Protein AF-0000000084848791 (afdb_homodimer)

Secondary structure (DSSP, 8-state):
--HHHHHHHHHHHT-TTSSS-----THHHHHHHHTT-S-TT-HHHHHHHHHHHHHHHHHHHHHHHHHHHHHHHHHHHS---GGGHHHHHHHHHHHHHHHHHHHHHH---HHHHHHHHHHHHHHHHIIIIISSPPHHHHTTS-HHHHHHHHHHHHHHHHHHHHHHTTSS---HHHHHHHHHHHHT--HHHHHHHHHHHHHHHHHHHHHHTTSS-HHHHHHHIIIIIHHHHHHHHHHTTT---SSS-S-TTS--HHHHSPP---HHHHHHHHHHHHHHHHHH--/--HHHHHHHHHHHT-TTSSS-----THHHHHHHHTT-S-TT-HHHHHHHHHHHHHHHHHHHHHHHHHHHHHHHHHHHS---GGGHHHHHHHHHHHHHHHHHHHHHH---HHHHHHHHHHHHHHHHIIIIISSPPHHHHTTS-HHHHHHHHHHHHHHHHHHHHHHTTSS---HHHHHHHHHHHHT--HHHHHHHHHHHHHHHHHHHHHHTTSS-HHHHHHIIIIIIHHHHHHHHHHTTT---SSS-S-TTS--HHHHSPP---HHHHHHHHHHHHHHHHHHH-

Foldseek 3Di:
DDPVLQVVVLVVVLDPPQQLPQLPLCVLVVVCVVVPQQPFQDLVSLLVLLLLQLLQCLLAQLQLLLVLLVLLLCLLPPDDDPVCQVVSLVVSLVLLLVSQVVSVVLAPDPSLLVSQLSSQLSLLVCCLPVVDDDPVVVVPDDPVVVVSLVSLNVSSVVNSVCCVVVVGRRGNSNSLSSNCSSSPHDSLSSSLSVSLSVSLSNLVSCCVVVRYPPVSSVVCSPPSVVVSSVVSSVLLVQAHQCSPPPPSPPDPCVRRNRDSDPSSCNVVVVVVVVVVVVVVVD/DDPVLQVVVLVVVLDPPQQLPQLPLCVLVVVCVVVPQQPFQDLVSLLVLLLLQLLQCLLAQLQLLLVLLVLLLCLLPPDDDPVCQVVSLVVSLVLLLVSQVVSVVLAPDPSLLVSFLSSQLSLLVCCLPVVDDDPVVVVPDDPVVVVSLVSLNVSSVVNSVCCVVVVGRRGNSNSLSSNCSSSPHDSLSSSLSVSLSVSLSNLVSCCVVVRYPPVSSVVCSPPSVVVSSVVSSVLLVQAHQCSPPPPSPPDPCVRRNRDSDPSSCNVVVVVVVVVVVVVVVD

InterPro domains:
  IPR002639 Urease accessory protein UreF [PF01730] (43-224)
  IPR038277 UreF domain superfamily [G3DSA:1.10.4190.10] (2-244)

Radius of gyration: 25.44 Å; Cα contacts (8 Å, |Δi|>4): 743; chains: 2; bounding box: 91×72×52 Å

Sequence (564 aa):
MDNDDEMYILLLLADSNLPTGSFVASAGLESYVAHGFLSQNSSSSIIDFVQDSLPSYAHLALPFVSDAHRIISTYANAKNSPENNQDEVDRAVKKLIGLDELYEVMTLNHVARRASKAQGIALLTLYSKGFSRPLSISSNIDEPIRLHEARLTQLLDQYKVLIRSEETPGHLPVCWGMLTGALGLTLERSQYLHLFLHARSLLSASVRLNNIGPYGSQQILLHAVRPLVATEAAKCRMLRTGELDEDKDGFNRTTHGPANTWPLGDILAARHDQQHSRIFNSMDNDDEMYILLLLADSNLPTGSFVASAGLESYVAHGFLSQNSSSSIIDFVQDSLPSYAHLALPFVSDAHRIISTYANAKNSPENNQDEVDRAVKKLIGLDELYEVMTLNHVARRASKAQGIALLTLYSKGFSRPLSISSNIDEPIRLHEARLTQLLDQYKVLIRSEETPGHLPVCWGMLTGALGLTLERSQYLHLFLHARSLLSASVRLNNIGPYGSQQILLHAVRPLVATEAAKCRMLRTGELDEDKDGFNRTTHGPANTWPLGDILAARHDQQHSRIFNS

Nearest PDB structures (foldseek):
  4hi0-assembly1_C  TM=7.832E-01  e=1.270E-05  Helicobacter pylori 26695
  3o1q-assembly1_A  TM=7.768E-01  e=4.178E-05  Helicobacter pylori
  3cxn-assembly2_C  TM=7.755E-01  e=3.677E-05  unclassified
  3o1q-assembly2_B  TM=7.697E-01  e=1.210E-04  Helicobacter pylori
  4z3p-assembly1_A  TM=2.040E-01  e=3.737E+00  Escherichia coli

Structure (mmCIF, N/CA/C/O backbone):
data_AF-0000000084848791-model_v1
#
loop_
_entity.id
_entity.type
_entity.pdbx_description
1 polymer 'Urease accessory protein UreF'
#
loop_
_atom_site.group_PDB
_atom_site.id
_atom_site.type_symbol
_atom_site.label_atom_id
_atom_site.label_alt_id
_atom_site.label_comp_id
_atom_site.label_asym_id
_atom_site.label_entity_id
_atom_site.label_seq_id
_atom_site.pdbx_PDB_ins_code
_atom_site.Cartn_x
_atom_site.Cartn_y
_atom_site.Cartn_z
_atom_site.occupancy
_atom_site.B_iso_or_equiv
_atom_site.auth_seq_id
_atom_site.auth_comp_id
_atom_site.auth_asym_id
_atom_site.auth_atom_id
_atom_site.pdbx_PDB_model_num
ATOM 1 N N . MET A 1 1 ? -6.578 0.758 18.281 1 65.69 1 MET A N 1
ATOM 2 C CA . MET A 1 1 ? -6.785 0.055 17.031 1 65.69 1 MET A CA 1
ATOM 3 C C . MET A 1 1 ? -6.039 -1.274 17.016 1 65.69 1 MET A C 1
ATOM 5 O O . MET A 1 1 ? -4.922 -1.368 17.516 1 65.69 1 MET A O 1
ATOM 9 N N . ASP A 1 2 ? -6.75 -2.326 16.656 1 75.94 2 ASP A N 1
ATOM 10 C CA . ASP A 1 2 ? -6.09 -3.627 16.625 1 75.94 2 ASP A CA 1
ATOM 11 C C . ASP A 1 2 ? -5.129 -3.725 15.438 1 75.94 2 ASP A C 1
ATOM 13 O O . ASP A 1 2 ? -5.129 -2.863 14.555 1 75.94 2 ASP A O 1
ATOM 17 N N . ASN A 1 3 ? -4.203 -4.594 15.484 1 81.12 3 ASN A N 1
ATOM 18 C CA . ASN A 1 3 ? -3.115 -4.762 14.523 1 81.12 3 ASN A CA 1
ATOM 19 C C . ASN A 1 3 ? -3.643 -4.934 13.102 1 81.12 3 ASN A C 1
ATOM 21 O O . ASN A 1 3 ? -3.057 -4.418 12.148 1 81.12 3 ASN A O 1
ATOM 25 N N . ASP A 1 4 ? -4.785 -5.531 13.008 1 85.19 4 ASP A N 1
ATOM 26 C CA . ASP A 1 4 ? -5.344 -5.785 11.68 1 85.19 4 ASP A CA 1
ATOM 27 C C . ASP A 1 4 ? -5.941 -4.512 11.086 1 85.19 4 ASP A C 1
ATOM 29 O O . ASP A 1 4 ? -5.832 -4.273 9.883 1 85.19 4 ASP A O 1
ATOM 33 N N . ASP A 1 5 ? -6.551 -3.705 11.969 1 89 5 ASP A N 1
ATOM 34 C CA . ASP A 1 5 ? -7.098 -2.43 11.516 1 89 5 ASP A CA 1
ATOM 35 C C . ASP A 1 5 ? -5.988 -1.487 11.055 1 89 5 ASP A C 1
ATOM 37 O O . ASP A 1 5 ? -6.125 -0.802 10.039 1 89 5 ASP A O 1
ATOM 41 N N . GLU A 1 6 ? -4.941 -1.503 11.828 1 93.06 6 GLU A N 1
ATOM 42 C CA . GLU A 1 6 ? -3.803 -0.654 11.477 1 93.06 6 GLU A CA 1
ATOM 43 C C . GLU A 1 6 ? -3.189 -1.071 10.148 1 93.06 6 GLU A C 1
ATOM 45 O O . GLU A 1 6 ? -2.855 -0.222 9.32 1 93.06 6 GLU A O 1
ATOM 50 N N . MET A 1 7 ? -3.08 -2.367 9.984 1 93.69 7 MET A N 1
ATOM 51 C CA . MET A 1 7 ? -2.541 -2.887 8.727 1 93.69 7 MET A CA 1
ATOM 52 C C . MET A 1 7 ? -3.408 -2.467 7.547 1 93.69 7 MET A C 1
ATOM 54 O O . MET A 1 7 ? -2.891 -2.047 6.512 1 93.69 7 MET A O 1
ATOM 58 N N . TYR A 1 8 ? -4.668 -2.549 7.723 1 96.62 8 TYR A N 1
ATOM 59 C CA . TYR A 1 8 ? -5.582 -2.184 6.648 1 96.62 8 TYR A CA 1
ATOM 60 C C . TYR A 1 8 ? -5.414 -0.718 6.266 1 96.62 8 TYR A C 1
ATOM 62 O O . TYR A 1 8 ? -5.367 -0.381 5.082 1 96.62 8 TYR A O 1
ATOM 70 N N . ILE A 1 9 ? -5.277 0.143 7.254 1 96.69 9 ILE A N 1
ATOM 71 C CA . ILE A 1 9 ? -5.109 1.572 7.012 1 96.69 9 ILE A CA 1
ATOM 72 C C . ILE A 1 9 ? -3.787 1.823 6.293 1 96.69 9 ILE A C 1
ATOM 74 O O . ILE A 1 9 ? -3.713 2.66 5.391 1 96.69 9 ILE A O 1
ATOM 78 N N . LEU A 1 10 ? -2.777 1.09 6.688 1 97.06 10 LEU A N 1
ATOM 79 C CA . LEU A 1 10 ? -1.487 1.208 6.016 1 97.06 10 LEU A CA 1
ATOM 80 C C . LEU A 1 10 ? -1.604 0.838 4.543 1 97.06 10 LEU A C 1
ATOM 82 O O . LEU A 1 10 ? -1.053 1.524 3.68 1 97.06 10 LEU A O 1
ATOM 86 N N . LEU A 1 11 ? -2.334 -0.229 4.262 1 97 11 LEU A N 1
ATOM 87 C CA . LEU A 1 11 ? -2.527 -0.667 2.885 1 97 11 LEU A CA 1
ATOM 88 C C . LEU A 1 11 ? -3.281 0.386 2.082 1 97 11 LEU A C 1
ATOM 90 O O . LEU A 1 11 ? -2.945 0.65 0.925 1 97 11 LEU A O 1
ATOM 94 N N . LEU A 1 12 ? -4.25 1.023 2.707 1 96.38 12 LEU A N 1
ATOM 95 C CA . LEU A 1 12 ? -5.035 2.066 2.057 1 96.38 12 LEU A CA 1
ATOM 96 C C . LEU A 1 12 ? -4.16 3.262 1.698 1 96.38 12 LEU A C 1
ATOM 98 O O . LEU A 1 12 ? -4.18 3.734 0.56 1 96.38 12 LEU A O 1
ATOM 102 N N . LEU A 1 13 ? -3.361 3.664 2.65 1 96.69 13 LEU A N 1
ATOM 103 C CA . LEU A 1 13 ? -2.586 4.895 2.508 1 96.69 13 LEU A CA 1
ATOM 104 C C . LEU A 1 13 ? -1.38 4.676 1.602 1 96.69 13 LEU A C 1
ATOM 106 O O . LEU A 1 13 ? -0.796 5.633 1.095 1 96.69 13 LEU A O 1
ATOM 110 N N . ALA A 1 14 ? -1.012 3.43 1.385 1 95.12 14 ALA A N 1
ATOM 111 C CA . ALA A 1 14 ? 0.173 3.125 0.585 1 95.12 14 ALA A CA 1
ATOM 112 C C . ALA A 1 14 ? -0.172 3.053 -0.899 1 95.12 14 ALA A C 1
ATOM 114 O O . ALA A 1 14 ? 0.711 2.861 -1.739 1 95.12 14 ALA A O 1
ATOM 115 N N . ASP A 1 15 ? -1.387 3.23 -1.234 1 94.31 15 ASP A N 1
ATOM 116 C CA . ASP A 1 15 ? -1.809 3.137 -2.629 1 94.31 15 ASP A CA 1
ATOM 117 C C . ASP A 1 15 ? -1.376 4.371 -3.418 1 94.31 15 ASP A C 1
ATOM 119 O O . ASP A 1 15 ? -1.78 5.492 -3.1 1 94.31 15 ASP A O 1
ATOM 123 N N . SER A 1 16 ? -0.631 4.156 -4.496 1 90.62 16 SER A N 1
ATOM 124 C CA . SER A 1 16 ? -0.139 5.258 -5.312 1 90.62 16 SER A CA 1
ATOM 125 C C . 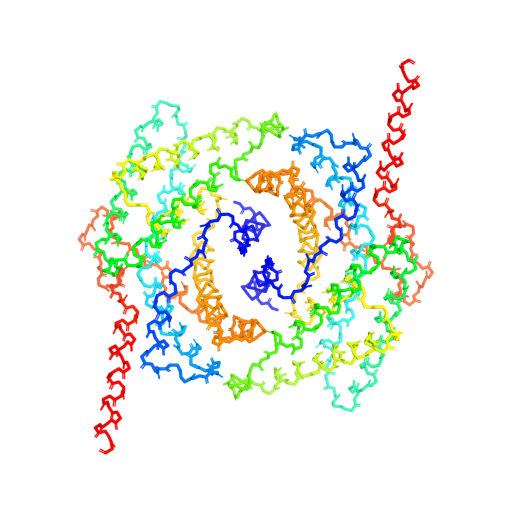SER A 1 16 ? -1.271 5.91 -6.102 1 90.62 16 SER A C 1
ATOM 127 O O . SER A 1 16 ? -1.107 7.008 -6.637 1 90.62 16 SER A O 1
ATOM 129 N N . ASN A 1 17 ? -2.41 5.281 -6.09 1 87.31 17 ASN A N 1
ATOM 130 C CA . ASN A 1 17 ? -3.521 5.836 -6.859 1 87.31 17 ASN A CA 1
ATOM 131 C C . ASN A 1 17 ? -4.484 6.613 -5.969 1 87.31 17 ASN A C 1
ATOM 133 O O . ASN A 1 17 ? -5.559 7.016 -6.414 1 87.31 17 ASN A O 1
ATOM 137 N N . LEU A 1 18 ? -4.082 6.805 -4.703 1 90.81 18 LEU A N 1
ATOM 138 C CA . LEU A 1 18 ? -4.914 7.676 -3.883 1 90.81 18 LEU A CA 1
ATOM 139 C C . LEU A 1 18 ? -5.062 9.055 -4.527 1 90.81 18 LEU A C 1
ATOM 141 O O . LEU A 1 18 ? -4.109 9.57 -5.117 1 90.81 18 LEU A O 1
ATOM 145 N N . PRO A 1 19 ? -6.172 9.586 -4.406 1 85.19 19 PRO A N 1
ATOM 146 C CA . PRO A 1 19 ? -6.375 10.906 -5.023 1 85.19 19 PRO A CA 1
ATOM 147 C C . PRO A 1 19 ? -5.715 12.031 -4.238 1 85.19 19 PRO A C 1
ATOM 149 O O . PRO A 1 19 ? -6.402 12.914 -3.719 1 85.19 19 PRO A O 1
ATOM 152 N N . THR A 1 20 ? -4.422 12.016 -4.02 1 81.56 20 THR A N 1
ATOM 153 C CA . THR A 1 20 ? -3.684 13 -3.242 1 81.56 20 THR A CA 1
ATOM 154 C C . THR A 1 20 ? -2.812 13.867 -4.152 1 81.56 20 THR A C 1
ATOM 156 O O . THR A 1 20 ? -2.139 14.789 -3.684 1 81.56 20 THR A O 1
ATOM 159 N N . GLY A 1 21 ? -3.062 13.82 -5.398 1 60.31 21 GLY A N 1
ATOM 160 C CA . GLY A 1 21 ? -2.328 14.656 -6.332 1 60.31 21 GLY A CA 1
ATOM 161 C C . GLY A 1 21 ? -0.825 14.484 -6.23 1 60.31 21 GLY A C 1
ATOM 162 O O . GLY A 1 21 ? -0.07 15.43 -6.484 1 60.31 21 GLY A O 1
ATOM 163 N N . SER A 1 22 ? -0.306 13.312 -5.785 1 56.88 22 SER A N 1
ATOM 164 C CA . SER A 1 22 ? 1.099 13.156 -5.422 1 56.88 22 SER A CA 1
ATOM 165 C C . SER A 1 22 ? 2.01 13.398 -6.621 1 56.88 22 SER A C 1
ATOM 167 O O . SER A 1 22 ? 2.854 12.562 -6.945 1 56.88 22 SER A O 1
ATOM 169 N N . PHE A 1 23 ? 1.902 14.586 -7.277 1 53 23 PHE A N 1
ATOM 170 C CA . PHE A 1 23 ? 3.029 14.875 -8.156 1 53 23 PHE A CA 1
ATOM 171 C C . PHE A 1 23 ? 4.215 15.406 -7.359 1 53 23 PHE A C 1
ATOM 173 O O . PHE A 1 23 ? 4.129 16.469 -6.742 1 53 23 PHE A O 1
ATOM 180 N N . VAL A 1 2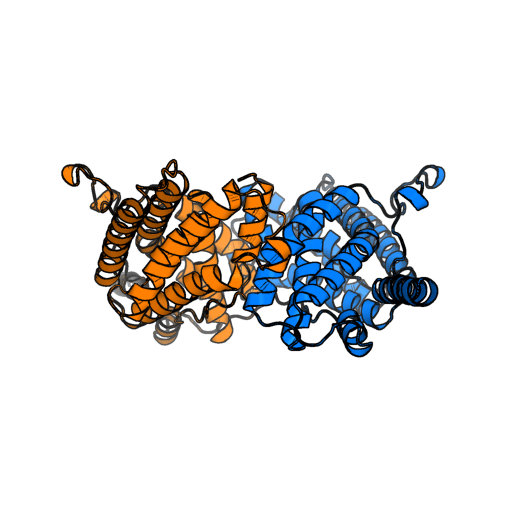4 ? 5.035 14.523 -6.695 1 53.34 24 VAL A N 1
ATOM 181 C CA . VAL A 1 24 ? 6.242 15.023 -6.039 1 53.34 24 VAL A CA 1
ATOM 182 C C . VAL A 1 24 ? 7.004 15.938 -6.988 1 53.34 24 VAL A C 1
ATOM 184 O O . VAL A 1 24 ? 7.207 15.609 -8.156 1 53.34 24 VAL A O 1
ATOM 187 N N . ALA A 1 25 ? 7.02 17.219 -6.617 1 49.84 25 ALA A N 1
ATOM 188 C CA . ALA A 1 25 ? 7.895 18.156 -7.312 1 49.84 25 ALA A CA 1
ATOM 189 C C . ALA A 1 25 ? 9.289 17.562 -7.496 1 49.84 25 ALA A C 1
ATOM 191 O O . ALA A 1 25 ? 9.93 17.156 -6.527 1 49.84 25 ALA A O 1
ATOM 192 N N . SER A 1 26 ? 9.508 16.891 -8.633 1 59.5 26 SER A N 1
ATOM 193 C CA . SER A 1 26 ? 10.773 16.297 -9.039 1 59.5 26 SER A CA 1
ATOM 194 C C . SER A 1 26 ? 11.891 17.328 -9.086 1 59.5 26 SER A C 1
ATOM 196 O O . SER A 1 26 ? 12.969 17.062 -9.641 1 59.5 26 SER A O 1
ATOM 198 N N . ALA A 1 27 ? 11.578 18.391 -8.492 1 52.69 27 ALA A N 1
ATOM 199 C CA . ALA A 1 27 ? 12.531 19.469 -8.727 1 52.69 27 ALA A CA 1
ATOM 200 C C . ALA A 1 27 ? 13.906 19.125 -8.164 1 52.69 27 ALA A C 1
ATOM 202 O O . ALA A 1 27 ? 14.93 19.391 -8.805 1 52.69 27 ALA A O 1
ATOM 203 N N . GLY A 1 28 ? 13.859 18.547 -7.031 1 62.41 28 GLY A N 1
ATOM 204 C CA . GLY A 1 28 ? 15.156 18.188 -6.477 1 62.41 28 GLY A CA 1
ATOM 205 C C . GLY A 1 28 ? 15.883 17.141 -7.301 1 62.41 28 GLY A C 1
ATOM 206 O O . GLY A 1 28 ? 17.078 17.281 -7.578 1 62.41 28 GLY A O 1
ATOM 207 N N . LEU A 1 29 ? 15.133 16.25 -7.832 1 66.06 29 LEU A N 1
ATOM 208 C CA . LEU A 1 29 ? 15.742 15.18 -8.625 1 66.06 29 LEU A CA 1
ATOM 209 C C . LEU A 1 29 ? 16.156 15.695 -10 1 66.06 29 LEU A C 1
ATOM 211 O O . LEU A 1 29 ? 17.234 15.352 -10.492 1 66.06 29 LEU A O 1
ATOM 215 N N . GLU A 1 30 ? 15.281 16.531 -10.477 1 66.62 30 GLU A N 1
ATOM 216 C CA . GLU A 1 30 ? 15.594 17.125 -11.773 1 66.62 30 GLU A CA 1
ATOM 217 C C . GLU A 1 30 ? 16.875 17.953 -11.703 1 66.62 30 GLU A C 1
ATOM 219 O O . GLU A 1 30 ? 17.734 17.859 -12.586 1 66.62 30 GLU A O 1
ATOM 224 N N . SER A 1 31 ? 16.891 18.734 -10.688 1 63.56 31 SER A N 1
ATOM 225 C CA . SER A 1 31 ? 18.078 19.562 -10.5 1 63.56 31 SER A CA 1
ATOM 226 C C . SER A 1 31 ? 19.328 18.703 -10.289 1 63.56 31 SER A C 1
ATOM 228 O O . SER A 1 31 ? 20.391 19 -10.82 1 63.56 31 SER A O 1
ATOM 230 N N . TYR A 1 32 ? 19.188 17.703 -9.609 1 65.06 32 TYR A N 1
ATOM 231 C CA . TYR A 1 32 ? 20.281 16.766 -9.352 1 65.06 32 TYR A CA 1
ATOM 232 C C . TYR A 1 32 ? 20.766 16.109 -10.648 1 65.06 32 TYR A C 1
ATOM 234 O O . TYR A 1 32 ? 21.969 16 -10.883 1 65.06 32 TYR A O 1
ATOM 242 N N . VAL A 1 33 ? 19.891 15.766 -11.477 1 65.12 33 VAL A N 1
ATOM 243 C CA . VAL A 1 33 ? 20.188 15.141 -12.758 1 65.12 33 VAL A CA 1
ATOM 244 C C . VAL A 1 33 ? 20.812 16.172 -13.703 1 65.12 33 VAL A C 1
ATOM 246 O O . VAL A 1 33 ? 21.797 15.883 -14.375 1 65.12 33 VAL A O 1
ATOM 249 N N . ALA A 1 34 ? 20.234 17.312 -13.664 1 61 34 ALA A N 1
ATOM 250 C CA . ALA A 1 34 ? 20.672 18.375 -14.578 1 61 34 ALA A CA 1
ATOM 251 C C . ALA A 1 34 ? 22.094 18.828 -14.266 1 61 34 ALA A C 1
ATOM 253 O O . ALA A 1 34 ? 22.828 19.234 -15.164 1 61 34 ALA A O 1
ATOM 254 N N . HIS A 1 35 ? 22.469 18.719 -13.086 1 60.47 35 HIS A N 1
ATOM 255 C CA . HIS A 1 35 ? 23.812 19.172 -12.703 1 60.47 35 HIS A CA 1
ATOM 256 C C . HIS A 1 35 ? 24.844 18.062 -12.891 1 60.47 35 HIS A C 1
ATOM 258 O O . HIS A 1 35 ? 25.984 18.188 -12.445 1 60.47 35 HIS A O 1
ATOM 264 N N . GLY A 1 36 ? 24.391 17.062 -13.562 1 57.44 36 GLY A N 1
ATOM 265 C CA . GLY A 1 36 ? 25.312 16.047 -14.062 1 57.44 36 GLY A CA 1
ATOM 266 C C . GLY A 1 36 ? 25.703 15.031 -13.016 1 57.44 36 GLY A C 1
ATOM 267 O O . GLY A 1 36 ? 26.672 14.297 -13.188 1 57.44 36 GLY A O 1
ATOM 268 N N . PHE A 1 37 ? 25.141 15.156 -11.961 1 56.03 37 PHE A N 1
ATOM 269 C CA . PHE A 1 37 ? 25.547 14.234 -10.898 1 56.03 37 PHE A CA 1
ATOM 270 C C . PHE A 1 37 ? 24.969 12.844 -11.164 1 56.03 37 PHE A C 1
ATOM 272 O O . PHE A 1 37 ? 25.422 11.859 -10.562 1 56.03 37 PHE A O 1
ATOM 279 N N . LEU A 1 38 ? 23.953 12.789 -11.758 1 58.19 38 LEU A N 1
ATOM 280 C CA . LEU A 1 38 ? 23.422 11.492 -12.164 1 58.19 38 LEU A CA 1
ATOM 281 C C . LEU A 1 38 ? 23.906 11.102 -13.555 1 58.19 38 LEU A C 1
ATOM 283 O O . LEU A 1 38 ? 23.75 11.867 -14.508 1 58.19 38 LEU A O 1
ATOM 287 N N . SER A 1 39 ? 25.125 10.438 -13.492 1 54.84 39 SER A N 1
ATOM 288 C CA . SER A 1 39 ? 25.453 9.883 -14.805 1 54.84 39 SER A CA 1
ATOM 289 C C . SER A 1 39 ? 24.266 9.141 -15.398 1 54.84 39 SER A C 1
ATOM 291 O O . SER A 1 39 ? 23.469 8.54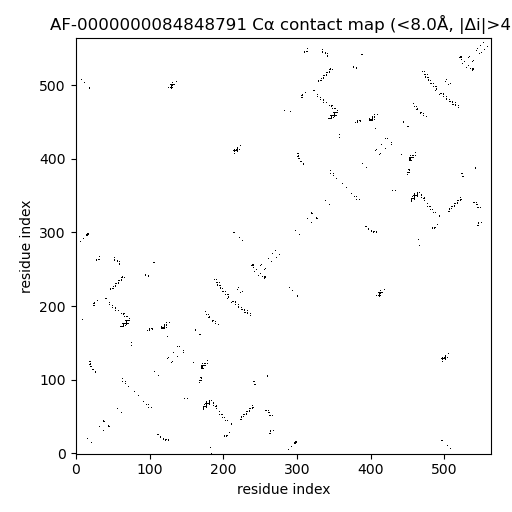7 -14.664 1 54.84 39 SER A O 1
ATOM 293 N N . GLN A 1 40 ? 23.906 9.344 -16.594 1 52.06 40 GLN A N 1
ATOM 294 C CA . GLN A 1 40 ? 22.859 8.711 -17.391 1 52.06 40 GLN A CA 1
ATOM 295 C C . GLN A 1 40 ? 22.781 7.207 -17.125 1 52.06 40 GLN A C 1
ATOM 297 O O . GLN A 1 40 ? 23.812 6.523 -17.125 1 52.06 40 GLN A O 1
ATOM 302 N N . ASN A 1 41 ? 21.781 6.598 -16.562 1 55.31 41 ASN A N 1
ATOM 303 C CA . ASN A 1 41 ? 21.375 5.191 -16.531 1 55.31 41 ASN A CA 1
ATOM 304 C C . ASN A 1 41 ? 21.922 4.484 -15.289 1 55.31 41 ASN A C 1
ATOM 306 O O . ASN A 1 41 ? 22.234 3.295 -15.336 1 55.31 41 ASN A O 1
ATOM 310 N N . SER A 1 42 ? 22.172 5.395 -14.195 1 72.81 42 SER A N 1
ATOM 311 C CA . SER A 1 42 ? 22.812 4.504 -13.234 1 72.81 42 SER A CA 1
ATOM 312 C C . SER A 1 42 ? 21.984 4.383 -11.953 1 72.81 42 SER A C 1
ATOM 314 O O . SER A 1 42 ? 21.641 5.395 -11.336 1 72.81 42 SER A O 1
ATOM 316 N N . SER A 1 43 ? 21.422 3.223 -11.688 1 80.06 43 SER A N 1
ATOM 317 C CA . SER A 1 43 ? 20.797 2.801 -10.445 1 80.06 43 SER A CA 1
ATOM 318 C C . SER A 1 43 ? 21.594 3.262 -9.227 1 80.06 43 SER A C 1
ATOM 320 O O . SER A 1 43 ? 21.016 3.648 -8.211 1 80.06 43 SER A O 1
ATOM 322 N N . SER A 1 44 ? 22.859 3.404 -9.43 1 82.06 44 SER A N 1
ATOM 323 C CA . SER A 1 44 ? 23.734 3.777 -8.312 1 82.06 44 SER A CA 1
ATOM 324 C C . SER A 1 44 ? 23.562 5.25 -7.949 1 82.06 44 SER A C 1
ATOM 326 O O . SER A 1 44 ? 23.547 5.605 -6.77 1 82.06 44 SER A O 1
ATOM 328 N N . SER A 1 45 ? 23.422 6.027 -9 1 81.69 45 SER A N 1
ATOM 329 C CA . SER A 1 45 ? 23.25 7.461 -8.766 1 81.69 45 SER A CA 1
ATOM 330 C C . SER A 1 45 ? 21.922 7.766 -8.078 1 81.69 45 SER A C 1
ATOM 332 O O . SER A 1 45 ? 21.859 8.664 -7.238 1 81.69 45 SER A O 1
ATOM 334 N N . ILE A 1 46 ? 20.969 7.035 -8.422 1 86.25 46 ILE A N 1
ATOM 335 C CA . ILE A 1 46 ? 19.656 7.23 -7.82 1 86.25 46 ILE A CA 1
ATOM 336 C C . ILE A 1 46 ? 19.688 6.789 -6.359 1 86.25 46 ILE A C 1
ATOM 338 O O . ILE A 1 46 ? 19.109 7.457 -5.492 1 86.25 46 ILE A O 1
ATOM 342 N N . ILE A 1 47 ? 20.328 5.715 -6.105 1 88.19 47 ILE A N 1
ATOM 343 C CA . ILE A 1 47 ? 20.469 5.211 -4.742 1 88.19 47 ILE A CA 1
ATOM 344 C C . ILE A 1 47 ? 21.203 6.246 -3.883 1 88.19 47 ILE A C 1
ATOM 346 O O . ILE A 1 47 ? 20.766 6.539 -2.766 1 88.19 47 ILE A O 1
ATOM 350 N N . ASP A 1 48 ? 22.219 6.801 -4.473 1 84.56 48 ASP A N 1
ATOM 351 C CA . ASP A 1 48 ? 22.984 7.824 -3.764 1 84.56 48 ASP A CA 1
ATOM 352 C C . ASP A 1 48 ? 22.109 9.039 -3.453 1 84.56 48 ASP A C 1
ATOM 354 O O . ASP A 1 48 ? 22.172 9.594 -2.355 1 84.56 48 ASP A O 1
ATOM 358 N N . PHE A 1 49 ? 21.359 9.406 -4.379 1 84.69 49 PHE A N 1
ATOM 359 C CA . PHE A 1 49 ? 20.469 10.547 -4.203 1 84.69 49 PHE A CA 1
ATOM 360 C C . PHE A 1 49 ? 19.469 10.281 -3.086 1 84.69 49 PHE A C 1
ATOM 362 O O . PHE A 1 49 ? 19.234 11.141 -2.238 1 84.69 49 PHE A O 1
ATOM 369 N N . VAL A 1 50 ? 18.875 9.125 -3.057 1 89.12 50 VAL A N 1
ATOM 370 C CA . VAL A 1 50 ? 17.906 8.766 -2.039 1 89.12 50 VAL A CA 1
ATOM 371 C C . VAL A 1 50 ? 18.578 8.719 -0.668 1 89.12 50 VAL A C 1
ATOM 373 O O . VAL A 1 50 ? 18.016 9.203 0.321 1 89.12 50 VAL A O 1
ATOM 376 N N . GLN A 1 51 ? 19.75 8.195 -0.629 1 88.19 51 GLN A N 1
ATOM 377 C CA . GLN A 1 51 ? 20.5 8.055 0.616 1 88.19 51 GLN A CA 1
ATOM 378 C C . GLN A 1 51 ? 20.859 9.422 1.202 1 88.19 51 GLN A C 1
ATOM 380 O O . GLN A 1 51 ? 20.922 9.578 2.422 1 88.19 51 GLN A O 1
ATOM 385 N N . ASP A 1 52 ? 20.953 10.359 0.302 1 83.38 52 ASP A N 1
ATOM 386 C CA . ASP A 1 52 ? 21.312 11.695 0.751 1 83.38 52 ASP A CA 1
ATOM 387 C C . ASP A 1 52 ? 20.062 12.516 1.085 1 83.38 52 ASP A C 1
ATOM 389 O O . ASP A 1 52 ? 20.078 13.312 2.023 1 83.38 52 ASP A O 1
ATOM 393 N N . SER A 1 53 ? 19.062 12.312 0.379 1 85.19 53 SER A N 1
ATOM 394 C CA . SER A 1 53 ? 17.875 13.164 0.477 1 85.19 53 SER A CA 1
ATOM 395 C C . SER A 1 53 ? 16.969 12.711 1.619 1 85.19 53 SER A C 1
ATOM 397 O O . SER A 1 53 ? 16.375 13.547 2.312 1 85.19 53 SER A O 1
ATOM 399 N N . LEU A 1 54 ? 16.891 11.406 1.896 1 91 54 LEU A N 1
ATOM 400 C CA . LEU A 1 54 ? 15.891 10.875 2.826 1 91 54 LEU A CA 1
ATOM 401 C C . LEU A 1 54 ? 16.219 11.281 4.262 1 91 54 LEU A C 1
ATOM 403 O O . LEU A 1 54 ? 15.344 11.711 5.008 1 91 54 LEU A O 1
ATOM 407 N N . PRO A 1 55 ? 17.531 11.18 4.68 1 89.88 55 PRO A N 1
ATOM 408 C CA . PRO A 1 55 ? 17.828 11.609 6.047 1 89.88 55 PRO A CA 1
ATOM 409 C C . PRO A 1 55 ? 17.516 13.086 6.289 1 89.88 55 PRO A C 1
ATOM 411 O O . PRO A 1 55 ? 16.984 13.445 7.34 1 89.88 55 PRO A O 1
ATOM 414 N N . SER A 1 56 ? 17.828 13.906 5.34 1 85.81 56 SER A N 1
ATOM 415 C CA . SER A 1 56 ? 17.547 15.336 5.457 1 85.81 56 SER A CA 1
ATOM 416 C C . SER A 1 56 ? 16.047 15.594 5.566 1 85.81 56 SER A C 1
ATOM 418 O O . SER A 1 56 ? 15.609 16.375 6.414 1 85.81 56 SER A O 1
ATOM 420 N N . TYR A 1 57 ? 15.352 14.914 4.746 1 89.75 57 TYR A N 1
ATOM 421 C CA . TYR A 1 57 ? 13.898 15.07 4.773 1 89.75 57 TYR A CA 1
ATOM 422 C C . TYR A 1 57 ? 13.32 14.562 6.09 1 89.75 57 TYR A C 1
ATOM 424 O O . TYR A 1 57 ? 12.43 15.188 6.664 1 89.75 57 TYR A O 1
ATOM 432 N N . ALA A 1 58 ? 13.773 13.43 6.523 1 93.69 58 ALA A N 1
ATOM 433 C CA . ALA A 1 58 ? 13.289 12.844 7.77 1 93.69 58 ALA A CA 1
ATOM 434 C C . ALA A 1 58 ? 13.492 13.797 8.938 1 93.69 58 ALA A C 1
ATOM 436 O O . ALA A 1 58 ? 12.578 14.023 9.734 1 93.69 58 ALA A O 1
ATOM 437 N N . HIS A 1 59 ? 14.633 14.438 9.008 1 91.44 59 HIS A N 1
ATOM 438 C CA . HIS A 1 59 ? 14.969 15.328 10.109 1 91.44 59 HIS A CA 1
ATOM 439 C C . HIS A 1 59 ? 14.125 16.609 10.078 1 91.44 59 HIS A C 1
ATOM 441 O O . HIS A 1 59 ? 13.797 17.156 11.117 1 91.44 59 HIS A O 1
ATOM 447 N N . LEU A 1 60 ? 13.773 16.953 8.914 1 90.38 60 LEU A N 1
ATOM 448 C CA . LEU A 1 60 ? 12.969 18.172 8.766 1 90.38 60 LEU A CA 1
ATOM 449 C C . LEU A 1 60 ? 11.492 17.875 9.008 1 90.38 60 LEU A C 1
ATOM 451 O O . LEU A 1 60 ? 10.844 18.562 9.789 1 90.38 60 LEU A O 1
ATOM 455 N N . ALA A 1 61 ? 10.961 16.844 8.391 1 94.81 61 ALA A N 1
ATOM 456 C CA . ALA A 1 61 ? 9.523 16.641 8.266 1 94.81 61 ALA A CA 1
ATOM 457 C C . ALA A 1 61 ? 8.969 15.875 9.469 1 94.81 61 ALA A C 1
ATOM 459 O O . ALA A 1 61 ? 7.859 16.156 9.93 1 94.81 61 ALA A O 1
ATOM 460 N N . LEU A 1 62 ? 9.688 14.891 10.055 1 96.88 62 LEU A N 1
ATOM 461 C CA . LEU A 1 62 ? 9.117 13.938 11.008 1 96.88 62 LEU A CA 1
ATOM 462 C C . LEU A 1 62 ? 8.742 14.625 12.312 1 96.88 62 LEU A C 1
ATOM 464 O O . LEU A 1 62 ? 7.734 14.281 12.938 1 96.88 62 LEU A O 1
ATOM 468 N N . PRO A 1 63 ? 9.555 15.641 12.797 1 96.25 63 PRO A N 1
ATOM 469 C CA . PRO A 1 63 ? 9.094 16.344 14 1 96.25 63 PRO A CA 1
ATOM 470 C C . PRO A 1 63 ? 7.703 16.953 13.828 1 96.25 63 PRO A C 1
ATOM 472 O O . PRO A 1 63 ? 6.898 16.922 14.766 1 96.25 63 PRO A O 1
ATOM 475 N N . PHE A 1 64 ? 7.383 17.453 12.656 1 97.5 64 PHE A N 1
ATOM 476 C CA . PHE A 1 64 ? 6.09 18.062 12.383 1 97.5 64 PHE A CA 1
ATOM 477 C C . PHE A 1 64 ? 5.008 17 12.242 1 97.5 64 PHE A C 1
ATOM 479 O O . PHE A 1 64 ? 3.891 17.172 12.734 1 97.5 64 PHE A O 1
ATOM 486 N N . VAL A 1 65 ? 5.352 15.859 11.578 1 98.44 65 VAL A N 1
ATOM 487 C CA . VAL A 1 65 ? 4.449 14.719 11.531 1 98.44 65 VAL A CA 1
ATOM 488 C C . VAL A 1 65 ? 4.094 14.281 12.945 1 98.44 65 VAL A C 1
ATOM 490 O O . VAL A 1 65 ? 2.92 14.086 13.266 1 98.44 65 VAL A O 1
ATOM 493 N N . SER A 1 66 ? 5.125 14.18 13.766 1 98.19 66 SER A N 1
ATOM 494 C CA . SER A 1 66 ? 4.977 13.688 15.125 1 98.19 66 SER A CA 1
ATOM 495 C C . SER A 1 66 ? 4.082 14.602 15.953 1 98.19 66 SER A C 1
ATOM 497 O O . SER A 1 66 ? 3.129 14.141 16.594 1 98.19 66 SER A O 1
ATOM 499 N N . ASP A 1 67 ? 4.359 15.844 15.945 1 98.06 67 ASP A N 1
ATOM 500 C CA . ASP A 1 67 ? 3.623 16.766 16.797 1 98.06 67 ASP A CA 1
ATOM 501 C C . ASP A 1 67 ? 2.188 16.953 16.312 1 98.06 67 ASP A C 1
ATOM 503 O O . ASP A 1 67 ? 1.259 17.031 17.109 1 98.06 67 ASP A O 1
ATOM 507 N N . ALA A 1 68 ? 1.968 17.031 14.977 1 98.69 68 ALA A N 1
ATOM 508 C CA . ALA A 1 68 ? 0.608 17.125 14.453 1 98.69 68 ALA A CA 1
ATOM 509 C C . ALA A 1 68 ? -0.199 15.875 14.82 1 98.69 68 ALA A C 1
ATOM 511 O O . ALA A 1 68 ? -1.356 15.984 15.234 1 98.69 68 ALA A O 1
ATOM 512 N N . HIS A 1 69 ? 0.423 14.734 14.664 1 98.56 69 HIS A N 1
ATOM 513 C CA . HIS A 1 69 ? -0.205 13.477 15.047 1 98.56 69 HIS A CA 1
ATOM 514 C C . HIS A 1 69 ? -0.592 13.477 16.516 1 98.56 69 HIS A C 1
ATOM 516 O O . HIS A 1 69 ? -1.696 13.055 16.875 1 98.56 69 HIS A O 1
ATOM 522 N N . ARG A 1 70 ? 0.268 13.922 17.344 1 97.44 70 ARG A N 1
ATOM 523 C CA . ARG A 1 70 ? 0.029 13.953 18.781 1 97.44 70 ARG A CA 1
ATOM 524 C C . ARG A 1 70 ? -1.126 14.891 19.125 1 97.44 70 ARG A C 1
ATOM 526 O O . ARG A 1 70 ? -1.949 14.578 20 1 97.44 70 ARG A O 1
ATOM 533 N N . ILE A 1 71 ? -1.169 16.047 18.484 1 97.69 71 ILE A N 1
ATOM 534 C CA . ILE A 1 71 ? -2.256 16.984 18.703 1 97.69 71 ILE A CA 1
ATOM 535 C C . ILE A 1 71 ? -3.594 16.328 18.406 1 97.69 71 ILE A C 1
ATOM 537 O O . ILE A 1 71 ? -4.523 16.375 19.203 1 97.69 71 ILE A O 1
ATOM 541 N N . ILE A 1 72 ? -3.699 15.617 17.297 1 97.56 72 ILE A N 1
ATOM 542 C CA . ILE A 1 72 ? -4.941 14.992 16.875 1 97.56 72 ILE A CA 1
ATOM 543 C C . ILE A 1 72 ? -5.277 13.82 17.781 1 97.56 72 ILE A C 1
ATOM 545 O O . ILE A 1 72 ? -6.438 13.633 18.156 1 97.56 72 ILE A O 1
ATOM 549 N N . SER A 1 73 ? -4.266 13.023 18.094 1 95.56 73 SER A N 1
ATOM 550 C CA . SER A 1 73 ? -4.488 11.875 18.969 1 95.56 73 SER A CA 1
ATOM 551 C C . SER A 1 73 ? -4.996 12.312 20.344 1 95.56 73 SER A C 1
ATOM 553 O O . SER A 1 73 ? -5.898 11.688 20.906 1 95.56 73 SER A O 1
ATOM 555 N N . THR A 1 74 ? -4.383 13.375 20.875 1 94.06 74 THR A N 1
ATOM 556 C CA . THR A 1 74 ? -4.832 13.922 22.156 1 94.06 74 THR A CA 1
ATOM 557 C C . THR A 1 74 ? -6.266 14.43 22.047 1 94.06 74 THR A C 1
ATOM 559 O O . THR A 1 74 ? -7.09 14.164 22.938 1 94.06 74 THR A O 1
ATOM 562 N N . TYR A 1 75 ? -6.551 15.148 21 1 93.81 75 TYR A N 1
ATOM 563 C CA . TYR A 1 75 ? -7.898 15.648 20.766 1 93.81 75 TYR A CA 1
ATOM 564 C C . TYR A 1 75 ? -8.898 14.5 20.656 1 93.81 75 TYR A C 1
ATOM 566 O O . TYR A 1 75 ? -9.984 14.555 21.219 1 93.81 75 TYR A O 1
ATOM 574 N N . ALA A 1 76 ? -8.547 13.445 19.953 1 91.94 76 ALA A N 1
ATOM 575 C CA . ALA A 1 76 ? -9.414 12.297 19.688 1 91.94 76 ALA A CA 1
ATOM 576 C C . ALA A 1 76 ? -9.727 11.547 20.984 1 91.94 76 ALA A C 1
ATOM 578 O O . ALA A 1 76 ? -10.812 11 21.141 1 91.94 76 ALA A O 1
ATOM 579 N N . ASN A 1 77 ? -8.805 11.516 21.859 1 89 77 ASN A N 1
ATOM 580 C CA . ASN A 1 77 ? -8.945 10.727 23.078 1 89 77 ASN A CA 1
ATOM 581 C C . ASN A 1 77 ? -9.531 11.562 24.219 1 89 77 ASN A C 1
ATOM 583 O O . ASN A 1 77 ? -9.844 11.031 25.281 1 89 77 ASN A O 1
ATOM 587 N N . ALA A 1 78 ? -9.625 12.836 23.938 1 82.44 78 ALA A N 1
ATOM 588 C CA . ALA A 1 78 ? -10.18 13.695 24.984 1 82.44 78 ALA A CA 1
ATOM 589 C C . ALA A 1 78 ? -11.648 13.359 25.25 1 82.44 78 ALA A C 1
ATOM 591 O O . ALA A 1 78 ? -12.375 12.969 24.328 1 82.44 78 ALA A O 1
ATOM 592 N N . LYS A 1 79 ? -12.023 13.039 26.516 1 65.5 79 LYS A N 1
ATOM 593 C CA . LYS A 1 79 ? -13.359 12.68 26.984 1 65.5 79 LYS A CA 1
ATOM 594 C C . LYS A 1 79 ? -14.367 13.781 26.672 1 65.5 79 LYS A C 1
ATOM 596 O O . LYS A 1 79 ? -14.109 14.961 26.938 1 65.5 79 LYS A O 1
ATOM 601 N N . ASN A 1 80 ? -15.234 13.648 25.656 1 58.09 80 ASN A N 1
ATOM 602 C CA . ASN A 1 80 ? -16.203 14.516 25 1 58.09 80 ASN A CA 1
ATOM 603 C C . ASN A 1 80 ? -17.234 15.055 25.984 1 58.09 80 ASN A C 1
ATOM 605 O O . ASN A 1 80 ? -17.938 14.273 26.641 1 58.09 80 ASN A O 1
ATOM 609 N N . SER A 1 81 ? -16.969 15.992 26.844 1 54.88 81 SER A N 1
ATOM 610 C CA . SER A 1 81 ? -18.172 16.703 27.281 1 54.88 81 SER A CA 1
ATOM 611 C C . SER A 1 81 ? -18.672 17.656 26.203 1 54.88 81 SER A C 1
ATOM 613 O O . SER A 1 81 ? -17.891 18.281 25.5 1 54.88 81 SER A O 1
ATOM 615 N N . PRO A 1 82 ? -19.922 17.438 25.719 1 55.19 82 PRO A N 1
ATOM 616 C CA . PRO A 1 82 ? -20.562 18.25 24.688 1 55.19 82 PRO A CA 1
ATOM 617 C C . PRO A 1 82 ? -20.141 19.719 24.734 1 55.19 82 PRO A C 1
ATOM 619 O O . PRO A 1 82 ? -19.984 20.359 23.688 1 55.19 82 PRO A O 1
ATOM 622 N N . GLU A 1 83 ? -20.203 20.344 25.953 1 51.12 83 GLU A N 1
ATOM 623 C CA . GLU A 1 83 ? -20.031 21.781 26.172 1 51.12 83 GLU A CA 1
ATOM 624 C C . GLU A 1 83 ? -18.641 22.25 25.75 1 51.12 83 GLU A C 1
ATOM 626 O O . GLU A 1 83 ? -18.484 23.375 25.266 1 51.12 83 GLU A O 1
ATOM 631 N N . ASN A 1 84 ? -17.609 21.484 25.891 1 58.28 84 ASN A N 1
ATOM 632 C CA . ASN A 1 84 ? -16.203 21.844 25.859 1 58.28 84 ASN A CA 1
ATOM 633 C C . ASN A 1 84 ? -15.57 21.5 24.516 1 58.28 84 ASN A C 1
ATOM 635 O O . ASN A 1 84 ? -14.359 21.609 24.344 1 58.28 84 ASN A O 1
ATOM 639 N N . ASN A 1 85 ? -16.562 21.484 23.453 1 74.5 85 ASN A N 1
ATOM 640 C CA . ASN A 1 85 ? -16.156 20.891 22.188 1 74.5 85 ASN A CA 1
ATOM 641 C C . ASN A 1 85 ? -15.461 21.906 21.281 1 74.5 85 ASN A C 1
ATOM 643 O O . ASN A 1 85 ? -14.367 21.672 20.781 1 74.5 85 ASN A O 1
ATOM 647 N N . GLN A 1 86 ? -16.031 23.266 21.438 1 84.62 86 GLN A N 1
ATOM 648 C CA . GLN A 1 86 ? -15.469 24.219 20.5 1 84.62 86 GLN A CA 1
ATOM 649 C C . GLN A 1 86 ? -14.133 24.766 21 1 84.62 86 GLN A C 1
ATOM 651 O O . GLN A 1 86 ? -13.219 25 20.203 1 84.62 86 GLN A O 1
ATOM 656 N N . ASP A 1 87 ? -13.984 24.953 22.266 1 87.19 87 ASP A N 1
ATOM 657 C CA . ASP A 1 87 ? -12.734 25.438 22.844 1 87.19 87 ASP A CA 1
ATOM 658 C C . ASP A 1 87 ? -11.594 24.453 22.578 1 87.19 87 ASP A C 1
ATOM 660 O O . ASP A 1 87 ? -10.469 24.859 22.312 1 87.19 87 ASP A O 1
ATOM 664 N N . GLU A 1 88 ? -11.898 23.219 22.641 1 89.56 88 GLU A N 1
ATOM 665 C CA . GLU A 1 88 ? -10.898 22.188 22.391 1 89.56 88 GLU A CA 1
ATOM 666 C C . GLU A 1 88 ? -10.469 22.203 20.922 1 89.56 88 GLU A C 1
ATOM 668 O O . GLU A 1 88 ? -9.281 22.047 20.609 1 89.56 88 GLU A O 1
ATOM 673 N N . VAL A 1 89 ? -11.438 22.406 20.078 1 92.44 89 VAL A N 1
ATOM 674 C CA . VAL A 1 89 ? -11.156 22.484 18.656 1 92.44 89 VAL A CA 1
ATOM 675 C C . VAL A 1 89 ? -10.242 23.672 18.375 1 92.44 89 VAL A C 1
ATOM 677 O O . VAL A 1 89 ? -9.234 23.547 17.672 1 92.44 89 VAL A O 1
ATOM 680 N N . ASP A 1 90 ? -10.586 24.797 18.969 1 93.5 90 ASP A N 1
ATOM 681 C CA . ASP A 1 90 ? -9.828 26.016 18.734 1 93.5 90 ASP A CA 1
ATOM 682 C C . ASP A 1 90 ? -8.391 25.875 19.234 1 93.5 90 ASP A C 1
ATOM 684 O O . ASP A 1 90 ? -7.453 26.344 18.578 1 93.5 90 ASP A O 1
ATOM 688 N N . ARG A 1 91 ? -8.234 25.25 20.344 1 93.62 91 ARG A N 1
ATOM 689 C CA . ARG A 1 91 ? -6.898 25.031 20.891 1 93.62 91 ARG A CA 1
ATOM 690 C C . ARG A 1 91 ? -6.066 24.125 19.984 1 93.62 91 ARG A C 1
ATOM 692 O O . ARG A 1 91 ? -4.898 24.422 19.719 1 93.62 91 ARG A O 1
ATOM 699 N N . ALA A 1 92 ? -6.645 23.047 19.562 1 96.25 92 ALA A N 1
ATOM 700 C CA . ALA A 1 92 ? -5.953 22.141 18.672 1 96.25 92 ALA A CA 1
ATOM 701 C C . ALA A 1 92 ? -5.582 22.828 17.359 1 96.25 92 ALA A C 1
ATOM 703 O O . ALA A 1 92 ? -4.457 22.703 16.875 1 96.25 92 ALA A O 1
ATOM 704 N N . VAL A 1 93 ? -6.52 23.594 16.844 1 97.38 93 VAL A N 1
ATOM 705 C CA . VAL A 1 93 ? -6.324 24.281 15.57 1 97.38 93 VAL A CA 1
ATOM 706 C C . VAL A 1 93 ? -5.195 25.312 15.711 1 97.38 93 VAL A C 1
ATOM 708 O O . VAL A 1 93 ? -4.344 25.422 14.828 1 97.38 93 VAL A O 1
ATOM 711 N N . LYS A 1 94 ? -5.176 26.016 16.812 1 96.88 94 LYS A N 1
ATOM 712 C CA . LYS A 1 94 ? -4.133 27 17.047 1 96.88 94 LYS A CA 1
ATOM 713 C C . LYS A 1 94 ? -2.754 26.359 17.078 1 96.88 94 LYS A C 1
ATOM 715 O O . LYS A 1 94 ? -1.802 26.875 16.5 1 96.88 94 LYS A O 1
ATOM 720 N N . LYS A 1 95 ? -2.668 25.203 17.75 1 97.44 95 LYS A N 1
ATOM 721 C CA . LYS A 1 95 ? -1.405 24.484 17.812 1 97.44 95 LYS A CA 1
ATOM 722 C C . LYS A 1 95 ? -0.974 24.016 16.422 1 97.44 95 LYS A C 1
ATOM 724 O O . LYS A 1 95 ? 0.206 24.094 16.062 1 97.44 95 LYS A O 1
ATOM 729 N N . LEU A 1 96 ? -1.896 23.531 15.648 1 98.5 96 LEU A N 1
ATOM 730 C CA . LEU A 1 96 ? -1.609 23.062 14.305 1 98.5 96 LEU A CA 1
ATOM 731 C C . LEU A 1 96 ? -1.141 24.203 13.406 1 98.5 96 LEU A C 1
ATOM 733 O O . LEU A 1 96 ? -0.217 24.031 12.609 1 98.5 96 LEU A O 1
ATOM 737 N N . ILE A 1 97 ? -1.786 25.375 13.555 1 98.25 97 ILE A N 1
ATOM 738 C CA . ILE A 1 97 ? -1.391 26.547 12.789 1 98.25 97 ILE A CA 1
ATOM 739 C C . ILE A 1 97 ? 0.056 26.922 13.117 1 98.25 97 ILE A C 1
ATOM 741 O O . ILE A 1 97 ? 0.845 27.219 12.219 1 98.25 97 ILE A O 1
ATOM 745 N N . GLY A 1 98 ? 0.412 26.875 14.367 1 97.19 98 GLY A N 1
ATOM 746 C CA . GLY A 1 98 ? 1.781 27.156 14.781 1 97.19 98 GLY A CA 1
ATOM 747 C C . GLY A 1 98 ? 2.793 26.219 14.133 1 97.19 98 GLY A C 1
ATOM 748 O O . GLY A 1 98 ? 3.842 26.672 13.664 1 97.19 98 GLY A O 1
ATOM 749 N N . LEU A 1 99 ? 2.498 24.938 14.117 1 97.44 99 LEU A N 1
ATOM 750 C CA . LEU A 1 99 ? 3.361 23.953 13.477 1 97.44 99 LEU A CA 1
ATOM 751 C C . LEU A 1 99 ? 3.516 24.25 11.984 1 97.44 99 LEU A C 1
ATOM 753 O O . LEU A 1 99 ? 4.625 24.219 11.453 1 97.44 99 LEU A O 1
ATOM 757 N N . ASP A 1 100 ? 2.412 24.531 11.375 1 97.88 100 ASP A N 1
ATOM 758 C CA . ASP A 1 100 ? 2.367 24.75 9.93 1 97.88 100 ASP A CA 1
ATOM 759 C C . ASP A 1 100 ? 3.166 25.984 9.531 1 97.88 100 ASP A C 1
ATOM 761 O O . ASP A 1 100 ? 3.916 25.969 8.555 1 97.88 100 ASP A O 1
ATOM 765 N N . GLU A 1 101 ? 3.033 27.016 10.258 1 96.31 101 GLU A N 1
ATOM 766 C CA . GLU A 1 101 ? 3.773 28.25 10.016 1 96.31 101 GLU A CA 1
ATOM 767 C C . GLU A 1 101 ? 5.27 28.047 10.219 1 96.31 101 GLU A C 1
ATOM 769 O O . GLU A 1 101 ? 6.086 28.578 9.461 1 96.31 101 GLU A O 1
ATOM 774 N N . LEU A 1 102 ? 5.617 27.297 11.25 1 94 102 LEU A N 1
ATOM 775 C CA . LEU A 1 102 ? 7.023 26.984 11.484 1 94 102 LEU A CA 1
ATOM 776 C C . LEU A 1 102 ? 7.617 26.203 10.32 1 94 102 LEU A C 1
ATOM 778 O O . LEU A 1 102 ? 8.734 26.469 9.883 1 94 102 LEU A O 1
ATOM 782 N N . TYR A 1 103 ? 6.879 25.203 9.812 1 94.38 103 TYR A N 1
ATOM 783 C CA . TYR A 1 103 ? 7.355 24.422 8.672 1 94.38 103 TYR A CA 1
ATOM 784 C C . TYR A 1 103 ? 7.543 25.312 7.449 1 94.38 103 TYR A C 1
ATOM 786 O O . TYR A 1 103 ? 8.492 25.141 6.684 1 94.38 103 TYR A O 1
ATOM 794 N N . GLU A 1 104 ? 6.613 26.266 7.289 1 93.31 104 GLU A N 1
ATOM 795 C CA . GLU A 1 104 ? 6.707 27.219 6.188 1 93.31 104 GLU A CA 1
ATOM 796 C C . GLU A 1 104 ? 8.023 27.984 6.238 1 93.31 104 GLU A C 1
ATOM 798 O O . GLU A 1 104 ? 8.695 28.141 5.215 1 93.31 104 GLU A O 1
ATOM 803 N N . VAL A 1 105 ? 8.391 28.406 7.383 1 90.5 105 VAL A N 1
ATOM 804 C CA . VAL A 1 105 ? 9.586 29.219 7.559 1 90.5 105 VAL A CA 1
ATOM 805 C C . VAL A 1 105 ? 10.836 28.359 7.383 1 90.5 105 VAL A C 1
ATOM 807 O O . VAL A 1 105 ? 11.852 28.828 6.859 1 90.5 105 VAL A O 1
ATOM 810 N N . MET A 1 106 ? 10.742 27.094 7.641 1 87.94 106 MET A N 1
ATOM 811 C CA . MET A 1 106 ? 11.906 26.234 7.637 1 87.94 106 MET A CA 1
ATOM 812 C C . MET A 1 106 ? 12.141 25.641 6.25 1 87.94 106 MET A C 1
ATOM 814 O O . MET A 1 106 ? 13.211 25.094 5.969 1 87.94 106 MET A O 1
ATOM 818 N N . THR A 1 107 ? 11.086 25.594 5.484 1 84.38 107 THR A N 1
ATOM 819 C CA . THR A 1 107 ? 11.219 25.109 4.117 1 84.38 107 THR A CA 1
ATOM 820 C C . THR A 1 107 ? 11.57 26.25 3.168 1 84.38 107 THR A C 1
ATOM 822 O O . THR A 1 107 ? 10.703 27.031 2.77 1 84.38 107 THR A O 1
ATOM 825 N N . LEU A 1 108 ? 12.766 26.344 2.727 1 74.31 108 LEU A N 1
ATOM 826 C CA . LEU A 1 108 ? 13.281 27.531 2.039 1 74.31 108 LEU A CA 1
ATOM 827 C C . LEU A 1 108 ? 13.008 27.453 0.541 1 74.31 108 LEU A C 1
ATOM 829 O O . LEU A 1 108 ? 12.852 28.469 -0.122 1 74.31 108 LEU A O 1
ATOM 833 N N . ASN A 1 109 ? 12.883 26.328 0.017 1 76.06 109 ASN A N 1
ATOM 834 C CA . ASN A 1 109 ? 12.641 26.141 -1.411 1 76.06 109 ASN A CA 1
ATOM 835 C C . ASN A 1 109 ? 11.172 26.344 -1.764 1 76.06 109 ASN A C 1
ATOM 837 O O . ASN A 1 109 ? 10.305 25.609 -1.268 1 76.06 109 ASN A O 1
ATOM 841 N N . HIS A 1 110 ? 10.914 27.297 -2.699 1 80.19 110 HIS A N 1
ATOM 842 C CA . HIS A 1 110 ? 9.539 27.641 -3.045 1 80.19 110 HIS A CA 1
ATOM 843 C C . HIS A 1 110 ? 8.844 26.5 -3.779 1 80.19 110 HIS A C 1
ATOM 845 O O . HIS A 1 110 ? 7.633 26.312 -3.635 1 80.19 110 HIS A O 1
ATOM 851 N N . VAL A 1 111 ? 9.617 25.812 -4.547 1 79.44 111 VAL A N 1
ATOM 852 C CA . VAL A 1 111 ? 9.047 24.672 -5.273 1 79.44 111 VAL A CA 1
ATOM 853 C C . VAL A 1 111 ? 8.625 23.594 -4.289 1 79.44 111 VAL A C 1
ATOM 855 O O . VAL A 1 111 ? 7.527 23.031 -4.398 1 79.44 111 VAL A O 1
ATOM 858 N N . ALA A 1 112 ? 9.438 23.344 -3.307 1 82.25 112 ALA A N 1
ATOM 859 C CA . ALA A 1 112 ? 9.141 22.375 -2.266 1 82.25 112 ALA A CA 1
ATOM 860 C C . ALA A 1 112 ? 7.93 22.797 -1.438 1 82.25 112 ALA A C 1
ATOM 862 O O . ALA A 1 112 ? 7.098 21.969 -1.062 1 82.25 112 ALA A O 1
ATOM 863 N N . ARG A 1 113 ? 7.816 24.094 -1.163 1 88.19 113 ARG A N 1
ATOM 864 C CA . ARG A 1 113 ? 6.688 24.641 -0.413 1 88.19 113 ARG A CA 1
ATOM 865 C C . ARG A 1 113 ? 5.379 24.406 -1.164 1 88.19 113 ARG A C 1
ATOM 867 O O . ARG A 1 113 ? 4.395 23.953 -0.585 1 88.19 113 ARG A O 1
ATOM 874 N N . ARG A 1 114 ? 5.434 24.734 -2.387 1 87.56 114 ARG A N 1
ATOM 875 C CA . ARG A 1 114 ? 4.238 24.609 -3.213 1 87.56 114 ARG A CA 1
ATOM 876 C C . ARG A 1 114 ? 3.773 23.172 -3.287 1 87.56 114 ARG A C 1
ATOM 878 O O . ARG A 1 114 ? 2.582 22.875 -3.141 1 87.56 114 ARG A O 1
ATOM 885 N N . ALA A 1 115 ? 4.695 22.266 -3.523 1 87.06 115 ALA A N 1
ATOM 886 C CA . ALA A 1 115 ? 4.371 20.844 -3.59 1 87.06 115 ALA A CA 1
ATOM 887 C C . ALA A 1 115 ? 3.826 20.344 -2.256 1 87.06 115 ALA A C 1
ATOM 889 O O . ALA A 1 115 ? 2.85 19.594 -2.221 1 87.06 115 ALA A O 1
ATOM 890 N N . SER A 1 116 ? 4.469 20.766 -1.188 1 91.62 116 SER A N 1
ATOM 891 C CA . SER A 1 116 ? 4.066 20.359 0.155 1 91.62 116 SER A CA 1
ATOM 892 C C . SER A 1 116 ? 2.645 20.812 0.464 1 91.62 116 SER A C 1
ATOM 894 O O . SER A 1 116 ? 1.832 20.031 0.963 1 91.62 116 SER A O 1
ATOM 896 N N . LYS A 1 117 ? 2.338 22.094 0.134 1 95.06 117 LYS A N 1
ATOM 897 C CA . LYS A 1 117 ? 1.019 22.656 0.396 1 95.06 117 LYS A CA 1
ATOM 898 C C . LYS A 1 117 ? -0.054 21.953 -0.438 1 95.06 117 LYS A C 1
ATOM 900 O O . LYS A 1 117 ? -1.128 21.625 0.072 1 95.06 117 LYS A O 1
ATOM 905 N N . ALA A 1 118 ? 0.263 21.719 -1.695 1 92.81 118 ALA A N 1
ATOM 906 C CA . ALA A 1 118 ? -0.683 21.062 -2.584 1 92.81 118 ALA A CA 1
ATOM 907 C C . ALA A 1 118 ? -1.008 19.656 -2.082 1 92.81 118 ALA A C 1
ATOM 909 O O . ALA A 1 118 ? -2.172 19.25 -2.072 1 92.81 118 ALA A O 1
ATOM 910 N N . GLN A 1 119 ? -0.032 18.938 -1.639 1 93.75 119 GLN A N 1
ATOM 911 C CA . GLN A 1 119 ? -0.233 17.578 -1.133 1 93.75 119 GLN A CA 1
ATOM 912 C C . GLN A 1 119 ? -0.961 17.594 0.208 1 93.75 119 GLN A C 1
ATOM 914 O O . GLN A 1 119 ? -1.766 16.703 0.495 1 93.75 119 GLN A O 1
ATOM 919 N N . GLY A 1 120 ? -0.668 18.609 1.018 1 96.75 120 GLY A N 1
ATOM 920 C CA . GLY A 1 120 ? -1.324 18.719 2.311 1 96.75 120 GLY A CA 1
ATOM 921 C C . GLY A 1 120 ? -2.83 18.859 2.205 1 96.75 120 GLY A C 1
ATOM 922 O O . GLY A 1 120 ? -3.58 18.094 2.812 1 96.75 120 GLY A O 1
ATOM 923 N N . ILE A 1 121 ? -3.252 19.797 1.398 1 96.25 121 ILE A N 1
ATOM 924 C CA . ILE A 1 121 ? -4.684 20.047 1.258 1 96.25 121 ILE A CA 1
ATOM 925 C C . ILE A 1 121 ? -5.359 18.844 0.621 1 96.25 121 ILE A C 1
ATOM 927 O O . ILE A 1 121 ? -6.504 18.516 0.946 1 96.25 121 ILE A O 1
ATOM 931 N N . ALA A 1 122 ? -4.688 18.172 -0.299 1 95.44 122 ALA A N 1
ATOM 932 C CA . ALA A 1 122 ? -5.227 16.969 -0.932 1 95.44 122 ALA A CA 1
ATOM 933 C C . ALA A 1 122 ? -5.469 15.875 0.097 1 95.44 122 ALA A C 1
ATOM 935 O O . ALA A 1 122 ? -6.461 15.148 0.015 1 95.44 122 ALA A O 1
ATOM 936 N N . LEU A 1 123 ? -4.602 15.727 1.073 1 96.94 123 LEU A N 1
ATOM 937 C CA . LEU A 1 123 ? -4.75 14.719 2.115 1 96.94 123 LEU A CA 1
ATOM 938 C C . LEU A 1 123 ? -5.984 15 2.969 1 96.94 123 LEU A C 1
ATOM 940 O O . LEU A 1 123 ? -6.734 14.078 3.303 1 96.94 123 LEU A O 1
ATOM 944 N N . LEU A 1 124 ? -6.168 16.266 3.348 1 97.38 124 LEU A N 1
ATOM 945 C CA . LEU A 1 124 ? -7.328 16.594 4.168 1 97.38 124 LEU A CA 1
ATOM 946 C C . LEU A 1 124 ? -8.617 16.438 3.379 1 97.38 124 LEU A C 1
ATOM 948 O O . LEU A 1 124 ? -9.648 16.047 3.938 1 97.38 124 LEU A O 1
ATOM 952 N N . THR A 1 125 ? -8.539 16.719 2.066 1 96.25 125 THR A N 1
ATOM 953 C CA . THR A 1 125 ? -9.688 16.469 1.202 1 96.25 125 THR A CA 1
ATOM 954 C C . THR A 1 125 ? -9.992 14.984 1.114 1 96.25 125 THR A C 1
ATOM 956 O O . THR A 1 125 ? -11.156 14.578 1.164 1 96.25 125 THR A O 1
ATOM 959 N N . LEU A 1 126 ? -8.961 14.195 1.007 1 96.12 126 LEU A N 1
ATOM 960 C CA . LEU A 1 126 ? -9.125 12.75 0.999 1 96.12 126 LEU A CA 1
ATOM 961 C C . LEU A 1 126 ? -9.828 12.273 2.266 1 96.12 126 LEU A C 1
ATOM 963 O O . LEU A 1 126 ? -10.727 11.43 2.203 1 96.12 126 LEU A O 1
ATOM 967 N N . TYR A 1 127 ? -9.445 12.773 3.426 1 96.81 127 TYR A N 1
ATOM 968 C CA . TYR A 1 127 ? -10.086 12.383 4.68 1 96.81 127 TYR A CA 1
ATOM 969 C C . TYR A 1 127 ? -11.57 12.727 4.664 1 96.81 127 TYR A C 1
ATOM 971 O O . TYR A 1 127 ? -12.414 11.883 4.969 1 96.81 127 TYR A O 1
ATOM 979 N N . SER A 1 128 ? -11.891 13.992 4.254 1 95.31 128 SER A N 1
ATOM 980 C CA . SER A 1 128 ? -13.25 14.531 4.32 1 95.31 128 SER A CA 1
ATOM 981 C C . SER A 1 128 ? -14.164 13.859 3.307 1 95.31 128 SER A C 1
ATOM 983 O O . SER A 1 128 ? -15.344 13.625 3.582 1 95.31 128 SER A O 1
ATOM 985 N N . LYS A 1 129 ? -13.578 13.516 2.18 1 94.19 129 LYS A N 1
ATOM 986 C CA . LYS A 1 129 ? -14.422 13.008 1.102 1 94.19 129 LYS A CA 1
ATOM 987 C C . LYS A 1 129 ? -14.242 11.5 0.922 1 94.19 129 LYS A C 1
ATOM 989 O O . LYS A 1 129 ? -15.219 10.766 0.786 1 94.19 129 LYS A O 1
ATOM 994 N N . GLY A 1 130 ? -13.031 11.023 0.983 1 94.38 130 GLY A N 1
ATOM 995 C CA . GLY A 1 130 ? -12.719 9.641 0.64 1 94.38 130 GLY A CA 1
ATOM 996 C C . GLY A 1 130 ? -12.797 8.703 1.824 1 94.38 130 GLY A C 1
ATOM 997 O O . GLY A 1 130 ? -13.047 7.504 1.655 1 94.38 130 GLY A O 1
ATOM 998 N N . PHE A 1 131 ? -12.547 9.18 3 1 95.44 131 PHE A N 1
ATOM 999 C CA . PHE A 1 131 ? -12.492 8.289 4.152 1 95.44 131 PHE A CA 1
ATOM 1000 C C . PHE A 1 131 ? -13.68 8.531 5.078 1 95.44 131 PHE A C 1
ATOM 1002 O O . PHE A 1 131 ? -13.75 7.961 6.168 1 95.44 131 PHE A O 1
ATOM 1009 N N . SER A 1 132 ? -14.617 9.43 4.648 1 91.62 132 SER A N 1
ATOM 1010 C CA . SER A 1 132 ? -15.867 9.617 5.379 1 91.62 132 SER A CA 1
ATOM 1011 C C . SER A 1 132 ? -16.797 8.422 5.203 1 91.62 132 SER A C 1
ATOM 1013 O O . SER A 1 132 ? -16.75 7.738 4.176 1 91.62 132 SER A O 1
ATOM 1015 N N . ARG A 1 133 ? -17.516 8.156 6.133 1 89.12 133 ARG A N 1
ATOM 1016 C CA . ARG A 1 133 ? -18.453 7.031 6.07 1 89.12 133 ARG A CA 1
ATOM 1017 C C . ARG A 1 133 ? -19.656 7.379 5.215 1 89.12 133 ARG A C 1
ATOM 1019 O O . ARG A 1 133 ? -20.312 8.398 5.438 1 89.12 133 ARG A O 1
ATOM 1026 N N . PRO A 1 134 ? -19.922 6.516 4.246 1 82.06 134 PRO A N 1
ATOM 1027 C CA . PRO A 1 134 ? -21.141 6.766 3.457 1 82.06 134 PRO A CA 1
ATOM 1028 C C . PRO A 1 134 ? -22.422 6.664 4.285 1 82.06 134 PRO A C 1
ATOM 1030 O O . PRO A 1 134 ? -22.484 5.883 5.234 1 82.06 134 PRO A O 1
ATOM 1033 N N . LEU A 1 135 ? -23.391 7.406 3.877 1 76.88 135 LEU A N 1
ATOM 1034 C CA . LEU A 1 135 ? -24.672 7.445 4.59 1 76.88 135 LEU A CA 1
ATOM 1035 C C . LEU A 1 135 ? -25.297 6.059 4.637 1 76.88 135 LEU A C 1
ATOM 1037 O O . LEU A 1 135 ? -25.938 5.699 5.629 1 76.88 135 LEU A O 1
ATOM 1041 N N . SER A 1 136 ? -25.094 5.324 3.58 1 75.81 136 SER A N 1
ATOM 1042 C CA . SER A 1 136 ? -25.719 4.008 3.455 1 75.81 136 SER A CA 1
ATOM 1043 C C . SER A 1 136 ? -25.172 3.039 4.5 1 75.81 136 SER A C 1
ATOM 1045 O O . SER A 1 136 ? -25.812 2.035 4.816 1 75.81 136 SER A O 1
ATOM 1047 N N . ILE A 1 137 ? -24.062 3.291 5.035 1 78.19 137 ILE A N 1
ATOM 1048 C CA . ILE A 1 137 ? -23.422 2.402 6 1 78.19 137 ILE A CA 1
ATOM 1049 C C . ILE A 1 137 ? -23.516 3.008 7.398 1 78.19 137 ILE A C 1
ATOM 1051 O O . ILE A 1 137 ? -23.438 2.289 8.398 1 78.19 137 ILE A O 1
ATOM 1055 N N . SER A 1 138 ? -23.797 4.207 7.586 1 74.44 138 SER A N 1
ATOM 1056 C CA . SER A 1 138 ? -23.75 4.969 8.828 1 74.44 138 SER A CA 1
ATOM 1057 C C . SER A 1 138 ? -24.875 4.566 9.773 1 74.44 138 SER A C 1
ATOM 1059 O O . SER A 1 138 ? -24.75 4.734 10.992 1 74.44 138 SER A O 1
ATOM 1061 N N . SER A 1 139 ? -25.875 3.998 9.227 1 71.88 139 SER A N 1
ATOM 1062 C CA . SER A 1 139 ? -27.047 3.736 10.039 1 71.88 139 SER A CA 1
ATOM 1063 C C . SER A 1 139 ? -26.797 2.619 11.047 1 71.88 139 SER A C 1
ATOM 1065 O O . SER A 1 139 ? -27.469 2.541 12.078 1 71.88 139 SER A O 1
ATOM 1067 N N . ASN A 1 140 ? -25.781 1.841 10.891 1 75.12 140 ASN A N 1
ATOM 1068 C CA . ASN A 1 140 ? -25.562 0.669 11.734 1 75.12 140 ASN A CA 1
ATOM 1069 C C . ASN A 1 140 ? -24.391 0.877 12.695 1 75.12 140 ASN A C 1
ATOM 1071 O O . ASN A 1 140 ? -23.969 -0.056 13.383 1 75.12 140 ASN A O 1
ATOM 1075 N N . ILE A 1 141 ? -24.031 2.148 12.812 1 82.25 141 ILE A N 1
ATOM 1076 C CA . ILE A 1 141 ? -22.844 2.381 13.633 1 82.25 141 ILE A CA 1
ATOM 1077 C C . ILE A 1 141 ? -23.25 2.91 15.008 1 82.25 141 ILE A C 1
ATOM 1079 O O . ILE A 1 141 ? -24.172 3.729 15.109 1 82.25 141 ILE A O 1
ATOM 1083 N N . ASP A 1 142 ? -22.609 2.469 16 1 86.88 142 ASP A N 1
ATOM 1084 C CA . ASP A 1 142 ? -22.844 2.895 17.375 1 86.88 142 ASP A CA 1
ATOM 1085 C C . ASP A 1 142 ? -22.672 4.406 17.531 1 86.88 142 ASP A C 1
ATOM 1087 O O . ASP A 1 142 ? -21.766 4.992 16.922 1 86.88 142 ASP A O 1
ATOM 1091 N N . GLU A 1 143 ? -23.453 4.996 18.266 1 86 143 GLU A N 1
ATOM 1092 C CA . GLU A 1 143 ? -23.5 6.441 18.438 1 86 143 GLU A CA 1
ATOM 1093 C C . GLU A 1 143 ? -22.156 6.996 18.906 1 86 143 GLU A C 1
ATOM 1095 O O . GLU A 1 143 ? -21.688 8 18.375 1 86 143 GLU A O 1
ATOM 1100 N N . PRO A 1 144 ? -21.547 6.336 19.828 1 85.19 144 PRO A N 1
ATOM 1101 C CA . PRO A 1 144 ? -20.266 6.883 20.266 1 85.19 144 PRO A CA 1
ATOM 1102 C C . PRO A 1 144 ? -19.234 6.945 19.141 1 85.19 144 PRO A C 1
ATOM 1104 O O . PRO A 1 144 ? -18.422 7.879 19.094 1 85.19 144 PRO A O 1
ATOM 1107 N N . ILE A 1 145 ? -19.25 5.98 18.266 1 86.5 145 ILE A N 1
ATOM 1108 C CA . ILE A 1 145 ? -18.328 5.953 17.141 1 86.5 145 ILE A CA 1
ATOM 1109 C C . ILE A 1 145 ? -18.688 7.059 16.156 1 86.5 145 ILE A C 1
ATOM 1111 O O . ILE A 1 145 ? -17.812 7.758 15.648 1 86.5 145 ILE A O 1
ATOM 1115 N N . ARG A 1 146 ? -19.891 7.254 15.969 1 87 146 ARG A N 1
ATOM 1116 C CA . ARG A 1 146 ? -20.375 8.289 15.062 1 87 146 ARG A CA 1
ATOM 1117 C C . ARG A 1 146 ? -19.984 9.68 15.562 1 87 146 ARG A C 1
ATOM 1119 O O . ARG A 1 146 ? -19.562 10.539 14.773 1 87 146 ARG A O 1
ATOM 1126 N N . LEU A 1 147 ? -20.156 9.898 16.812 1 86.56 147 LEU A N 1
ATOM 1127 C CA . LEU A 1 147 ? -19.844 11.188 17.406 1 86.56 147 LEU A CA 1
ATOM 1128 C C . LEU A 1 147 ? -18.344 11.453 17.359 1 86.56 147 LEU A C 1
ATOM 1130 O O . LEU A 1 147 ? -17.906 12.578 17.078 1 86.56 147 LEU A O 1
ATOM 1134 N N . HIS A 1 148 ? -1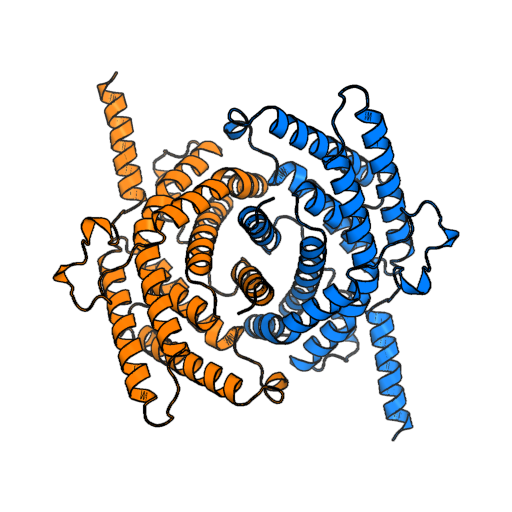7.578 10.398 17.641 1 89.25 148 HIS A N 1
ATOM 1135 C CA . HIS A 1 148 ? -16.125 10.5 17.562 1 89.25 148 HIS A CA 1
ATOM 1136 C C . HIS A 1 148 ? -15.664 10.883 16.172 1 89.25 148 HIS A C 1
ATOM 1138 O O . HIS A 1 148 ? -14.859 11.805 16 1 89.25 148 HIS A O 1
ATOM 1144 N N . GLU A 1 149 ? -16.203 10.211 15.188 1 89.75 149 GLU A N 1
ATOM 1145 C CA . GLU A 1 149 ? -15.867 10.484 13.797 1 89.75 149 GLU A CA 1
ATOM 1146 C C . GLU A 1 149 ? -16.297 11.898 13.398 1 89.75 149 GLU A C 1
ATOM 1148 O O . GLU A 1 149 ? -15.57 12.594 12.688 1 89.75 149 GLU A O 1
ATOM 1153 N N . ALA A 1 150 ? -17.453 12.328 13.875 1 89.44 150 ALA A N 1
ATOM 1154 C CA . ALA A 1 150 ? -17.969 13.664 13.57 1 89.44 150 ALA A CA 1
ATOM 1155 C C . ALA A 1 150 ? -17.078 14.75 14.156 1 89.44 150 ALA A C 1
ATOM 1157 O O . ALA A 1 150 ? -16.844 15.781 13.523 1 89.44 150 ALA A O 1
ATOM 1158 N N . ARG A 1 151 ? -16.609 14.516 15.336 1 90.88 151 ARG A N 1
ATOM 1159 C CA . ARG A 1 151 ? -15.734 15.469 16 1 90.88 151 ARG A CA 1
ATOM 1160 C C . ARG A 1 151 ? -14.422 15.641 15.242 1 90.88 151 ARG A C 1
ATOM 1162 O O . ARG A 1 151 ? -13.953 16.766 15.055 1 90.88 151 ARG A O 1
ATOM 1169 N N . LEU A 1 152 ? -13.844 14.578 14.836 1 94.38 152 LEU A N 1
ATOM 1170 C CA . LEU A 1 152 ? -12.594 14.633 14.086 1 94.38 152 LEU A CA 1
ATOM 1171 C C . LEU A 1 152 ? -12.805 15.289 12.727 1 94.38 152 LEU A C 1
ATOM 1173 O O . LEU A 1 152 ? -11.992 16.109 12.289 1 94.38 152 LEU A O 1
ATOM 1177 N N . THR A 1 153 ? -13.914 14.945 12.125 1 93.94 153 THR A N 1
ATOM 1178 C CA . THR A 1 153 ? -14.242 15.531 10.836 1 93.94 153 THR A CA 1
ATOM 1179 C C . THR A 1 153 ? -14.398 17.047 10.953 1 93.94 153 THR A C 1
ATOM 1181 O O . THR A 1 153 ? -13.93 17.797 10.094 1 93.94 153 THR A O 1
ATOM 1184 N N . GLN A 1 154 ? -15 17.469 11.992 1 92.75 154 GLN A N 1
ATOM 1185 C CA . GLN A 1 154 ? -15.195 18.891 12.227 1 92.75 154 GLN A CA 1
ATOM 1186 C C . GLN A 1 154 ? -13.852 19.625 12.328 1 92.75 154 GLN A C 1
ATOM 1188 O O . GLN A 1 154 ? -13.664 20.672 11.703 1 92.75 154 GLN A O 1
ATOM 1193 N N . LEU A 1 155 ? -12.977 19.078 13.078 1 95.75 155 LEU A N 1
ATOM 1194 C CA . LEU A 1 155 ? -11.664 19.688 13.266 1 95.75 155 LEU A CA 1
ATOM 1195 C C . LEU A 1 155 ? -10.906 19.766 11.945 1 95.75 155 LEU A C 1
ATOM 1197 O O . LEU A 1 155 ? -10.383 20.828 11.586 1 95.75 155 LEU A O 1
ATOM 1201 N N . LEU A 1 156 ? -10.828 18.672 11.219 1 97.44 156 LEU A N 1
ATOM 1202 C CA . LEU A 1 156 ? -10.07 18.625 9.969 1 97.44 156 LEU A CA 1
ATOM 1203 C C . LEU A 1 156 ? -10.711 19.516 8.914 1 97.44 156 LEU A C 1
ATOM 1205 O O . LEU A 1 156 ? -10.008 20.172 8.141 1 97.44 156 LEU A O 1
ATOM 1209 N N . ASP A 1 157 ? -12.023 19.594 8.93 1 96.12 157 ASP A N 1
ATOM 1210 C CA . ASP A 1 157 ? -12.719 20.469 7.988 1 96.12 157 ASP A CA 1
ATOM 1211 C C . ASP A 1 157 ? -12.461 21.938 8.305 1 96.12 157 ASP A C 1
ATOM 1213 O O . ASP A 1 157 ? -12.281 22.75 7.395 1 96.12 157 ASP A O 1
ATOM 1217 N N . GLN A 1 158 ? -12.516 22.234 9.547 1 96.69 158 GLN A N 1
ATOM 1218 C CA . GLN A 1 158 ? -12.203 23.609 9.938 1 96.69 158 GLN A CA 1
ATOM 1219 C C . GLN A 1 158 ? -10.797 24 9.492 1 96.69 158 GLN A C 1
ATOM 1221 O O . GLN A 1 158 ? -10.578 25.109 9 1 96.69 158 GLN A O 1
ATOM 1226 N N . TYR A 1 159 ? -9.859 23.078 9.719 1 98.38 159 TYR A N 1
ATOM 1227 C CA . TYR A 1 159 ? -8.492 23.359 9.305 1 98.38 159 TYR A CA 1
ATOM 1228 C C . TYR A 1 159 ? -8.391 23.531 7.797 1 98.38 159 TYR A C 1
ATOM 1230 O O . TYR A 1 159 ? -7.668 24.391 7.301 1 98.38 159 TYR A O 1
ATOM 1238 N N . LYS A 1 160 ? -9.07 22.719 7.094 1 97.75 160 LYS A N 1
ATOM 1239 C CA . LYS A 1 160 ? -9.109 22.797 5.637 1 97.75 160 LYS A CA 1
ATOM 1240 C C . LYS A 1 160 ? -9.625 24.156 5.18 1 97.75 160 LYS A C 1
ATOM 1242 O O . LYS A 1 160 ? -9.109 24.734 4.211 1 97.75 160 LYS A O 1
ATOM 1247 N N . VAL A 1 161 ? -10.609 24.688 5.812 1 97.25 161 VAL A N 1
ATOM 1248 C CA . VAL A 1 161 ? -11.164 26 5.496 1 97.25 161 VAL A CA 1
ATOM 1249 C C . VAL A 1 161 ? -10.094 27.078 5.711 1 97.25 161 VAL A C 1
ATOM 1251 O O . VAL A 1 161 ? -9.961 28 4.902 1 97.25 161 VAL A O 1
ATOM 1254 N N . LEU A 1 162 ? -9.375 26.938 6.766 1 98.38 162 LEU A N 1
ATOM 1255 C CA . LEU A 1 162 ? -8.312 27.891 7.062 1 98.38 162 LEU A CA 1
ATOM 1256 C C . LEU A 1 162 ? -7.234 27.859 5.988 1 98.38 162 LEU A C 1
ATOM 1258 O O . LEU A 1 162 ? -6.684 28.906 5.625 1 98.38 162 LEU A O 1
ATOM 1262 N N . ILE A 1 163 ? -6.898 26.656 5.492 1 98.38 163 ILE A N 1
ATOM 1263 C CA . ILE A 1 163 ? -5.926 26.547 4.41 1 98.38 163 ILE A CA 1
ATOM 1264 C C . ILE A 1 163 ? -6.457 27.234 3.16 1 98.38 163 ILE A C 1
ATOM 1266 O O . ILE A 1 163 ? -5.738 28.016 2.52 1 98.38 163 ILE A O 1
ATOM 1270 N N . ARG A 1 164 ? -7.676 27.047 2.863 1 96.69 164 ARG A N 1
ATOM 1271 C CA . ARG A 1 164 ? -8.289 27.594 1.66 1 96.69 164 ARG A CA 1
ATOM 1272 C C . ARG A 1 164 ? -8.375 29.125 1.737 1 96.69 164 ARG A C 1
ATOM 1274 O O . ARG A 1 164 ? -8.258 29.812 0.719 1 96.69 164 ARG A O 1
ATOM 1281 N N . SER A 1 165 ? -8.57 29.609 2.914 1 97.5 165 SER A N 1
ATOM 1282 C CA . SER A 1 165 ? -8.625 31.062 3.121 1 97.5 165 SER A CA 1
ATOM 1283 C C . SER A 1 165 ? -7.23 31.641 3.303 1 97.5 165 SER A C 1
ATOM 1285 O O . SER A 1 165 ? -7.09 32.812 3.641 1 97.5 165 SER A O 1
ATOM 1287 N N . GLU A 1 166 ? -6.191 30.797 3.188 1 96.69 166 GLU A N 1
ATOM 1288 C CA . GLU A 1 166 ? -4.785 31.172 3.24 1 96.69 166 GLU A CA 1
ATOM 1289 C C . GLU A 1 166 ? -4.41 31.703 4.621 1 96.69 166 GLU A C 1
ATOM 1291 O O . GLU A 1 166 ? -3.547 32.562 4.746 1 96.69 166 GLU A O 1
ATOM 1296 N N . GLU A 1 167 ? -5.129 31.266 5.645 1 97.56 167 GLU A N 1
ATOM 1297 C CA . GLU A 1 167 ? -4.812 31.625 7.023 1 97.56 167 GLU A CA 1
ATOM 1298 C C . GLU A 1 167 ? -3.721 30.734 7.598 1 97.56 167 GLU A C 1
ATOM 1300 O O . GLU A 1 167 ? -3.129 31.047 8.633 1 97.56 167 GLU A O 1
ATOM 1305 N N . THR A 1 168 ? -3.459 29.656 7 1 98.12 168 THR A N 1
ATOM 1306 C CA . THR A 1 168 ? -2.357 28.75 7.277 1 98.12 168 THR A CA 1
ATOM 1307 C C . THR A 1 168 ? -1.911 28.031 6.004 1 98.12 168 THR A C 1
ATOM 1309 O O . THR A 1 168 ? -2.703 27.844 5.078 1 98.12 168 THR A O 1
ATOM 1312 N N . PRO A 1 169 ? -0.698 27.625 5.836 1 97.69 169 PRO A N 1
ATOM 1313 C CA . PRO A 1 169 ? -0.164 27.094 4.582 1 97.69 169 PRO A CA 1
ATOM 1314 C C . PRO A 1 169 ? -0.737 25.719 4.234 1 97.69 169 PRO A C 1
ATOM 1316 O O . PRO A 1 169 ? -1.1 25.469 3.082 1 97.69 169 PRO A O 1
ATOM 1319 N N . GLY A 1 170 ? -0.824 24.75 5.266 1 98.12 170 GLY A N 1
ATOM 1320 C CA . GLY A 1 170 ? -1.305 23.406 5 1 98.12 170 GLY A CA 1
ATOM 1321 C C . GLY A 1 170 ? -0.232 22.484 4.438 1 98.12 170 GLY A C 1
ATOM 1322 O O . GLY A 1 170 ? -0.44 21.844 3.416 1 98.12 170 GLY A O 1
ATOM 1323 N N . HIS A 1 171 ? 0.887 22.391 5.098 1 97.06 171 HIS A N 1
ATOM 1324 C CA . HIS A 1 171 ? 2.02 21.625 4.605 1 97.06 171 HIS A CA 1
ATOM 1325 C C . HIS A 1 171 ? 1.789 20.125 4.793 1 97.06 171 HIS A C 1
ATOM 1327 O O . HIS A 1 171 ? 1.146 19.703 5.758 1 97.06 171 HIS A O 1
ATOM 1333 N N . LEU A 1 172 ? 2.42 19.359 3.926 1 96.75 172 LEU A N 1
ATOM 1334 C CA . LEU A 1 172 ? 2.27 17.906 3.83 1 96.75 172 LEU A CA 1
ATOM 1335 C C . LEU A 1 172 ? 2.572 17.25 5.168 1 96.75 172 LEU A C 1
ATOM 1337 O O . LEU A 1 172 ? 1.769 16.453 5.668 1 96.75 172 LEU A O 1
ATOM 1341 N N . PRO A 1 173 ? 3.668 17.516 5.898 1 97.62 173 PRO A N 1
ATOM 1342 C CA . PRO A 1 173 ? 3.957 16.797 7.141 1 97.62 173 PRO A CA 1
ATOM 1343 C C . PRO A 1 173 ? 2.9 17.031 8.219 1 97.62 173 PRO A C 1
ATOM 1345 O O . PRO A 1 173 ? 2.512 16.094 8.914 1 97.62 173 PRO A O 1
ATOM 1348 N N . VAL A 1 174 ? 2.438 18.266 8.305 1 98.62 174 VAL A N 1
ATOM 1349 C CA . VAL A 1 174 ? 1.432 18.594 9.312 1 98.62 174 VAL A CA 1
ATOM 1350 C C . VAL A 1 174 ? 0.111 17.906 8.969 1 98.62 174 VAL A C 1
ATOM 1352 O O . VAL A 1 174 ? -0.472 17.219 9.812 1 98.62 174 VAL A O 1
ATOM 1355 N N . CYS A 1 175 ? -0.322 18.016 7.715 1 98.69 175 CYS A N 1
ATOM 1356 C CA . CYS A 1 175 ? -1.582 17.422 7.281 1 98.69 175 CYS A CA 1
ATOM 1357 C C . CYS A 1 175 ? -1.52 15.891 7.348 1 98.69 175 CYS A C 1
ATOM 1359 O O . CYS A 1 175 ? -2.523 15.234 7.629 1 98.69 175 CYS A O 1
ATOM 1361 N N . TRP A 1 176 ? -0.36 15.32 7.039 1 98.44 176 TRP A N 1
ATOM 1362 C CA . TRP A 1 176 ? -0.168 13.883 7.168 1 98.44 176 TRP A CA 1
ATOM 1363 C C . TRP A 1 176 ? -0.349 13.438 8.617 1 98.44 176 TRP A C 1
ATOM 1365 O O . TRP A 1 176 ? -1.059 12.469 8.883 1 98.44 176 TRP A O 1
ATOM 1375 N N . GLY A 1 177 ? 0.334 14.188 9.539 1 98.75 177 GLY A N 1
ATOM 1376 C CA . GLY A 1 177 ? 0.139 13.883 10.945 1 98.75 177 GLY A CA 1
ATOM 1377 C C . GLY A 1 177 ? -1.315 13.945 11.375 1 98.75 177 GLY A C 1
ATOM 1378 O O . GLY A 1 177 ? -1.785 13.086 12.125 1 98.75 177 GLY A O 1
ATOM 1379 N N . MET A 1 178 ? -2.004 14.969 10.859 1 98.75 178 MET A N 1
ATOM 1380 C CA . MET A 1 178 ? -3.426 15.109 11.156 1 98.75 178 MET A CA 1
ATOM 1381 C C . MET A 1 178 ? -4.215 13.914 10.641 1 98.75 178 MET A C 1
ATOM 1383 O O . MET A 1 178 ? -4.992 13.312 11.383 1 98.75 178 MET A O 1
ATOM 1387 N N . LEU A 1 179 ? -3.98 13.555 9.43 1 98.25 179 LEU A N 1
ATOM 1388 C CA . LEU A 1 179 ? -4.711 12.477 8.773 1 98.25 179 LEU A CA 1
ATOM 1389 C C . LEU A 1 179 ? -4.492 11.156 9.5 1 98.25 179 LEU A C 1
ATOM 1391 O O . LEU A 1 179 ? -5.453 10.453 9.82 1 98.25 179 LEU A O 1
ATOM 1395 N N . THR A 1 180 ? -3.262 10.812 9.75 1 98.25 180 THR A N 1
ATOM 1396 C CA . THR A 1 180 ? -2.949 9.508 10.328 1 98.25 180 THR A CA 1
ATOM 1397 C C . THR A 1 180 ? -3.389 9.445 11.789 1 98.25 180 THR A C 1
ATOM 1399 O O . THR A 1 180 ? -3.803 8.391 12.273 1 98.25 180 THR A O 1
ATOM 1402 N N . GLY A 1 181 ? -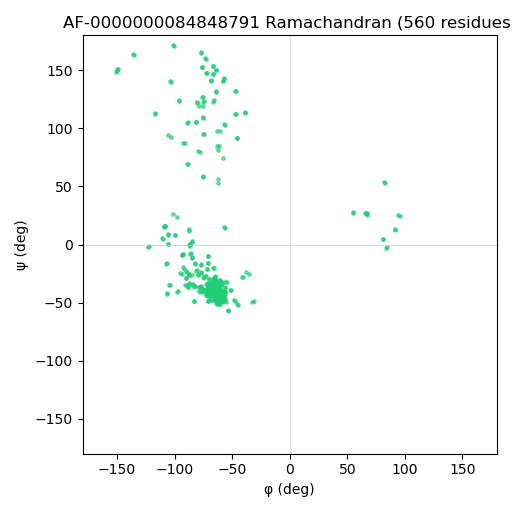3.305 10.594 12.508 1 97.62 181 GLY A N 1
ATOM 1403 C CA . GLY A 1 181 ? -3.879 10.648 13.844 1 97.62 181 GLY A CA 1
ATOM 1404 C C . GLY A 1 181 ? -5.379 10.406 13.859 1 97.62 181 GLY A C 1
ATOM 1405 O O . GLY A 1 181 ? -5.887 9.672 14.703 1 97.62 181 GLY A O 1
ATOM 1406 N N . ALA A 1 182 ? -6.027 11.023 12.938 1 97 182 ALA A N 1
ATOM 1407 C CA . ALA A 1 182 ? -7.48 10.906 12.852 1 97 182 ALA A CA 1
ATOM 1408 C C . ALA A 1 182 ? -7.898 9.492 12.477 1 97 182 ALA A C 1
ATOM 1410 O O . ALA A 1 182 ? -8.961 9.023 12.883 1 97 182 ALA A O 1
ATOM 1411 N N . LEU A 1 183 ? -7.039 8.789 11.719 1 96.19 183 LEU A N 1
ATOM 1412 C CA . LEU A 1 183 ? -7.34 7.434 11.281 1 96.19 183 LEU A CA 1
ATOM 1413 C C . LEU A 1 183 ? -6.945 6.418 12.344 1 96.19 183 LEU A C 1
ATOM 1415 O O . LEU A 1 183 ? -7.211 5.223 12.195 1 96.19 183 LEU A O 1
ATOM 1419 N N . GLY A 1 184 ? -6.219 6.875 13.336 1 94.75 184 GLY A N 1
ATOM 1420 C CA . GLY A 1 184 ? -5.91 6.023 14.469 1 94.75 184 GLY A CA 1
ATOM 1421 C C . GLY A 1 184 ? -4.605 5.262 14.312 1 94.75 184 GLY A C 1
ATOM 1422 O O . GLY A 1 184 ? -4.34 4.316 15.055 1 94.75 184 GLY A O 1
ATOM 1423 N N . LEU A 1 185 ? -3.789 5.598 13.367 1 96.69 185 LEU A N 1
ATOM 1424 C CA . LEU A 1 185 ? -2.477 4.969 13.258 1 96.69 185 LEU A CA 1
ATOM 1425 C C . LEU A 1 185 ? -1.591 5.344 14.438 1 96.69 185 LEU A C 1
ATOM 1427 O O . LEU A 1 185 ? -1.684 6.457 14.961 1 96.69 185 LEU A O 1
ATOM 1431 N N . THR A 1 186 ? -0.729 4.422 14.844 1 96.56 186 THR A N 1
ATOM 1432 C CA . THR A 1 186 ? 0.279 4.777 15.836 1 96.56 186 THR A CA 1
ATOM 1433 C C . THR A 1 186 ? 1.274 5.781 15.258 1 96.56 186 THR A C 1
ATOM 1435 O O . THR A 1 186 ? 1.445 5.863 14.047 1 96.56 186 THR A O 1
ATOM 1438 N N . LEU A 1 187 ? 1.859 6.551 16.109 1 97.5 187 LEU A N 1
ATOM 1439 C CA . LEU A 1 187 ? 2.846 7.539 15.688 1 97.5 187 LEU A CA 1
ATOM 1440 C C . LEU A 1 187 ? 3.982 6.871 14.922 1 97.5 187 LEU A C 1
ATOM 1442 O O . LEU A 1 187 ? 4.414 7.379 13.883 1 97.5 187 LEU A O 1
ATOM 1446 N N . GLU A 1 188 ? 4.43 5.75 15.414 1 96.56 188 GLU A N 1
ATOM 1447 C CA . GLU A 1 188 ? 5.527 5.016 14.789 1 96.56 188 GLU A CA 1
ATOM 1448 C C . GLU A 1 188 ? 5.188 4.645 13.344 1 96.56 188 GLU A C 1
ATOM 1450 O O . GLU A 1 188 ? 5.996 4.852 12.438 1 96.56 188 GLU A O 1
ATOM 1455 N N . ARG A 1 189 ? 4.008 4.121 13.086 1 96.62 189 ARG A N 1
ATOM 1456 C CA . ARG A 1 189 ? 3.584 3.721 11.75 1 96.62 189 ARG A CA 1
ATOM 1457 C C . ARG A 1 189 ? 3.373 4.938 10.859 1 96.62 189 ARG A C 1
ATOM 1459 O O . ARG A 1 189 ? 3.635 4.879 9.656 1 96.62 189 ARG A O 1
ATOM 1466 N N . SER A 1 190 ? 2.854 5.984 11.492 1 97.94 190 SER A N 1
ATOM 1467 C CA . SER A 1 190 ? 2.684 7.234 10.75 1 97.94 190 SER A CA 1
ATOM 1468 C C . SER A 1 190 ? 4.02 7.742 10.219 1 97.94 190 SER A C 1
ATOM 1470 O O . SER A 1 190 ? 4.133 8.07 9.031 1 97.94 190 SER A O 1
ATOM 1472 N N . GLN A 1 191 ? 5.039 7.777 11.094 1 98.19 191 GLN A N 1
ATOM 1473 C CA . GLN A 1 191 ? 6.375 8.234 10.727 1 98.19 191 GLN A CA 1
ATOM 1474 C C . GLN A 1 191 ? 6.992 7.34 9.656 1 98.19 191 GLN A C 1
ATOM 1476 O O . GLN A 1 191 ? 7.516 7.828 8.656 1 98.19 191 GLN A O 1
ATOM 1481 N N . TYR A 1 192 ? 6.871 6.07 9.883 1 97.75 192 TYR A N 1
ATOM 1482 C CA . TYR A 1 192 ? 7.461 5.086 8.984 1 97.75 192 TYR A CA 1
ATOM 1483 C C . TYR A 1 192 ? 6.855 5.184 7.59 1 97.75 192 TYR A C 1
ATOM 1485 O O . TYR A 1 192 ? 7.582 5.262 6.598 1 97.75 192 TYR A O 1
ATOM 1493 N N . LEU A 1 193 ? 5.539 5.188 7.523 1 97.81 193 LEU A N 1
ATOM 1494 C CA . LEU A 1 193 ? 4.852 5.234 6.238 1 97.81 193 LEU A CA 1
ATOM 1495 C C . LEU A 1 193 ? 5.148 6.539 5.508 1 97.81 193 LEU A C 1
ATOM 1497 O O . LEU A 1 193 ? 5.277 6.555 4.285 1 97.81 193 LEU A O 1
ATOM 1501 N N . HIS A 1 194 ? 5.242 7.613 6.254 1 97.5 194 HIS A N 1
ATOM 1502 C CA . HIS A 1 194 ? 5.559 8.906 5.648 1 97.5 194 HIS A CA 1
ATOM 1503 C C . HIS A 1 194 ? 6.887 8.852 4.906 1 97.5 194 HIS A C 1
ATOM 1505 O O . HIS A 1 194 ? 6.98 9.289 3.756 1 97.5 194 HIS A O 1
ATOM 1511 N N . LEU A 1 195 ? 7.902 8.32 5.547 1 96.5 195 LEU A N 1
ATOM 1512 C CA . LEU A 1 195 ? 9.227 8.227 4.938 1 96.5 195 LEU A CA 1
ATOM 1513 C C . LEU A 1 195 ? 9.219 7.25 3.768 1 96.5 195 LEU A C 1
ATOM 1515 O O . LEU A 1 195 ? 9.836 7.508 2.734 1 96.5 195 LEU A O 1
ATOM 1519 N N . PHE A 1 196 ? 8.531 6.156 3.916 1 97.19 196 PHE A N 1
ATOM 1520 C CA . PHE A 1 196 ? 8.406 5.18 2.842 1 97.19 196 PHE A CA 1
ATOM 1521 C C . PHE A 1 196 ? 7.801 5.82 1.597 1 97.19 196 PHE A C 1
ATOM 1523 O O . PHE A 1 196 ? 8.336 5.668 0.495 1 97.19 196 PHE A O 1
ATOM 1530 N N . LEU A 1 197 ? 6.719 6.535 1.812 1 96.31 197 LEU A N 1
ATOM 1531 C CA . LEU A 1 197 ? 6.016 7.152 0.692 1 96.31 197 LEU A CA 1
ATOM 1532 C C . LEU A 1 197 ? 6.867 8.234 0.044 1 96.31 197 LEU A C 1
ATOM 1534 O O . LEU A 1 197 ? 6.82 8.43 -1.174 1 96.31 197 LEU A O 1
ATOM 1538 N N . HIS A 1 198 ? 7.586 8.953 0.863 1 93.62 198 HIS A N 1
ATOM 1539 C CA . HIS A 1 198 ? 8.484 9.961 0.311 1 93.62 198 HIS A CA 1
ATOM 1540 C C . HIS A 1 198 ? 9.547 9.328 -0.583 1 93.62 198 HIS A C 1
ATOM 1542 O O . HIS A 1 198 ? 9.758 9.773 -1.713 1 93.62 198 HIS A O 1
ATOM 1548 N N . ALA A 1 199 ? 10.18 8.289 -0.114 1 93.81 199 ALA A N 1
ATOM 1549 C CA . ALA A 1 199 ? 11.195 7.594 -0.897 1 93.81 199 ALA A CA 1
ATOM 1550 C C . ALA A 1 199 ? 10.602 7.035 -2.189 1 93.81 199 ALA A C 1
ATOM 1552 O O . ALA A 1 199 ? 11.211 7.145 -3.256 1 93.81 199 ALA A O 1
ATOM 1553 N N . ARG A 1 200 ? 9.469 6.41 -2.053 1 94.5 200 ARG A N 1
ATOM 1554 C CA . ARG A 1 200 ? 8.797 5.879 -3.236 1 94.5 200 ARG A CA 1
ATOM 1555 C C . ARG A 1 200 ? 8.508 6.988 -4.242 1 94.5 200 ARG A C 1
ATOM 1557 O O . ARG A 1 200 ? 8.602 6.773 -5.453 1 94.5 200 ARG A O 1
ATOM 1564 N N . SER A 1 201 ? 8.109 8.133 -3.736 1 90.88 201 SER A N 1
ATOM 1565 C CA . SER A 1 201 ? 7.809 9.25 -4.629 1 90.88 201 SER A CA 1
ATOM 1566 C C . SER A 1 201 ? 9.055 9.711 -5.375 1 90.88 201 SER A C 1
ATOM 1568 O O . SER A 1 201 ? 8.977 10.125 -6.535 1 90.88 201 SER A O 1
ATOM 1570 N N . LEU A 1 202 ? 10.211 9.727 -4.738 1 89.25 202 LEU A N 1
ATOM 1571 C CA . LEU A 1 202 ? 11.469 10.062 -5.395 1 89.25 202 LEU A CA 1
ATOM 1572 C C . LEU A 1 202 ? 11.766 9.086 -6.531 1 89.25 202 LEU A C 1
ATOM 1574 O O . LEU A 1 202 ? 12.18 9.5 -7.617 1 89.25 202 LEU A O 1
ATOM 1578 N N . LEU A 1 203 ? 11.539 7.824 -6.262 1 91.69 203 LEU A N 1
ATOM 1579 C CA . LEU A 1 203 ? 11.789 6.801 -7.27 1 91.69 203 LEU A CA 1
ATOM 1580 C C . LEU A 1 203 ? 10.797 6.914 -8.422 1 91.69 203 LEU A C 1
ATOM 1582 O O . LEU A 1 203 ? 11.164 6.75 -9.586 1 91.69 203 LEU A O 1
ATOM 1586 N N . SER A 1 204 ? 9.555 7.176 -8.062 1 89.94 204 SER A N 1
ATOM 1587 C CA . SER A 1 204 ? 8.539 7.383 -9.094 1 89.94 204 SER A CA 1
ATOM 1588 C C . SER A 1 204 ? 8.906 8.555 -10 1 89.94 204 SER A C 1
ATOM 1590 O O . SER A 1 204 ? 8.727 8.484 -11.219 1 89.94 204 SER A O 1
ATOM 1592 N N . ALA A 1 205 ? 9.391 9.609 -9.383 1 85.94 205 ALA A N 1
ATOM 1593 C CA . ALA A 1 205 ? 9.844 10.758 -10.156 1 85.94 205 ALA A CA 1
ATOM 1594 C C . ALA A 1 205 ? 10.992 10.383 -11.078 1 85.94 205 ALA A C 1
ATOM 1596 O O . ALA A 1 205 ? 11.055 10.828 -12.227 1 85.94 205 ALA A O 1
ATOM 1597 N N . SER A 1 206 ? 11.891 9.555 -10.641 1 88.12 206 SER A N 1
ATOM 1598 C CA . SER A 1 206 ? 13.023 9.102 -11.438 1 88.12 206 SER A CA 1
ATOM 1599 C C . SER A 1 206 ? 12.562 8.289 -12.648 1 88.12 206 SER A C 1
ATOM 1601 O O . SER A 1 206 ? 13.148 8.391 -13.727 1 88.12 206 SER A O 1
ATOM 1603 N N . VAL A 1 207 ? 11.547 7.461 -12.461 1 89.38 207 VAL A N 1
ATOM 1604 C CA . VAL A 1 207 ? 10.984 6.676 -13.555 1 89.38 207 VAL A CA 1
ATOM 1605 C C . VAL A 1 207 ? 10.352 7.605 -14.586 1 89.38 207 VAL A C 1
ATOM 1607 O O . VAL A 1 207 ? 10.57 7.453 -15.789 1 89.38 207 VAL A O 1
ATOM 1610 N N . ARG A 1 208 ? 9.625 8.562 -14.117 1 84.5 208 ARG A N 1
ATOM 1611 C CA . ARG A 1 208 ? 8.938 9.492 -15 1 84.5 208 ARG A CA 1
ATOM 1612 C C . ARG A 1 208 ? 9.93 10.32 -15.805 1 84.5 208 ARG A C 1
ATOM 1614 O O . ARG A 1 208 ? 9.656 10.695 -16.953 1 84.5 208 ARG A O 1
ATOM 1621 N N . LEU A 1 209 ? 11.094 10.57 -15.195 1 81.94 209 LEU A N 1
ATOM 1622 C CA . LEU A 1 209 ? 12.141 11.336 -15.859 1 81.94 209 LEU A CA 1
ATOM 1623 C C . LEU A 1 209 ? 13.023 10.438 -16.719 1 81.94 209 LEU A C 1
ATOM 1625 O O . LEU A 1 209 ? 14.016 10.891 -17.281 1 81.94 209 LEU A O 1
ATOM 1629 N N . ASN A 1 210 ? 12.703 9.109 -16.75 1 84.88 210 ASN A N 1
ATOM 1630 C CA . ASN A 1 210 ? 13.375 8.102 -17.562 1 84.88 210 ASN A CA 1
ATOM 1631 C C . ASN A 1 210 ? 14.812 7.891 -17.109 1 84.88 210 ASN A C 1
ATOM 1633 O O . ASN A 1 210 ? 15.68 7.566 -17.922 1 84.88 210 ASN A O 1
ATOM 1637 N N . ASN A 1 211 ? 15.062 8.156 -15.852 1 85.69 211 ASN A N 1
ATOM 1638 C CA . ASN A 1 211 ? 16.391 7.895 -15.305 1 85.69 211 ASN A CA 1
ATOM 1639 C C . ASN A 1 211 ? 16.562 6.414 -14.969 1 85.69 211 ASN A C 1
ATOM 1641 O O . ASN A 1 211 ? 17.688 5.914 -14.938 1 85.69 211 ASN A O 1
ATOM 1645 N N . ILE A 1 212 ? 15.523 5.77 -14.703 1 89.19 212 ILE A N 1
ATOM 1646 C CA . ILE A 1 212 ? 15.523 4.355 -14.344 1 89.19 212 ILE A CA 1
ATOM 1647 C C . ILE A 1 212 ? 14.211 3.711 -14.789 1 89.19 212 ILE A C 1
ATOM 1649 O O . ILE A 1 212 ? 13.195 4.391 -14.938 1 89.19 212 ILE A O 1
ATOM 1653 N N . GLY A 1 213 ? 14.281 2.438 -15.125 1 91.31 213 GLY A N 1
ATOM 1654 C CA . GLY A 1 213 ? 13.07 1.727 -15.492 1 91.31 213 GLY A CA 1
ATOM 1655 C C . GLY A 1 213 ? 12.219 1.347 -14.305 1 91.31 213 GLY A C 1
ATOM 1656 O O . GLY A 1 213 ? 12.672 1.402 -13.156 1 91.31 213 GLY A O 1
ATOM 1657 N N . PRO A 1 214 ? 10.977 0.978 -14.586 1 93 214 PRO A N 1
ATOM 1658 C CA . PRO A 1 214 ? 10.055 0.618 -13.508 1 93 214 PRO A CA 1
ATOM 1659 C C . PRO A 1 214 ? 10.57 -0.532 -12.648 1 93 214 PRO A C 1
ATOM 1661 O O . PRO A 1 214 ? 10.43 -0.505 -11.422 1 93 214 PRO A O 1
ATOM 1664 N N . TYR A 1 215 ? 11.172 -1.562 -13.227 1 93.94 215 TYR A N 1
ATOM 1665 C CA . TYR A 1 215 ? 11.68 -2.691 -12.461 1 93.94 215 TYR A CA 1
ATOM 1666 C C . TYR A 1 215 ? 12.898 -2.285 -11.633 1 93.94 215 TYR A C 1
ATOM 1668 O O . TYR A 1 215 ? 13.055 -2.725 -10.492 1 93.94 215 TYR A O 1
ATOM 1676 N N . GLY A 1 216 ? 13.711 -1.449 -12.25 1 93 216 GLY A N 1
ATOM 1677 C CA . GLY A 1 216 ? 14.836 -0.915 -11.492 1 93 216 GLY A CA 1
ATOM 1678 C C . GLY A 1 216 ? 14.414 -0.133 -10.266 1 93 216 GLY A C 1
ATOM 1679 O O . GLY A 1 216 ? 15.031 -0.242 -9.211 1 93 216 GLY A O 1
ATOM 1680 N N . SER A 1 217 ? 13.375 0.65 -10.398 1 93.75 217 SER A N 1
ATOM 1681 C CA . SER A 1 217 ? 12.836 1.417 -9.289 1 93.75 217 SER A CA 1
ATOM 1682 C C . SER A 1 217 ? 12.359 0.5 -8.164 1 93.75 217 SER A C 1
ATOM 1684 O O . SER A 1 217 ? 12.555 0.801 -6.984 1 93.75 217 SER A O 1
ATOM 1686 N N . GLN A 1 218 ? 11.75 -0.612 -8.539 1 95.56 218 GLN A N 1
ATOM 1687 C CA . GLN A 1 218 ? 11.266 -1.567 -7.551 1 95.56 218 GLN A CA 1
ATOM 1688 C C . GLN A 1 218 ? 12.43 -2.264 -6.844 1 95.56 218 GLN A C 1
ATOM 1690 O O . GLN A 1 218 ? 12.359 -2.541 -5.645 1 95.56 218 GLN A O 1
ATOM 1695 N N . GLN A 1 219 ? 13.516 -2.539 -7.57 1 95.12 219 GLN A N 1
ATOM 1696 C CA . GLN A 1 219 ? 14.711 -3.123 -6.973 1 95.12 219 GLN A CA 1
ATOM 1697 C C . GLN A 1 219 ? 15.281 -2.215 -5.883 1 95.12 219 GLN A C 1
ATOM 1699 O O . GLN A 1 219 ? 15.57 -2.674 -4.777 1 95.12 219 GLN A O 1
ATOM 1704 N N . ILE A 1 220 ? 15.367 -0.972 -6.262 1 94.5 220 ILE A N 1
ATOM 1705 C CA . ILE A 1 220 ? 15.93 0 -5.332 1 94.5 220 ILE A CA 1
ATOM 1706 C C . ILE A 1 220 ? 15.023 0.143 -4.113 1 94.5 220 ILE A C 1
ATOM 1708 O O . ILE A 1 220 ? 15.5 0.193 -2.977 1 94.5 220 ILE A O 1
ATOM 1712 N N . LEU A 1 221 ? 13.734 0.207 -4.363 1 96.44 221 LEU A N 1
ATOM 1713 C CA . LEU A 1 221 ? 12.766 0.374 -3.289 1 96.44 221 LEU A CA 1
ATOM 1714 C C . LEU A 1 221 ? 12.844 -0.784 -2.301 1 96.44 221 LEU A C 1
ATOM 1716 O O . LEU A 1 221 ? 12.836 -0.569 -1.086 1 96.44 221 LEU A O 1
ATOM 1720 N N . LEU A 1 222 ? 12.977 -1.993 -2.771 1 96.12 222 LEU A N 1
ATOM 1721 C CA . LEU A 1 222 ? 12.969 -3.176 -1.918 1 96.12 222 LEU A CA 1
ATOM 1722 C C . LEU A 1 222 ? 14.312 -3.346 -1.211 1 96.12 222 LEU A C 1
ATOM 1724 O O . LEU A 1 222 ? 14.352 -3.639 -0.014 1 96.12 222 LEU A O 1
ATOM 1728 N N . HIS A 1 223 ? 15.398 -3.104 -1.899 1 93.81 223 HIS A N 1
ATOM 1729 C CA . HIS A 1 223 ? 16.672 -3.568 -1.37 1 93.81 223 HIS A CA 1
ATOM 1730 C C . HIS A 1 223 ? 17.484 -2.416 -0.78 1 93.81 223 HIS A C 1
ATOM 1732 O O . HIS A 1 223 ? 18.219 -2.604 0.182 1 93.81 223 HIS A O 1
ATOM 1738 N N . ALA A 1 224 ? 17.391 -1.229 -1.372 1 93.12 224 ALA A N 1
ATOM 1739 C CA . ALA A 1 224 ? 18.188 -0.107 -0.895 1 93.12 224 ALA A CA 1
ATOM 1740 C C . ALA A 1 224 ? 17.391 0.784 0.046 1 93.12 224 ALA A C 1
ATOM 1742 O O . ALA A 1 224 ? 17.875 1.198 1.097 1 93.12 224 ALA A O 1
ATOM 1743 N N . VAL A 1 225 ? 16.141 1.026 -0.256 1 95 225 VAL A N 1
ATOM 1744 C CA . VAL A 1 225 ? 15.32 1.995 0.461 1 95 225 VAL A CA 1
ATOM 1745 C C . VAL A 1 225 ? 14.828 1.386 1.771 1 95 225 VAL A C 1
ATOM 1747 O O . VAL A 1 225 ? 14.711 2.084 2.781 1 95 225 VAL A O 1
ATOM 1750 N N . ARG A 1 226 ? 14.523 0.103 1.754 1 95.44 226 ARG A N 1
ATOM 1751 C CA . ARG A 1 226 ? 13.938 -0.569 2.908 1 95.44 226 ARG A CA 1
ATOM 1752 C C . ARG A 1 226 ? 14.781 -0.347 4.16 1 95.44 226 ARG A C 1
ATOM 1754 O O . ARG A 1 226 ? 14.289 0.172 5.164 1 95.44 226 ARG A O 1
ATOM 1761 N N . PRO A 1 227 ? 16.109 -0.712 4.152 1 93.5 227 PRO A N 1
ATOM 1762 C CA . PRO A 1 227 ? 16.891 -0.479 5.367 1 93.5 227 PRO A CA 1
ATOM 1763 C C . PRO A 1 227 ? 17.062 1.005 5.688 1 93.5 227 PRO A C 1
ATOM 1765 O O . PRO A 1 227 ? 17.156 1.378 6.859 1 93.5 227 PRO A O 1
ATOM 1768 N N . LEU A 1 228 ? 17.062 1.839 4.684 1 94.81 228 LEU A N 1
ATOM 1769 C CA . LEU A 1 228 ? 17.234 3.275 4.871 1 94.81 228 LEU A CA 1
ATOM 1770 C C . LEU A 1 228 ? 16.031 3.875 5.598 1 94.81 228 LEU A C 1
ATOM 1772 O O . LEU A 1 228 ? 16.203 4.664 6.535 1 94.81 228 LEU A O 1
ATOM 1776 N N . VAL A 1 229 ? 14.828 3.467 5.195 1 96.81 229 VAL A N 1
ATOM 1777 C CA . VAL A 1 229 ? 13.609 3.963 5.824 1 96.81 229 VAL A CA 1
ATOM 1778 C C . VAL A 1 229 ? 13.562 3.518 7.285 1 96.81 229 VAL A C 1
ATOM 1780 O O . VAL A 1 229 ? 13.242 4.316 8.172 1 96.81 229 VAL A O 1
ATOM 1783 N N . ALA A 1 230 ? 13.883 2.277 7.531 1 95.69 230 ALA A N 1
ATOM 1784 C CA . ALA A 1 230 ? 13.883 1.751 8.891 1 95.69 230 ALA A CA 1
ATOM 1785 C C . ALA A 1 230 ? 14.867 2.518 9.781 1 95.69 230 ALA A C 1
ATOM 1787 O O . ALA A 1 230 ? 14.523 2.904 10.898 1 95.69 230 ALA A O 1
ATOM 1788 N N . THR A 1 231 ? 16.031 2.756 9.273 1 95.81 231 THR A N 1
ATOM 1789 C CA . THR A 1 231 ? 17.094 3.436 10.023 1 95.81 231 THR A CA 1
ATOM 1790 C C . THR A 1 231 ? 16.688 4.879 10.328 1 95.81 231 THR A C 1
ATOM 1792 O O . THR A 1 231 ? 16.781 5.328 11.469 1 95.81 231 THR A O 1
ATOM 1795 N N . GLU A 1 232 ? 16.203 5.582 9.312 1 94.69 232 GLU A N 1
ATOM 1796 C CA . GLU A 1 232 ? 15.883 6.996 9.484 1 94.69 232 GLU A CA 1
ATOM 1797 C C . GLU A 1 232 ? 14.641 7.172 10.352 1 94.69 232 GLU A C 1
ATOM 1799 O O . GLU A 1 232 ? 14.555 8.125 11.125 1 94.69 232 GLU A O 1
ATOM 1804 N N . ALA A 1 233 ? 13.695 6.289 10.188 1 95.88 233 ALA A N 1
ATOM 1805 C CA . ALA A 1 233 ? 12.523 6.328 11.055 1 95.88 233 ALA A CA 1
ATOM 1806 C C . ALA A 1 233 ? 12.922 6.148 12.523 1 95.88 233 ALA A C 1
ATOM 1808 O O . ALA A 1 233 ? 12.414 6.848 13.398 1 95.88 233 ALA A O 1
ATOM 1809 N N . ALA A 1 234 ? 13.844 5.227 12.773 1 95.19 234 ALA A N 1
ATOM 1810 C CA . ALA A 1 234 ? 14.312 4.965 14.133 1 95.19 234 ALA A CA 1
ATOM 1811 C C . ALA A 1 234 ? 15.102 6.148 14.68 1 95.19 234 ALA A C 1
ATOM 1813 O O . ALA A 1 234 ? 14.906 6.559 15.828 1 95.19 234 ALA A O 1
ATOM 1814 N N . LYS A 1 235 ? 15.938 6.699 13.898 1 94.31 235 LYS A N 1
ATOM 1815 C CA . LYS A 1 235 ? 16.797 7.809 14.297 1 94.31 235 LYS A CA 1
ATOM 1816 C C . LYS A 1 235 ? 15.977 9.047 14.648 1 94.31 235 LYS A C 1
ATOM 1818 O O . LYS A 1 235 ? 16.312 9.781 15.586 1 94.31 235 LYS A O 1
ATOM 1823 N N . CYS A 1 236 ? 14.859 9.234 13.938 1 94.31 236 CYS A N 1
ATOM 1824 C CA . CYS A 1 236 ? 14.117 10.484 14.062 1 94.31 236 CYS A CA 1
ATOM 1825 C C . CYS A 1 236 ? 12.836 10.281 14.867 1 94.31 236 CYS A C 1
ATOM 1827 O O . CYS A 1 236 ? 11.992 11.18 14.945 1 94.31 236 CYS A O 1
ATOM 1829 N N . ARG A 1 237 ? 12.68 9.117 15.461 1 94.44 237 ARG A N 1
ATOM 1830 C CA . ARG A 1 237 ? 11.43 8.703 16.078 1 94.44 237 ARG A CA 1
ATOM 1831 C C . ARG A 1 237 ? 11.031 9.648 17.203 1 94.44 237 ARG A C 1
ATOM 1833 O O . ARG A 1 237 ? 9.844 9.891 17.438 1 94.44 237 ARG A O 1
ATOM 1840 N N . MET A 1 238 ? 11.984 10.227 17.875 1 93 238 MET A N 1
ATOM 1841 C CA . MET A 1 238 ? 11.695 10.992 19.078 1 93 238 MET A CA 1
ATOM 1842 C C . MET A 1 238 ? 11.797 12.492 18.828 1 93 238 MET A C 1
ATOM 1844 O O . MET A 1 238 ? 11.578 13.297 19.734 1 93 238 MET A O 1
ATOM 1848 N N . LEU A 1 239 ? 12.102 12.836 17.625 1 91.06 239 LEU A N 1
ATOM 1849 C CA . LEU A 1 239 ? 12.242 14.258 17.312 1 91.06 239 LEU A CA 1
ATOM 1850 C C . LEU A 1 239 ? 10.898 14.961 17.375 1 91.06 239 LEU A C 1
ATOM 1852 O O . LEU A 1 239 ? 9.867 14.383 17.016 1 91.06 239 LEU A O 1
ATOM 1856 N N . ARG A 1 240 ? 10.961 16.172 17.906 1 93.44 240 ARG A N 1
ATOM 1857 C CA . ARG A 1 240 ? 9.805 17.062 18.047 1 93.44 240 ARG A CA 1
ATOM 1858 C C . ARG A 1 240 ? 10.141 18.484 17.625 1 93.44 240 ARG A C 1
ATOM 1860 O O . ARG A 1 240 ? 11.312 18.828 17.5 1 93.44 240 ARG A O 1
ATOM 1867 N N . THR A 1 241 ? 9.125 19.266 17.391 1 91.44 241 THR A N 1
ATOM 1868 C CA . THR A 1 241 ? 9.367 20.641 16.953 1 91.44 241 THR A CA 1
ATOM 1869 C C . THR A 1 241 ? 9.711 21.547 18.125 1 91.44 241 THR A C 1
ATOM 1871 O O . THR A 1 241 ? 10.32 22.594 17.953 1 91.44 241 THR A O 1
ATOM 1874 N N . GLY A 1 242 ? 9.305 21.125 19.344 1 87.19 242 GLY A N 1
ATOM 1875 C CA . GLY A 1 242 ? 9.438 21.984 20.516 1 87.19 242 GLY A CA 1
ATOM 1876 C C . GLY A 1 242 ? 8.297 22.969 20.672 1 87.19 242 GLY A C 1
ATOM 1877 O O . GLY A 1 242 ? 8.211 23.672 21.672 1 87.19 242 GLY A O 1
ATOM 1878 N N . GLU A 1 243 ? 7.359 22.984 19.719 1 83.5 243 GLU A N 1
ATOM 1879 C CA . GLU A 1 243 ? 6.266 23.953 19.719 1 83.5 243 GLU A CA 1
ATOM 1880 C C . GLU A 1 243 ? 5.195 23.578 20.734 1 83.5 243 GLU A C 1
ATOM 1882 O O . GLU A 1 243 ? 4.418 24.422 21.172 1 83.5 243 GLU A O 1
ATOM 1887 N N . LEU A 1 244 ? 5.148 22.25 21.078 1 81 244 LEU A N 1
ATOM 1888 C CA . LEU A 1 244 ? 4.102 21.797 21.984 1 81 244 LEU A CA 1
ATOM 1889 C C . LEU A 1 244 ? 4.59 21.828 23.438 1 81 244 LEU A C 1
ATOM 1891 O O . LEU A 1 244 ? 3.801 21.641 24.359 1 81 244 LEU A O 1
ATOM 1895 N N . ASP A 1 245 ? 5.906 21.844 23.578 1 71.12 245 ASP A N 1
ATOM 1896 C CA . ASP A 1 245 ? 6.461 21.812 24.922 1 71.12 245 ASP A CA 1
ATOM 1897 C C . ASP A 1 245 ? 6.316 23.156 25.609 1 71.12 245 ASP A C 1
ATOM 1899 O O . ASP A 1 245 ? 6.484 24.203 24.969 1 71.12 245 ASP A O 1
ATOM 1903 N N . GLU A 1 246 ? 5.434 23.188 26.578 1 57.88 246 GLU A N 1
ATOM 1904 C CA . GLU A 1 246 ? 5.23 24.375 27.406 1 57.88 246 GLU A CA 1
ATOM 1905 C C . GLU A 1 246 ? 6.562 24.938 27.891 1 57.88 246 GLU A C 1
ATOM 1907 O O . GLU A 1 246 ? 6.719 26.156 28 1 57.88 246 GLU A O 1
ATOM 1912 N N . ASP A 1 247 ? 7.438 24.109 28.422 1 52.16 247 ASP A N 1
ATOM 1913 C CA . ASP A 1 247 ? 8.688 24.609 28.984 1 52.16 247 ASP A CA 1
ATOM 1914 C C . ASP A 1 247 ? 9.781 24.688 27.922 1 52.16 247 ASP A C 1
ATOM 1916 O O . ASP A 1 247 ? 10.461 23.688 27.672 1 52.16 247 ASP A O 1
ATOM 1920 N N . LYS A 1 248 ? 9.617 25.594 27 1 53.22 248 LYS A N 1
ATOM 1921 C CA . LYS A 1 248 ? 10.523 25.906 25.906 1 53.22 248 LYS A CA 1
ATOM 1922 C C . LYS A 1 248 ? 11.977 25.812 26.344 1 53.22 248 LYS A C 1
ATOM 1924 O O . LYS A 1 248 ? 12.875 25.609 25.516 1 53.22 248 LYS A O 1
ATOM 1929 N N . ASP A 1 249 ? 12.109 25.969 27.594 1 53.06 249 ASP A N 1
ATOM 1930 C CA . ASP A 1 249 ? 13.484 26.109 28.094 1 53.06 249 ASP A CA 1
ATOM 1931 C C . ASP A 1 249 ? 14.234 24.781 27.953 1 53.06 249 ASP A C 1
ATOM 1933 O O . ASP A 1 249 ? 15.445 24.781 27.719 1 53.06 249 ASP A O 1
ATOM 1937 N N . GLY A 1 250 ? 13.547 23.656 28.141 1 52.25 250 GLY A N 1
ATOM 1938 C CA . GLY A 1 250 ? 14.273 22.406 28.219 1 52.25 250 GLY A CA 1
ATOM 1939 C C . GLY A 1 250 ? 14.367 21.703 26.875 1 52.25 250 GLY A C 1
ATOM 1940 O O . GLY A 1 250 ? 14.984 20.641 26.781 1 52.25 250 GLY A O 1
ATOM 1941 N N . PHE A 1 251 ? 13.672 22.203 25.953 1 52.81 251 PHE A N 1
ATOM 1942 C CA . PHE A 1 251 ? 13.719 21.531 24.656 1 52.81 251 PHE A CA 1
ATOM 1943 C C . PHE A 1 251 ? 14.961 21.953 23.875 1 52.81 251 PHE A C 1
ATOM 1945 O O . PHE A 1 251 ? 15.164 23.141 23.625 1 52.81 251 PHE A O 1
ATOM 1952 N N . ASN A 1 252 ? 15.977 21.016 23.812 1 55.62 252 ASN A N 1
ATOM 1953 C CA . ASN A 1 252 ? 17.156 21.297 23 1 55.62 252 ASN A CA 1
ATOM 1954 C C . ASN A 1 252 ? 16.859 21.156 21.516 1 55.62 252 ASN A C 1
ATOM 1956 O O . ASN A 1 252 ? 16.953 20.062 20.953 1 55.62 252 ASN A O 1
ATOM 1960 N N . ARG A 1 253 ? 16.547 22.25 20.922 1 55.81 253 ARG A N 1
ATOM 1961 C CA . ARG A 1 253 ? 16.125 22.312 19.531 1 55.81 253 ARG A CA 1
ATOM 1962 C C . ARG A 1 253 ? 17.219 21.75 18.609 1 55.81 253 ARG A C 1
ATOM 1964 O O . ARG A 1 253 ? 16.922 21.188 17.547 1 55.81 253 ARG A O 1
ATOM 1971 N N . THR A 1 254 ? 18.391 21.984 19.094 1 52.94 254 THR A N 1
ATOM 1972 C CA . THR A 1 254 ? 19.5 21.562 18.266 1 52.94 254 THR A CA 1
ATOM 1973 C C . THR A 1 254 ? 19.562 20.047 18.156 1 52.94 254 THR A C 1
ATOM 1975 O O . THR A 1 254 ? 19.797 19.5 17.078 1 52.94 254 THR A O 1
ATOM 1978 N N . THR A 1 255 ? 19.203 19.438 19.328 1 54.12 255 THR A N 1
ATOM 1979 C CA . THR A 1 255 ? 19.359 17.984 19.375 1 54.12 255 THR A CA 1
ATOM 1980 C C . THR A 1 255 ? 18.047 17.297 19.031 1 54.12 255 THR A C 1
ATOM 1982 O O . THR A 1 255 ? 18.031 16.203 18.453 1 54.12 255 THR A O 1
ATOM 1985 N N . HIS A 1 256 ? 17 18.062 19.266 1 66.81 256 HIS A N 1
ATOM 1986 C CA . HIS A 1 256 ? 15.75 17.328 19.203 1 66.81 256 HIS A CA 1
ATOM 1987 C C . HIS A 1 256 ? 14.805 17.938 18.172 1 66.81 256 HIS A C 1
ATOM 1989 O O . HIS A 1 256 ? 13.719 17.406 17.938 1 66.81 256 HIS A O 1
ATOM 1995 N N . GLY A 1 257 ? 15.367 19.016 17.625 1 72.38 257 GLY A N 1
ATOM 1996 C CA . GLY A 1 257 ? 14.484 19.766 16.734 1 72.38 257 GLY A CA 1
ATOM 1997 C C . GLY A 1 257 ? 14.742 19.484 15.266 1 72.38 257 GLY A C 1
ATOM 1998 O O . GLY A 1 257 ? 15.602 18.672 14.922 1 72.38 257 GLY A O 1
ATOM 1999 N N . PRO A 1 258 ? 13.781 20.047 14.477 1 76.06 258 PRO A N 1
ATOM 2000 C CA . PRO A 1 258 ? 13.953 19.891 13.031 1 76.06 258 PRO A CA 1
ATOM 2001 C C . PRO A 1 258 ? 15.203 20.578 12.5 1 76.06 258 PRO A C 1
ATOM 2003 O O . PRO A 1 258 ? 15.664 21.562 13.086 1 76.06 258 PRO A O 1
ATOM 2006 N N . ALA A 1 259 ? 15.977 19.906 11.727 1 63.81 259 ALA A N 1
ATOM 2007 C CA . ALA A 1 259 ? 17.125 20.531 11.07 1 63.81 259 ALA A CA 1
ATOM 2008 C C . ALA A 1 259 ? 16.781 20.969 9.656 1 63.81 259 ALA A C 1
ATOM 2010 O O . ALA A 1 259 ? 16.016 20.312 8.961 1 63.81 259 ALA A O 1
ATOM 2011 N N . ASN A 1 260 ? 17 22.344 9.336 1 57.41 260 ASN A N 1
ATOM 2012 C CA . ASN A 1 260 ? 16.812 22.844 7.977 1 57.41 260 ASN A CA 1
ATOM 2013 C C . ASN A 1 260 ? 17.781 22.156 7.004 1 57.41 260 ASN A C 1
ATOM 2015 O O . ASN A 1 260 ? 19 22.203 7.199 1 57.41 260 ASN A O 1
ATOM 2019 N N . THR A 1 261 ? 17.516 21 6.527 1 53.19 261 THR A N 1
ATOM 2020 C CA . THR A 1 261 ? 18.5 20.453 5.59 1 53.19 261 THR A CA 1
ATOM 2021 C C . THR A 1 261 ? 18 20.578 4.156 1 53.19 261 THR A C 1
ATOM 2023 O O . THR A 1 261 ? 16.812 20.406 3.889 1 53.19 261 THR A O 1
ATOM 2026 N N . TRP A 1 262 ? 18.328 21.688 3.367 1 50.41 262 TRP A N 1
ATOM 2027 C CA . TRP A 1 262 ? 18 21.641 1.946 1 50.41 262 TRP A CA 1
ATOM 2028 C C . TRP A 1 262 ? 18.719 20.484 1.256 1 50.41 262 TRP A C 1
ATOM 2030 O O . TRP A 1 262 ? 19.938 20.531 1.063 1 50.41 262 TRP A O 1
ATOM 2040 N N . PRO A 1 263 ? 18 19.422 1.102 1 51.97 263 PRO A N 1
ATOM 2041 C CA . PRO A 1 263 ? 18.641 18.219 0.573 1 51.97 263 PRO A CA 1
ATOM 2042 C C . PRO A 1 263 ? 19.516 18.5 -0.644 1 51.97 263 PRO A C 1
ATOM 2044 O O . PRO A 1 263 ? 20.672 18.047 -0.701 1 51.97 263 PRO A O 1
ATOM 2047 N N . LEU A 1 264 ? 18.938 19.234 -1.725 1 52.03 264 LEU A N 1
ATOM 2048 C CA . LEU A 1 264 ? 19.766 19.484 -2.904 1 52.03 264 LEU A CA 1
ATOM 2049 C C . LEU A 1 264 ? 20.953 20.359 -2.562 1 52.03 264 LEU A C 1
ATOM 2051 O O . LEU A 1 264 ? 22.062 20.109 -3.018 1 52.03 264 LEU A O 1
ATOM 2055 N N . GLY A 1 265 ? 20.609 21.406 -1.837 1 50.81 265 GLY A N 1
ATOM 2056 C CA . GLY A 1 265 ? 21.703 22.281 -1.438 1 50.81 265 GLY A CA 1
ATOM 2057 C C . GLY A 1 265 ? 22.75 21.578 -0.599 1 50.81 265 GLY A C 1
ATOM 2058 O O . GLY A 1 265 ? 23.953 21.734 -0.84 1 50.81 265 GLY A O 1
ATOM 2059 N N . ASP A 1 266 ? 22.172 20.766 0.235 1 51.03 266 ASP A N 1
ATOM 2060 C CA . ASP A 1 266 ? 23.078 20 1.077 1 51.03 266 ASP A CA 1
ATOM 2061 C C . ASP A 1 266 ? 23.797 18.922 0.269 1 51.03 266 ASP A C 1
ATOM 2063 O O . ASP A 1 266 ? 25 18.688 0.464 1 51.03 266 ASP A O 1
ATOM 2067 N N . ILE A 1 267 ? 23.031 18.438 -0.654 1 52.19 267 ILE A N 1
ATOM 2068 C CA . ILE A 1 267 ? 23.609 17.406 -1.517 1 52.19 267 ILE A CA 1
ATOM 2069 C C . ILE A 1 267 ? 24.641 18.031 -2.449 1 52.19 267 ILE A C 1
ATOM 2071 O O . ILE A 1 267 ? 25.734 17.5 -2.617 1 52.19 267 ILE A O 1
ATOM 2075 N N . LEU A 1 268 ? 24.125 19.156 -3.057 1 53.56 268 LEU A N 1
ATOM 2076 C CA . LEU A 1 268 ? 25.047 19.859 -3.941 1 53.56 268 LEU A CA 1
ATOM 2077 C C . LEU A 1 268 ? 26.25 20.391 -3.168 1 53.56 268 LEU A C 1
ATOM 2079 O O . LEU A 1 268 ? 27.375 20.328 -3.658 1 53.56 268 LEU A O 1
ATOM 2083 N N . ALA A 1 269 ? 25.922 20.812 -2.002 1 47.62 269 ALA A N 1
ATOM 2084 C CA . ALA A 1 269 ? 27.016 21.297 -1.158 1 47.62 269 ALA A CA 1
ATOM 2085 C C . ALA A 1 269 ? 27.922 20.156 -0.709 1 47.62 269 ALA A C 1
ATOM 2087 O O . ALA A 1 269 ? 29.141 20.297 -0.727 1 47.62 269 ALA A O 1
ATOM 2088 N N . ALA A 1 270 ? 27.297 19.094 -0.305 1 47.78 270 ALA A N 1
ATOM 2089 C CA . ALA A 1 270 ? 28.078 17.938 0.115 1 47.78 270 ALA A CA 1
ATOM 2090 C C . ALA A 1 270 ? 28.891 17.359 -1.047 1 47.78 270 ALA A C 1
ATOM 2092 O O . ALA A 1 270 ? 30.031 16.969 -0.869 1 47.78 270 ALA A O 1
ATOM 2093 N N . ARG A 1 271 ? 28.297 17.312 -2.127 1 48.47 271 ARG A N 1
ATOM 2094 C CA . ARG A 1 271 ? 29 16.812 -3.299 1 48.47 271 ARG A CA 1
ATOM 2095 C C . ARG A 1 271 ? 30.031 17.812 -3.799 1 48.47 271 ARG A C 1
ATOM 2097 O O . ARG A 1 271 ? 31.109 17.422 -4.27 1 48.47 271 ARG A O 1
ATOM 2104 N N . HIS A 1 272 ? 29.609 19 -3.809 1 48.53 272 HIS A N 1
ATOM 2105 C CA . HIS A 1 272 ? 30.609 20.016 -4.086 1 48.53 272 HIS A CA 1
ATOM 2106 C C . HIS A 1 272 ? 31.828 19.859 -3.176 1 48.53 272 HIS A C 1
ATOM 2108 O O . HIS A 1 272 ? 32.969 19.953 -3.631 1 48.53 272 HIS A O 1
ATOM 2114 N N . ASP A 1 273 ? 31.531 19.547 -2.014 1 46.62 273 ASP A N 1
ATOM 2115 C CA . ASP A 1 273 ? 32.656 19.328 -1.087 1 46.62 273 ASP A CA 1
ATOM 2116 C C . ASP A 1 273 ? 33.406 18.047 -1.44 1 46.62 273 ASP A C 1
ATOM 2118 O O . ASP A 1 273 ? 34.625 17.984 -1.304 1 46.62 273 ASP A O 1
ATOM 2122 N N . GLN A 1 274 ? 32.656 17.141 -1.879 1 45.28 274 GLN A N 1
ATOM 2123 C CA . GLN A 1 274 ? 33.312 15.898 -2.271 1 45.28 274 GLN A CA 1
ATOM 2124 C C . GLN A 1 274 ? 34.062 16.062 -3.576 1 45.28 274 GLN A C 1
ATOM 2126 O O . GLN A 1 274 ? 35.156 15.523 -3.736 1 45.28 274 GLN A O 1
ATOM 2131 N N . GLN A 1 275 ? 33.438 16.734 -4.477 1 45.47 275 GLN A N 1
ATOM 2132 C CA . GLN A 1 275 ? 34.156 17.031 -5.703 1 45.47 275 GLN A CA 1
ATOM 2133 C C . GLN A 1 275 ? 35.344 17.938 -5.426 1 45.47 275 GLN A C 1
ATOM 2135 O O . GLN A 1 275 ? 36.438 17.766 -6.012 1 45.47 275 GLN A O 1
ATOM 2140 N N . HIS A 1 276 ? 35.156 18.844 -4.598 1 42.53 276 HIS A N 1
ATOM 2141 C CA . HIS A 1 276 ? 36.281 19.688 -4.203 1 42.53 276 HIS A CA 1
ATOM 2142 C C . HIS A 1 276 ? 37.344 18.859 -3.486 1 42.53 276 HIS A C 1
ATOM 2144 O O . HIS A 1 276 ? 38.562 19.094 -3.688 1 42.53 276 HIS A O 1
ATOM 2150 N N . SER A 1 277 ? 36.969 18.062 -2.715 1 39.28 277 SER A N 1
ATOM 2151 C CA . SER A 1 277 ? 37.969 17.234 -2.066 1 39.28 277 SER A CA 1
ATOM 2152 C C . SER A 1 277 ? 38.688 16.344 -3.078 1 39.28 277 SER A C 1
ATOM 2154 O O . SER A 1 277 ? 39.875 16.078 -2.932 1 39.28 277 SER A O 1
ATOM 2156 N N . ARG A 1 278 ? 38 15.961 -4.051 1 41.5 278 ARG A N 1
ATOM 2157 C CA . ARG A 1 278 ? 38.688 15.18 -5.09 1 41.5 278 ARG A CA 1
ATOM 2158 C C . ARG A 1 278 ? 39.625 16.047 -5.902 1 41.5 278 ARG A C 1
ATOM 2160 O O . ARG A 1 278 ? 40.656 15.555 -6.395 1 41.5 278 ARG A O 1
ATOM 2167 N N . ILE A 1 279 ? 39.219 17.156 -6.105 1 39.19 279 ILE A N 1
ATOM 2168 C CA . ILE A 1 279 ? 40.094 18.078 -6.824 1 39.19 279 ILE A CA 1
ATOM 2169 C C . ILE A 1 279 ? 41.312 18.422 -5.961 1 39.19 279 ILE A C 1
ATOM 2171 O O . ILE A 1 279 ? 42.438 18.516 -6.465 1 39.19 279 ILE A O 1
ATOM 2175 N N . PHE A 1 280 ? 41.156 18.484 -4.77 1 40.06 280 PHE A N 1
ATOM 2176 C CA . PHE A 1 280 ? 42.312 18.844 -3.975 1 40.06 280 PHE A CA 1
ATOM 2177 C C . PHE A 1 280 ? 43.156 17.609 -3.662 1 40.06 280 PHE A C 1
ATOM 2179 O O . PHE A 1 280 ? 44.312 17.734 -3.234 1 40.06 280 PHE A O 1
ATOM 2186 N N . ASN A 1 281 ? 42.5 16.484 -3.648 1 37.66 281 ASN A N 1
ATOM 2187 C CA . ASN A 1 281 ? 43.344 15.336 -3.365 1 37.66 281 ASN A CA 1
ATOM 2188 C C . ASN A 1 281 ? 44 14.805 -4.633 1 37.66 281 ASN A C 1
ATOM 2190 O O . ASN A 1 281 ? 44.688 13.766 -4.602 1 37.66 281 ASN A O 1
ATOM 2194 N N . SER A 1 282 ? 43.625 15.32 -5.766 1 34.03 282 SER A N 1
ATOM 2195 C CA . SER A 1 282 ? 44.531 15 -6.871 1 34.03 282 SER A CA 1
ATOM 2196 C C . SER A 1 282 ? 45.688 15.977 -6.93 1 34.03 282 SER A C 1
ATOM 2198 O O . SER A 1 282 ? 45.562 17.156 -6.586 1 34.03 282 SER A O 1
ATOM 2200 N N . MET B 1 1 ? 10.625 -13.961 9.195 1 66.69 1 MET B N 1
ATOM 2201 C CA . MET B 1 1 ? 10.602 -12.539 8.883 1 66.69 1 MET B CA 1
ATOM 2202 C C . MET B 1 1 ? 10.008 -11.734 10.031 1 66.69 1 MET B C 1
ATOM 2204 O O . MET B 1 1 ? 9.047 -12.172 10.672 1 66.69 1 MET B O 1
ATOM 2208 N N . ASP B 1 2 ? 10.719 -10.695 10.43 1 76.19 2 ASP B N 1
ATOM 2209 C CA . ASP B 1 2 ? 10.203 -9.891 11.531 1 76.19 2 ASP B CA 1
ATOM 2210 C C . ASP B 1 2 ? 9.016 -9.039 11.078 1 76.19 2 ASP B C 1
ATOM 2212 O O . ASP B 1 2 ? 8.734 -8.953 9.883 1 76.19 2 ASP B O 1
ATOM 2216 N N . ASN B 1 3 ? 8.227 -8.578 11.961 1 81.5 3 ASN B N 1
ATOM 2217 C CA . ASN B 1 3 ? 6.977 -7.863 11.734 1 81.5 3 ASN B CA 1
ATOM 2218 C C . ASN B 1 3 ? 7.188 -6.637 10.852 1 81.5 3 ASN B C 1
ATOM 2220 O O . ASN B 1 3 ? 6.363 -6.332 9.992 1 81.5 3 ASN B O 1
ATOM 2224 N N . ASP B 1 4 ? 8.344 -6.055 10.984 1 85.25 4 ASP B N 1
ATOM 2225 C CA . ASP B 1 4 ? 8.609 -4.844 10.211 1 85.25 4 ASP B CA 1
ATOM 2226 C C . ASP B 1 4 ? 8.93 -5.176 8.758 1 85.25 4 ASP B C 1
ATOM 2228 O O . ASP B 1 4 ? 8.531 -4.445 7.844 1 85.25 4 ASP B O 1
ATOM 2232 N N . ASP B 1 5 ? 9.625 -6.312 8.57 1 89.25 5 ASP B N 1
ATOM 2233 C CA . ASP B 1 5 ? 9.93 -6.758 7.215 1 89.25 5 ASP B CA 1
ATOM 2234 C C . ASP B 1 5 ? 8.656 -7.152 6.469 1 89.25 5 ASP B C 1
ATOM 2236 O O . ASP B 1 5 ? 8.492 -6.828 5.289 1 89.25 5 ASP B O 1
ATOM 2240 N N . GLU B 1 6 ? 7.805 -7.82 7.203 1 93.25 6 GLU B N 1
ATOM 2241 C CA . GLU B 1 6 ? 6.543 -8.234 6.605 1 93.25 6 GLU B CA 1
ATOM 2242 C C . GLU B 1 6 ? 5.691 -7.027 6.219 1 93.25 6 GLU B C 1
ATOM 2244 O O . GLU B 1 6 ? 5.098 -7 5.137 1 93.25 6 GLU B O 1
ATOM 2249 N N . MET B 1 7 ? 5.684 -6.059 7.098 1 93.81 7 MET B N 1
ATOM 2250 C CA . MET B 1 7 ? 4.938 -4.836 6.82 1 93.81 7 MET B CA 1
ATOM 2251 C C . MET B 1 7 ? 5.473 -4.141 5.574 1 93.81 7 MET B C 1
ATOM 2253 O O . MET B 1 7 ? 4.695 -3.691 4.727 1 93.81 7 MET B O 1
ATOM 2257 N N . TYR B 1 8 ? 6.742 -4.098 5.465 1 96.62 8 TYR B N 1
ATOM 2258 C CA . TYR B 1 8 ? 7.355 -3.443 4.316 1 96.62 8 TYR B CA 1
ATOM 2259 C C . TYR B 1 8 ? 6.953 -4.133 3.018 1 96.62 8 TYR B C 1
ATOM 2261 O O . TYR B 1 8 ? 6.613 -3.469 2.035 1 96.62 8 TYR B O 1
ATOM 2269 N N . ILE B 1 9 ? 6.953 -5.453 3.02 1 96.75 9 ILE B N 1
ATOM 2270 C CA . ILE B 1 9 ? 6.594 -6.227 1.837 1 96.75 9 ILE B CA 1
ATOM 2271 C C . ILE B 1 9 ? 5.125 -5.988 1.493 1 96.75 9 ILE B C 1
ATOM 2273 O O . ILE B 1 9 ? 4.766 -5.867 0.319 1 96.75 9 ILE B O 1
ATOM 2277 N N . LEU B 1 10 ? 4.297 -5.898 2.514 1 97.12 10 LEU B N 1
ATOM 2278 C CA . LEU B 1 10 ? 2.885 -5.605 2.291 1 97.12 10 LEU B CA 1
ATOM 2279 C C . LEU B 1 10 ? 2.709 -4.25 1.621 1 97.12 10 LEU B C 1
ATOM 2281 O O . LEU B 1 10 ? 1.912 -4.109 0.69 1 97.12 10 LEU B O 1
ATOM 2285 N N . LEU B 1 11 ? 3.469 -3.262 2.078 1 96.94 11 LEU B N 1
ATOM 2286 C CA . LEU B 1 11 ? 3.395 -1.924 1.502 1 96.94 11 LEU B CA 1
ATOM 2287 C C . LEU B 1 11 ? 3.842 -1.936 0.044 1 96.94 11 LEU B C 1
ATOM 2289 O O . LEU B 1 11 ? 3.23 -1.278 -0.802 1 96.94 11 LEU B O 1
ATOM 2293 N N . LEU B 1 12 ? 4.852 -2.729 -0.252 1 96.44 12 LEU B N 1
ATOM 2294 C CA . LEU B 1 12 ? 5.363 -2.846 -1.614 1 96.44 12 LEU B CA 1
ATOM 2295 C C . LEU B 1 12 ? 4.309 -3.451 -2.537 1 96.44 12 LEU B C 1
ATOM 2297 O O . LEU B 1 12 ? 4.031 -2.906 -3.607 1 96.44 12 LEU B O 1
ATOM 2301 N N . LEU B 1 13 ? 3.709 -4.512 -2.062 1 96.69 13 LEU B N 1
ATOM 2302 C CA . LEU B 1 13 ? 2.803 -5.289 -2.9 1 96.69 13 LEU B CA 1
ATOM 2303 C C . LEU B 1 13 ? 1.454 -4.59 -3.035 1 96.69 13 LEU B C 1
ATOM 2305 O O . LEU B 1 13 ? 0.678 -4.902 -3.941 1 96.69 13 LEU B O 1
ATOM 2309 N N . ALA B 1 14 ? 1.178 -3.645 -2.164 1 95.25 14 ALA B N 1
ATOM 2310 C CA . ALA B 1 14 ? -0.117 -2.969 -2.174 1 95.25 14 ALA B CA 1
ATOM 2311 C C . ALA B 1 14 ? -0.103 -1.772 -3.121 1 95.25 14 ALA B C 1
ATOM 2313 O O . ALA B 1 14 ? -1.123 -1.104 -3.303 1 95.25 14 ALA B O 1
ATOM 2314 N N . ASP B 1 15 ? 0.979 -1.513 -3.746 1 94.38 15 ASP B N 1
ATOM 2315 C CA . ASP B 1 15 ? 1.09 -0.364 -4.641 1 94.38 15 ASP B CA 1
ATOM 2316 C C . ASP B 1 15 ? 0.371 -0.626 -5.961 1 94.38 15 ASP B C 1
ATOM 2318 O O . ASP B 1 15 ? 0.727 -1.551 -6.695 1 94.38 15 ASP B O 1
ATOM 2322 N N . SER B 1 16 ? -0.578 0.238 -6.305 1 90.69 16 SER B N 1
ATOM 2323 C CA . SER B 1 16 ? -1.347 0.07 -7.531 1 90.69 16 SER B CA 1
ATOM 2324 C C . SER B 1 16 ? -0.491 0.351 -8.766 1 90.69 16 SER B C 1
ATOM 2326 O O . SER B 1 16 ? -0.876 0.013 -9.883 1 90.69 16 SER B O 1
ATOM 2328 N N . ASN B 1 17 ? 0.682 0.87 -8.531 1 87.5 17 ASN B N 1
ATOM 2329 C CA . ASN B 1 17 ? 1.531 1.198 -9.672 1 87.5 17 ASN B CA 1
ATOM 2330 C C . ASN B 1 17 ? 2.586 0.123 -9.914 1 87.5 17 ASN B C 1
ATOM 2332 O O . ASN B 1 17 ? 3.484 0.302 -10.742 1 87.5 17 ASN B O 1
ATOM 2336 N N . LEU B 1 18 ? 2.449 -0.995 -9.18 1 90.94 18 LEU B N 1
ATOM 2337 C CA . LEU B 1 18 ? 3.352 -2.094 -9.5 1 90.94 18 LEU B CA 1
ATOM 2338 C C . LEU B 1 18 ? 3.207 -2.498 -10.969 1 90.94 18 LEU B C 1
ATOM 2340 O O . LEU B 1 18 ? 2.1 -2.49 -11.508 1 90.94 18 LEU B O 1
ATOM 2344 N N . PRO B 1 19 ? 4.258 -2.828 -11.539 1 85.25 19 PRO B N 1
ATOM 2345 C CA . PRO B 1 19 ? 4.184 -3.205 -12.953 1 85.25 19 PRO B CA 1
ATOM 2346 C C . PRO B 1 19 ? 3.598 -4.602 -13.164 1 85.25 19 PRO B C 1
ATOM 2348 O O . PRO B 1 19 ? 4.289 -5.496 -13.656 1 85.25 19 PRO B O 1
ATOM 2351 N N . THR B 1 20 ? 2.404 -4.887 -12.727 1 81.56 20 THR B N 1
ATOM 2352 C CA . THR B 1 20 ? 1.761 -6.191 -12.812 1 81.56 20 THR B CA 1
ATOM 2353 C C . THR B 1 20 ? 0.621 -6.164 -13.828 1 81.56 20 THR B C 1
ATOM 2355 O O . THR B 1 20 ? -0.037 -7.18 -14.062 1 81.56 20 THR B O 1
ATOM 2358 N N . GLY B 1 21 ? 0.586 -5.184 -14.641 1 60.31 21 GLY B N 1
ATOM 2359 C CA . GLY B 1 21 ? -0.424 -5.113 -15.688 1 60.31 21 GLY B CA 1
ATOM 2360 C C . GLY B 1 21 ? -1.84 -5.223 -15.156 1 60.31 21 GLY B C 1
ATOM 2361 O O . GLY B 1 21 ? -2.729 -5.734 -15.836 1 60.31 21 GLY B O 1
ATOM 2362 N N . SER B 1 22 ? -2.141 -4.82 -13.891 1 56.94 22 SER B N 1
ATOM 2363 C CA . SER B 1 22 ? -3.4 -5.125 -13.219 1 56.94 22 SER B CA 1
ATOM 2364 C C . SER B 1 22 ? -4.582 -4.508 -13.961 1 56.94 22 SER B C 1
ATOM 2366 O O . SER B 1 22 ? -5.379 -3.777 -13.367 1 56.94 22 SER B O 1
ATOM 2368 N N . PHE B 1 23 ? -4.699 -4.777 -15.289 1 53 23 PHE B N 1
ATOM 2369 C CA . PHE B 1 23 ? -6.016 -4.434 -15.812 1 53 23 PHE B CA 1
ATOM 2370 C C . PHE B 1 23 ? -7.047 -5.492 -15.438 1 53 23 PHE B C 1
ATOM 2372 O O . PHE B 1 23 ? -6.941 -6.645 -15.859 1 53 23 PHE B O 1
ATOM 2379 N N . VAL B 1 24 ? -7.598 -5.5 -14.172 1 53.31 24 VAL B N 1
ATOM 2380 C CA . VAL B 1 24 ? -8.68 -6.426 -13.859 1 53.31 24 VAL B CA 1
ATOM 2381 C C . VAL B 1 24 ? -9.734 -6.391 -14.969 1 53.31 24 VAL B C 1
ATOM 2383 O O . VAL B 1 24 ? -10.133 -5.312 -15.414 1 53.31 24 VAL B O 1
ATOM 2386 N N . ALA B 1 25 ? -9.812 -7.52 -15.672 1 50.09 25 ALA B N 1
ATOM 2387 C CA . ALA B 1 25 ? -10.906 -7.711 -16.625 1 50.09 25 ALA B CA 1
ATOM 2388 C C . ALA B 1 25 ? -12.242 -7.309 -16 1 50.09 25 ALA B C 1
ATOM 2390 O O . ALA B 1 25 ? -12.625 -7.82 -14.945 1 50.09 25 ALA B O 1
ATOM 2391 N N . SE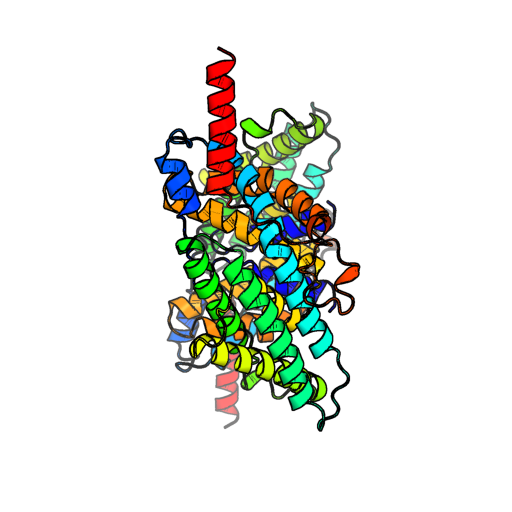R B 1 26 ? -12.625 -6.023 -16.188 1 59.41 26 SER B N 1
ATOM 2392 C CA . SER B 1 26 ? -13.883 -5.434 -15.742 1 59.41 26 SER B CA 1
ATOM 2393 C C . SER B 1 26 ? -15.078 -6.199 -16.297 1 59.41 26 SER B C 1
ATOM 2395 O O . SER B 1 26 ? -16.219 -5.742 -16.188 1 59.41 26 SER B O 1
ATOM 2397 N N . ALA B 1 27 ? -14.75 -7.312 -16.766 1 52.59 27 ALA B N 1
ATOM 2398 C CA . ALA B 1 27 ? -15.828 -7.945 -17.516 1 52.59 27 ALA B CA 1
ATOM 2399 C C . ALA B 1 27 ? -17 -8.281 -16.609 1 52.59 27 ALA B C 1
ATOM 2401 O O . ALA B 1 27 ? -18.172 -8.102 -16.984 1 52.59 27 ALA B O 1
ATOM 2402 N N . GLY B 1 28 ? -16.641 -8.766 -15.484 1 62.44 28 GLY B N 1
ATOM 2403 C CA . GLY B 1 28 ? -17.734 -9.086 -14.578 1 62.44 28 GLY B CA 1
ATOM 2404 C C . GLY B 1 28 ? -18.531 -7.863 -14.141 1 62.44 28 GLY B C 1
ATOM 2405 O O . GLY B 1 28 ? -19.75 -7.875 -14.148 1 62.44 28 GLY B O 1
ATOM 2406 N N . LEU B 1 29 ? -17.828 -6.801 -13.961 1 66 29 LEU B N 1
ATOM 2407 C CA . LEU B 1 29 ? -18.484 -5.582 -13.516 1 66 29 LEU B CA 1
ATOM 2408 C C . LEU B 1 29 ? -19.266 -4.934 -14.656 1 66 29 LEU B C 1
ATOM 2410 O O . LEU B 1 29 ? -20.391 -4.461 -14.461 1 66 29 LEU B O 1
ATOM 2414 N N . GLU B 1 30 ? -18.594 -5.02 -15.781 1 66.56 30 GLU B N 1
ATOM 2415 C CA . GLU B 1 30 ? -19.266 -4.465 -16.953 1 66.56 30 GLU B CA 1
ATOM 2416 C C . GLU B 1 30 ? -20.578 -5.195 -17.25 1 66.56 30 GLU B C 1
ATOM 2418 O O . GLU B 1 30 ? -21.594 -4.562 -17.531 1 66.56 30 GLU B O 1
ATOM 2423 N N . SER B 1 31 ? -20.438 -6.48 -17.203 1 63.25 31 SER B N 1
ATOM 2424 C CA . SER B 1 31 ? -21.641 -7.285 -17.438 1 63.25 31 SER B CA 1
ATOM 2425 C C . SER B 1 31 ? -22.703 -7.02 -16.375 1 63.25 31 SER B C 1
ATOM 2427 O O . SER B 1 31 ? -23.891 -6.93 -16.703 1 63.25 31 SER B O 1
ATOM 2429 N N . TYR B 1 32 ? -22.312 -6.863 -15.234 1 65 32 TYR B N 1
ATOM 2430 C CA . TYR B 1 32 ? -23.219 -6.566 -14.125 1 65 32 TYR B CA 1
ATOM 2431 C C . TYR B 1 32 ? -23.922 -5.227 -14.336 1 65 32 TYR B C 1
ATOM 2433 O O . TYR B 1 32 ? -25.125 -5.113 -14.125 1 65 32 TYR B O 1
ATOM 2441 N N . VAL B 1 33 ? -23.219 -4.277 -14.781 1 65.06 33 VAL B N 1
ATOM 2442 C CA . VAL B 1 33 ? -23.734 -2.939 -15.039 1 65.06 33 VAL B CA 1
ATOM 2443 C C . VAL B 1 33 ? -24.656 -2.971 -16.266 1 65.06 33 VAL B C 1
ATOM 2445 O O . VAL B 1 33 ? -25.75 -2.393 -16.234 1 65.06 33 VAL B O 1
ATOM 2448 N N . ALA B 1 34 ? -24.219 -3.682 -17.219 1 60.88 34 ALA B N 1
ATOM 2449 C CA . ALA B 1 34 ? -24.953 -3.74 -18.484 1 60.88 34 ALA B CA 1
ATOM 2450 C C . ALA B 1 34 ? -26.312 -4.418 -18.312 1 60.88 34 ALA B C 1
ATOM 2452 O O . ALA B 1 34 ? -27.266 -4.094 -19 1 60.88 34 ALA B O 1
ATOM 2453 N N . HIS B 1 35 ? -26.406 -5.285 -17.422 1 59.84 35 HIS B N 1
ATOM 2454 C CA . HIS B 1 35 ? -27.641 -6.012 -17.234 1 59.84 35 HIS B CA 1
ATOM 2455 C C . HIS B 1 35 ? -28.578 -5.258 -16.281 1 59.84 35 HIS B C 1
ATOM 2457 O O . HIS B 1 35 ? -29.594 -5.805 -15.844 1 59.84 35 HIS B O 1
ATOM 2463 N N . GLY B 1 36 ? -28.219 -4.066 -16.062 1 57.47 36 GLY B N 1
ATOM 2464 C CA . GLY B 1 36 ? -29.125 -3.137 -15.406 1 57.47 36 GLY B CA 1
ATOM 2465 C C . GLY B 1 36 ? -29.156 -3.287 -13.898 1 57.47 36 GLY B C 1
ATOM 2466 O O . GLY B 1 36 ? -30.047 -2.773 -13.234 1 57.47 36 GLY B O 1
ATOM 2467 N N . PHE B 1 37 ? -28.375 -4.086 -13.461 1 55.84 37 PHE B N 1
ATOM 2468 C CA . PHE B 1 37 ? -28.422 -4.305 -12.016 1 55.84 37 PHE B CA 1
ATOM 2469 C C . PHE B 1 37 ? -27.781 -3.141 -11.273 1 55.84 37 PHE B C 1
ATOM 2471 O O . PHE B 1 37 ? -27.953 -2.992 -10.062 1 55.84 37 PHE B O 1
ATOM 2478 N N . LEU B 1 38 ? -26.922 -2.531 -11.844 1 58 38 LEU B N 1
ATOM 2479 C CA . LEU B 1 38 ? -26.359 -1.322 -11.25 1 58 38 LEU B CA 1
ATOM 2480 C C . LEU B 1 38 ? -27.109 -0.083 -11.734 1 58 38 LEU B C 1
ATOM 2482 O O . LEU B 1 38 ? -27.25 0.137 -12.938 1 58 38 LEU B O 1
ATOM 2486 N N . SER B 1 39 ? -28.219 0.184 -10.938 1 54.44 39 SER B N 1
ATOM 2487 C CA . SER B 1 39 ? -28.766 1.493 -11.273 1 54.44 39 SER B CA 1
ATOM 2488 C C . SER B 1 39 ? -27.672 2.547 -11.359 1 54.44 39 SER B C 1
ATOM 2490 O O . SER B 1 39 ? -26.656 2.465 -10.648 1 54.44 39 SER B O 1
ATOM 2492 N N . GLN B 1 40 ? -27.594 3.348 -12.336 1 51.72 40 GLN B N 1
ATOM 2493 C CA . GLN B 1 40 ? -26.688 4.465 -12.602 1 51.72 40 GLN B CA 1
ATOM 2494 C C . GLN B 1 40 ? -26.406 5.254 -11.328 1 51.72 40 GLN B C 1
ATOM 2496 O O . GLN B 1 40 ? -27.328 5.613 -10.594 1 51.72 40 GLN B O 1
ATOM 2501 N N . ASN B 1 41 ? -25.25 5.324 -10.734 1 55.22 41 ASN B N 1
ATOM 2502 C CA . ASN B 1 41 ? -24.703 6.266 -9.758 1 55.22 41 ASN B CA 1
ATOM 2503 C C . ASN B 1 41 ? -24.859 5.75 -8.336 1 55.22 41 ASN B C 1
ATOM 2505 O O . ASN B 1 41 ? -25.031 6.539 -7.402 1 55.22 41 ASN B O 1
ATOM 2509 N N . SER B 1 42 ? -24.969 4.312 -8.266 1 72.94 42 SER B N 1
ATOM 2510 C CA . SER B 1 42 ? -25.281 4.129 -6.848 1 72.94 42 SER B CA 1
ATOM 2511 C C . SER B 1 42 ? -24.188 3.336 -6.145 1 72.94 42 SER B C 1
ATOM 2513 O O . SER B 1 42 ? -23.828 2.244 -6.586 1 72.94 42 SER B O 1
ATOM 2515 N N . SER B 1 43 ? -23.453 3.965 -5.234 1 79.94 43 SER B N 1
ATOM 2516 C CA . SER B 1 43 ? -22.516 3.377 -4.281 1 79.94 43 SER B CA 1
ATOM 2517 C C . SER B 1 43 ? -23.078 2.086 -3.686 1 79.94 43 SER B C 1
ATOM 2519 O O . SER B 1 43 ? -22.328 1.131 -3.461 1 79.94 43 SER B O 1
ATOM 2521 N N . SER B 1 44 ? -24.375 2.006 -3.633 1 82 44 SER B N 1
ATOM 2522 C CA . SER B 1 44 ? -25 0.839 -3.021 1 82 44 SER B CA 1
ATOM 2523 C C . SER B 1 44 ? -24.906 -0.381 -3.932 1 82 44 SER B C 1
ATOM 2525 O O . SER B 1 44 ? -24.672 -1.497 -3.459 1 82 44 SER B O 1
ATOM 2527 N N . SER B 1 45 ? -25.078 -0.088 -5.203 1 81.44 45 SER B N 1
ATOM 2528 C CA . SER B 1 45 ? -25.016 -1.185 -6.164 1 81.44 45 SER B CA 1
ATOM 2529 C C . SER B 1 45 ? -23.594 -1.76 -6.258 1 81.44 45 SER B C 1
ATOM 2531 O O . SER B 1 45 ? -23.422 -2.971 -6.414 1 81.44 45 SER B O 1
ATOM 2533 N N . ILE B 1 46 ? -22.688 -0.928 -6.137 1 86.19 46 ILE B N 1
ATOM 2534 C CA . ILE B 1 46 ? -21.297 -1.368 -6.195 1 86.19 46 ILE B CA 1
ATOM 2535 C C . ILE B 1 46 ? -20.953 -2.178 -4.945 1 86.19 46 ILE B C 1
ATOM 2537 O O . ILE B 1 46 ? -20.266 -3.203 -5.031 1 86.19 46 ILE B O 1
ATOM 2541 N N . ILE B 1 47 ? -21.422 -1.731 -3.838 1 88.12 47 ILE B N 1
ATOM 2542 C CA . ILE B 1 47 ? -21.203 -2.436 -2.578 1 88.12 47 ILE B CA 1
ATOM 2543 C C . ILE B 1 47 ? -21.812 -3.83 -2.654 1 88.12 47 ILE B C 1
ATOM 2545 O O . ILE B 1 47 ? -21.188 -4.816 -2.271 1 88.12 47 ILE B O 1
ATOM 2549 N N . ASP B 1 48 ? -22.984 -3.859 -3.219 1 84.44 48 ASP B N 1
ATOM 2550 C CA . ASP B 1 48 ? -23.672 -5.141 -3.375 1 84.44 48 ASP B CA 1
ATOM 2551 C C . ASP B 1 48 ? -22.875 -6.078 -4.281 1 84.44 48 ASP B C 1
ATOM 2553 O O . ASP B 1 48 ? -22.75 -7.273 -3.994 1 84.44 48 ASP B O 1
ATOM 2557 N N . PHE B 1 49 ? -22.406 -5.547 -5.301 1 84.62 49 PHE B N 1
ATOM 2558 C CA . PHE B 1 49 ? -21.609 -6.332 -6.238 1 84.62 49 PHE B CA 1
ATOM 2559 C C . PHE B 1 49 ? -20.375 -6.891 -5.559 1 84.62 49 PHE B C 1
ATOM 2561 O O . PHE B 1 49 ? -20.047 -8.07 -5.727 1 84.62 49 PHE B O 1
ATOM 2568 N N . VAL B 1 50 ? -19.672 -6.098 -4.801 1 89.19 50 VAL B N 1
ATOM 2569 C CA . VAL B 1 50 ? -18.453 -6.527 -4.109 1 89.19 50 VAL B CA 1
ATOM 2570 C C . VAL B 1 50 ? -18.797 -7.59 -3.068 1 89.19 50 VAL B C 1
ATOM 2572 O O . VAL B 1 50 ? -18.094 -8.586 -2.934 1 89.19 50 VAL B O 1
ATOM 2575 N N . GLN B 1 51 ? -19.891 -7.395 -2.385 1 88.19 51 GLN B N 1
ATOM 2576 C CA . GLN B 1 51 ? -20.328 -8.312 -1.336 1 88.19 51 GLN B CA 1
ATOM 2577 C C . GLN B 1 51 ? -20.672 -9.68 -1.913 1 88.19 51 GLN B C 1
ATOM 2579 O O . GLN B 1 51 ? -20.5 -10.703 -1.25 1 88.19 51 GLN B O 1
ATOM 2584 N N . ASP B 1 52 ? -21.078 -9.625 -3.156 1 83.25 52 ASP B N 1
ATOM 2585 C CA . ASP B 1 52 ? -21.453 -10.875 -3.801 1 83.25 52 ASP B CA 1
ATOM 2586 C C . ASP B 1 52 ? -20.266 -11.539 -4.477 1 83.25 52 ASP B C 1
ATOM 2588 O O . ASP B 1 52 ? -20.141 -12.766 -4.488 1 83.25 52 ASP B O 1
ATOM 2592 N N . SER B 1 53 ? -19.422 -10.781 -4.992 1 85.25 53 SER B N 1
ATOM 2593 C CA . SER B 1 53 ? -18.344 -11.289 -5.828 1 85.25 53 SER B CA 1
ATOM 2594 C C . SER B 1 53 ? -17.156 -11.758 -4.98 1 85.25 53 SER B C 1
ATOM 2596 O O . SER B 1 53 ? -16.516 -12.758 -5.297 1 85.25 53 SER B O 1
ATOM 2598 N N . LEU B 1 54 ? -16.875 -11.086 -3.846 1 91.06 54 LEU B N 1
ATOM 2599 C CA . LEU B 1 54 ? -15.648 -11.336 -3.088 1 91.06 54 LEU B CA 1
ATOM 2600 C C . LEU B 1 54 ? -15.695 -12.703 -2.416 1 91.06 54 LEU B C 1
ATOM 2602 O O . LEU B 1 54 ? -14.719 -13.453 -2.463 1 91.06 54 LEU B O 1
ATOM 2606 N N . PRO B 1 55 ? -16.844 -13.086 -1.793 1 89.94 55 PRO B N 1
ATOM 2607 C CA . PRO B 1 55 ? -16.891 -14.422 -1.189 1 89.94 55 PRO B CA 1
ATOM 2608 C C . PRO B 1 55 ? -16.688 -15.531 -2.209 1 89.94 55 PRO B C 1
ATOM 2610 O O . PRO B 1 55 ? -15.961 -16.5 -1.936 1 89.94 55 PRO B O 1
ATOM 2613 N N . SER B 1 56 ? -17.281 -15.391 -3.352 1 85.88 56 SER B N 1
ATOM 2614 C CA . SER B 1 56 ? -17.125 -16.391 -4.406 1 85.88 56 SER B CA 1
ATOM 2615 C C . SER B 1 56 ? -15.672 -16.484 -4.863 1 85.88 56 SER B C 1
ATOM 2617 O O . SER B 1 56 ? -15.141 -17.594 -5.016 1 85.88 56 SER B O 1
ATOM 2619 N N . TYR B 1 57 ? -15.109 -15.367 -5.023 1 89.75 57 TYR B N 1
ATOM 2620 C CA . TYR B 1 57 ? -13.711 -15.336 -5.438 1 89.75 57 TYR B CA 1
ATOM 2621 C C . TYR B 1 57 ? -12.812 -15.93 -4.363 1 89.75 57 TYR B C 1
ATOM 2623 O O . TYR B 1 57 ? -11.875 -16.688 -4.668 1 89.75 57 TYR B O 1
ATOM 2631 N N . ALA B 1 58 ? -13.039 -15.555 -3.143 1 93.69 58 ALA B N 1
ATOM 2632 C CA . ALA B 1 58 ? -12.234 -16.047 -2.029 1 93.69 58 ALA B CA 1
ATOM 2633 C C . ALA B 1 58 ? -12.273 -17.578 -1.963 1 93.69 58 ALA B C 1
ATOM 2635 O O . ALA B 1 58 ? -11.227 -18.219 -1.839 1 93.69 58 ALA B O 1
ATOM 2636 N N . HIS B 1 59 ? -13.43 -18.156 -2.158 1 91.44 59 HIS B N 1
ATOM 2637 C CA . HIS B 1 59 ? -13.602 -19.609 -2.059 1 91.44 59 HIS B CA 1
ATOM 2638 C C . HIS B 1 59 ? -12.922 -20.328 -3.217 1 91.44 59 HIS B C 1
ATOM 2640 O O . HIS B 1 59 ? -12.43 -21.438 -3.057 1 91.44 59 HIS B O 1
ATOM 2646 N N . LEU B 1 60 ? -12.867 -19.656 -4.289 1 90.44 60 LEU B N 1
ATOM 2647 C CA . LEU B 1 60 ? -12.242 -20.25 -5.461 1 90.44 60 LEU B CA 1
ATOM 2648 C C . LEU B 1 60 ? -10.727 -20.094 -5.418 1 90.44 60 LEU B C 1
ATOM 2650 O O . LEU B 1 60 ? -9.992 -21.062 -5.594 1 90.44 60 LEU B O 1
ATOM 2654 N N . ALA B 1 61 ? -10.242 -18.906 -5.145 1 94.88 61 ALA B N 1
ATOM 2655 C CA . ALA B 1 61 ? -8.852 -18.531 -5.387 1 94.88 61 ALA B CA 1
ATOM 2656 C C . ALA B 1 61 ? -7.973 -18.875 -4.188 1 94.88 61 ALA B C 1
ATOM 2658 O O . ALA B 1 61 ? -6.824 -19.297 -4.348 1 94.88 61 ALA B O 1
ATOM 2659 N N . LEU B 1 62 ? -8.438 -18.75 -2.922 1 96.88 62 LEU B N 1
ATOM 2660 C CA . LEU B 1 62 ? -7.582 -18.766 -1.741 1 96.88 62 LEU B CA 1
ATOM 2661 C C . LEU B 1 62 ? -7 -20.156 -1.522 1 96.88 62 LEU B C 1
ATOM 2663 O O . LEU B 1 62 ? -5.852 -20.297 -1.095 1 96.88 62 LEU B O 1
ATOM 2667 N N . PRO B 1 63 ? -7.777 -21.266 -1.806 1 96.25 63 PRO B N 1
ATOM 2668 C CA . PRO B 1 63 ? -7.133 -22.578 -1.682 1 96.25 63 PRO B CA 1
ATOM 2669 C C . PRO B 1 63 ? -5.883 -22.703 -2.545 1 96.25 63 PRO B C 1
ATOM 2671 O O . PRO B 1 63 ? -4.895 -23.312 -2.123 1 96.25 63 PRO B O 1
ATOM 2674 N N . PHE B 1 64 ? -5.883 -22.141 -3.73 1 97.5 64 PHE B N 1
ATOM 2675 C CA . PHE B 1 64 ? -4.75 -22.203 -4.648 1 97.5 64 PHE B CA 1
ATOM 2676 C C . PHE B 1 64 ? -3.623 -21.281 -4.18 1 97.5 64 PHE B C 1
ATOM 2678 O O . PHE B 1 64 ? -2.449 -21.656 -4.246 1 97.5 64 PHE B O 1
ATOM 2685 N N . VAL B 1 65 ? -4.004 -20.078 -3.662 1 98.44 65 VAL B N 1
ATOM 2686 C CA . VAL B 1 65 ? -3.021 -19.188 -3.035 1 98.44 65 VAL B CA 1
ATOM 2687 C C . VAL B 1 65 ? -2.32 -19.922 -1.896 1 98.44 65 VAL B C 1
ATOM 2689 O O . VAL B 1 65 ? -1.09 -19.922 -1.806 1 98.44 65 VAL B O 1
ATOM 2692 N N . SER B 1 66 ? -3.121 -20.594 -1.092 1 98.19 66 SER B N 1
ATOM 2693 C CA . SER B 1 66 ? -2.623 -21.266 0.099 1 98.19 66 SER B CA 1
ATOM 2694 C C . SER B 1 66 ? -1.661 -22.391 -0.268 1 98.19 66 SER B C 1
ATOM 2696 O O . SER B 1 66 ? -0.55 -22.469 0.26 1 98.19 66 SER B O 1
ATOM 2698 N N . ASP B 1 67 ? -2.059 -23.219 -1.144 1 98.06 67 ASP B N 1
ATOM 2699 C CA . ASP B 1 67 ? -1.252 -24.406 -1.464 1 98.06 67 ASP B CA 1
ATOM 2700 C C . ASP B 1 67 ? 0.014 -24 -2.221 1 98.06 67 ASP B C 1
ATOM 2702 O O . ASP B 1 67 ? 1.085 -24.562 -1.983 1 98.06 67 ASP B O 1
ATOM 2706 N N . ALA B 1 68 ? -0.081 -23.047 -3.164 1 98.69 68 ALA B N 1
ATOM 2707 C CA . ALA B 1 68 ? 1.111 -22.562 -3.855 1 98.69 68 ALA B CA 1
ATOM 2708 C C . ALA B 1 68 ? 2.104 -21.938 -2.875 1 98.69 68 ALA B C 1
ATOM 2710 O O . ALA B 1 68 ? 3.307 -22.203 -2.951 1 98.69 68 ALA B O 1
ATOM 2711 N N . HIS B 1 69 ? 1.583 -21.156 -1.981 1 98.56 69 HIS B N 1
ATOM 2712 C CA . HIS B 1 69 ? 2.404 -20.547 -0.942 1 98.56 69 HIS B CA 1
ATOM 2713 C C . HIS B 1 69 ? 3.105 -21.609 -0.101 1 98.56 69 HIS B C 1
ATOM 2715 O O . HIS B 1 69 ? 4.301 -21.484 0.188 1 98.56 69 HIS B O 1
ATOM 2721 N N . ARG B 1 70 ? 2.406 -22.594 0.272 1 97.5 70 ARG B N 1
ATOM 2722 C CA . ARG B 1 70 ? 2.953 -23.672 1.098 1 97.5 70 ARG B CA 1
ATOM 2723 C C . ARG B 1 70 ? 4.055 -24.422 0.357 1 97.5 70 ARG B C 1
ATOM 2725 O O . ARG B 1 70 ? 5.074 -24.781 0.949 1 97.5 70 ARG B O 1
ATOM 2732 N N . ILE B 1 71 ? 3.84 -24.703 -0.916 1 97.75 71 ILE B N 1
ATOM 2733 C CA . ILE B 1 71 ? 4.848 -25.375 -1.726 1 97.75 71 ILE B CA 1
ATOM 2734 C C . ILE B 1 71 ? 6.145 -24.562 -1.711 1 97.75 71 ILE B C 1
ATOM 2736 O O . ILE B 1 71 ? 7.219 -25.109 -1.46 1 97.75 71 ILE B O 1
ATOM 2740 N N . ILE B 1 72 ? 6.066 -23.281 -1.89 1 97.56 72 ILE B N 1
ATOM 2741 C CA . ILE B 1 72 ? 7.242 -22.406 -1.973 1 97.56 72 ILE B CA 1
ATOM 2742 C C . ILE B 1 72 ? 7.891 -22.297 -0.595 1 97.56 72 ILE B C 1
ATOM 2744 O O . ILE B 1 72 ? 9.117 -22.328 -0.474 1 97.56 72 ILE B O 1
ATOM 2748 N N . SER B 1 73 ? 7.062 -22.109 0.417 1 95.56 73 SER B N 1
ATOM 2749 C CA . SER B 1 73 ? 7.586 -21.984 1.772 1 95.56 73 SER B CA 1
ATOM 2750 C C . SER B 1 73 ? 8.336 -23.25 2.189 1 95.56 73 SER B C 1
ATOM 2752 O O . SER B 1 73 ? 9.398 -23.156 2.814 1 95.56 73 SER B O 1
ATOM 2754 N N . THR B 1 74 ? 7.762 -24.406 1.861 1 94.06 74 THR B N 1
ATOM 2755 C CA . THR B 1 74 ? 8.422 -25.672 2.15 1 94.06 74 THR B CA 1
ATOM 2756 C C . THR B 1 74 ? 9.742 -25.781 1.386 1 94.06 74 THR B C 1
ATOM 2758 O O . THR B 1 74 ? 10.758 -26.188 1.95 1 94.06 74 THR B O 1
ATOM 2761 N N . TYR B 1 75 ? 9.711 -25.438 0.138 1 93.81 75 TYR B N 1
ATOM 2762 C CA . TYR B 1 75 ? 10.914 -25.438 -0.687 1 93.81 75 TYR B CA 1
ATOM 2763 C C . TYR B 1 75 ? 11.969 -24.5 -0.122 1 93.81 75 TYR B C 1
ATOM 2765 O O . TYR B 1 75 ? 13.148 -24.859 -0.047 1 93.81 75 TYR B O 1
ATOM 2773 N N . ALA B 1 76 ? 11.578 -23.328 0.302 1 91.88 76 ALA B N 1
ATOM 2774 C CA . ALA B 1 76 ? 12.477 -22.297 0.812 1 91.88 76 ALA B CA 1
ATOM 2775 C C . ALA B 1 76 ? 13.141 -22.734 2.111 1 91.88 76 ALA B C 1
ATOM 2777 O O . ALA B 1 76 ? 14.297 -22.391 2.381 1 91.88 76 ALA B O 1
ATOM 2778 N N . ASN B 1 77 ? 12.445 -23.469 2.873 1 88.94 77 ASN B N 1
ATOM 2779 C CA . ASN B 1 77 ? 12.938 -23.859 4.195 1 88.94 77 ASN B CA 1
ATOM 2780 C C . ASN B 1 77 ? 13.672 -25.188 4.152 1 88.94 77 ASN B C 1
ATOM 2782 O O . ASN B 1 77 ? 14.266 -25.609 5.148 1 88.94 77 ASN B O 1
ATOM 2786 N N . ALA B 1 78 ? 13.57 -25.797 3.008 1 82.19 78 ALA B N 1
ATOM 2787 C CA . ALA B 1 78 ? 14.25 -27.094 2.891 1 82.19 78 ALA B CA 1
ATOM 2788 C C . ALA B 1 78 ? 15.766 -26.922 2.971 1 82.19 78 ALA B C 1
ATOM 2790 O O . ALA B 1 78 ? 16.312 -25.906 2.52 1 82.19 78 ALA B O 1
ATOM 2791 N N . LYS B 1 79 ? 16.438 -27.609 3.955 1 65.38 79 LYS B N 1
ATOM 2792 C CA . LYS B 1 79 ? 17.875 -27.594 4.207 1 65.38 79 LYS B CA 1
ATOM 2793 C C . LYS B 1 79 ? 18.656 -28 2.961 1 65.38 79 LYS B C 1
ATOM 2795 O O . LYS B 1 79 ? 18.344 -29 2.316 1 65.38 79 LYS B O 1
ATOM 2800 N N . ASN B 1 80 ? 19.281 -27.047 2.213 1 58.44 80 ASN B N 1
ATOM 2801 C CA . ASN B 1 80 ? 19.938 -27.094 0.913 1 58.44 80 ASN B CA 1
ATOM 2802 C C . ASN B 1 80 ? 21.172 -28.016 0.945 1 58.44 80 ASN B C 1
ATOM 2804 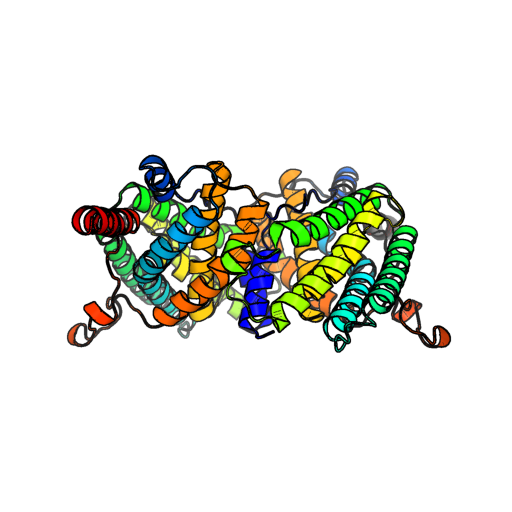O O . ASN B 1 80 ? 22.062 -27.812 1.771 1 58.44 80 ASN B O 1
ATOM 2808 N N . SER B 1 81 ? 21.062 -29.312 0.761 1 55 81 SER B N 1
ATOM 2809 C CA . SER B 1 81 ? 22.266 -29.953 0.246 1 55 81 SER B CA 1
ATOM 2810 C C . SER B 1 81 ? 22.406 -29.719 -1.255 1 55 81 SER B C 1
ATOM 2812 O O . SER B 1 81 ? 21.422 -29.703 -1.986 1 55 81 SER B O 1
ATOM 2814 N N . PRO B 1 82 ? 23.516 -29.062 -1.688 1 54.97 82 PRO B N 1
ATOM 2815 C CA . PRO B 1 82 ? 23.812 -28.766 -3.09 1 54.97 82 PRO B CA 1
ATOM 2816 C C . PRO B 1 82 ? 23.266 -29.812 -4.051 1 54.97 82 PRO B C 1
ATOM 2818 O O . PRO B 1 82 ? 22.797 -29.484 -5.141 1 54.97 82 PRO B O 1
ATOM 2821 N N . GLU B 1 83 ? 23.516 -31.141 -3.766 1 51.09 83 GLU B N 1
ATOM 2822 C CA . GLU B 1 83 ? 23.25 -32.25 -4.656 1 51.09 83 GLU B CA 1
ATOM 2823 C C . GLU B 1 83 ? 21.75 -32.406 -4.922 1 51.09 83 GLU B C 1
ATOM 2825 O O . GLU B 1 83 ? 21.344 -32.812 -6.016 1 51.09 83 GLU B O 1
ATOM 2830 N N . ASN B 1 84 ? 20.891 -32.125 -4.027 1 58.34 84 ASN B N 1
ATOM 2831 C CA . ASN B 1 84 ? 19.469 -32.438 -3.963 1 58.34 84 ASN B CA 1
ATOM 2832 C C . ASN B 1 84 ? 18.594 -31.281 -4.422 1 58.34 84 ASN B C 1
ATOM 2834 O O . ASN B 1 84 ? 17.359 -31.359 -4.352 1 58.34 84 ASN B O 1
ATOM 2838 N N . ASN B 1 85 ? 19.328 -30.391 -5.309 1 74.62 85 ASN B N 1
ATOM 2839 C CA . ASN B 1 85 ? 18.719 -29.094 -5.57 1 74.62 85 ASN B CA 1
ATOM 2840 C C . ASN B 1 85 ? 17.75 -29.156 -6.742 1 74.62 85 ASN B C 1
ATOM 2842 O O . ASN B 1 85 ? 16.594 -28.719 -6.629 1 74.62 85 ASN B O 1
ATOM 2846 N N . GLN B 1 86 ? 18.172 -30.125 -7.785 1 84.69 86 GLN B N 1
ATOM 2847 C CA . GLN B 1 86 ? 17.312 -30.094 -8.969 1 84.69 86 GLN B CA 1
ATOM 2848 C C . GLN B 1 86 ? 16.078 -30.953 -8.758 1 84.69 86 GLN B C 1
ATOM 2850 O O . GLN B 1 86 ? 14.992 -30.609 -9.234 1 84.69 86 GLN B O 1
ATOM 2855 N N . ASP B 1 87 ? 16.188 -32.062 -8.086 1 87.31 87 ASP B N 1
ATOM 2856 C CA . ASP B 1 87 ? 15.055 -32.938 -7.801 1 87.31 87 ASP B CA 1
ATOM 2857 C C . ASP B 1 87 ? 13.992 -32.188 -6.977 1 87.31 87 ASP B C 1
ATOM 2859 O O . ASP B 1 87 ? 12.797 -32.375 -7.203 1 87.31 87 ASP B O 1
ATOM 2863 N N . GLU B 1 88 ? 14.43 -31.422 -6.078 1 89.56 88 GLU B N 1
ATOM 2864 C CA . GLU B 1 88 ? 13.508 -30.641 -5.25 1 89.56 88 GLU B CA 1
ATOM 2865 C C . GLU B 1 88 ? 12.766 -29.594 -6.078 1 89.56 88 GLU B C 1
ATOM 2867 O O . GLU B 1 88 ? 11.57 -29.391 -5.891 1 89.56 88 GLU B O 1
ATOM 2872 N N . VAL B 1 89 ? 13.508 -29 -6.969 1 92.44 89 VAL B N 1
ATOM 2873 C CA . VAL B 1 89 ? 12.906 -28.016 -7.855 1 92.44 89 VAL B CA 1
ATOM 2874 C C . VAL B 1 89 ? 11.844 -28.688 -8.727 1 92.44 89 VAL B C 1
ATOM 2876 O O . VAL B 1 89 ? 10.719 -28.172 -8.836 1 92.44 89 VAL B O 1
ATOM 2879 N N . ASP B 1 90 ? 12.18 -29.828 -9.266 1 93.5 90 ASP B N 1
ATOM 2880 C CA . ASP B 1 90 ? 11.273 -30.531 -10.156 1 93.5 90 ASP B CA 1
ATOM 2881 C C . ASP B 1 90 ? 10 -30.953 -9.414 1 93.5 90 ASP B C 1
ATOM 2883 O O . ASP B 1 90 ? 8.898 -30.875 -9.969 1 93.5 90 ASP B O 1
ATOM 2887 N N . ARG B 1 91 ? 10.164 -31.391 -8.227 1 93.62 91 ARG B N 1
ATOM 2888 C CA . ARG B 1 91 ? 9.016 -31.812 -7.422 1 93.62 91 ARG B CA 1
ATOM 2889 C C . ARG B 1 91 ? 8.102 -30.625 -7.125 1 93.62 91 ARG B C 1
ATOM 2891 O O . ARG B 1 91 ? 6.875 -30.734 -7.246 1 93.62 91 ARG B O 1
ATOM 2898 N N . ALA B 1 92 ? 8.68 -29.531 -6.707 1 96.19 92 ALA B N 1
ATOM 2899 C CA . ALA B 1 92 ? 7.902 -28.328 -6.43 1 96.19 92 ALA B CA 1
ATOM 2900 C C . ALA B 1 92 ? 7.18 -27.844 -7.684 1 96.19 92 ALA B C 1
ATOM 2902 O O . ALA B 1 92 ? 5.992 -27.516 -7.637 1 96.19 92 ALA B O 1
ATOM 2903 N N . VAL B 1 93 ? 7.891 -27.875 -8.789 1 97.44 93 VAL B N 1
ATOM 2904 C CA . VAL B 1 93 ? 7.348 -27.391 -10.055 1 97.44 93 VAL B CA 1
ATOM 2905 C C . VAL B 1 93 ? 6.176 -28.281 -10.477 1 97.44 93 VAL B C 1
ATOM 2907 O O . VAL B 1 93 ? 5.145 -27.781 -10.93 1 97.44 93 VAL B O 1
ATOM 2910 N N . LYS B 1 94 ? 6.332 -29.562 -10.32 1 96.88 94 LYS B N 1
ATOM 2911 C CA . LYS B 1 94 ? 5.273 -30.5 -10.672 1 96.88 94 LYS B CA 1
ATOM 2912 C C . LYS B 1 94 ? 4.008 -30.25 -9.859 1 96.88 94 LYS B C 1
ATOM 2914 O O . LYS B 1 94 ? 2.902 -30.25 -10.406 1 96.88 94 LYS B O 1
ATOM 2919 N N . LYS B 1 95 ? 4.191 -30 -8.57 1 97.44 95 LYS B N 1
ATOM 2920 C CA . LYS B 1 95 ? 3.053 -29.688 -7.703 1 97.44 95 LYS B CA 1
ATOM 2921 C C . LYS B 1 95 ? 2.373 -28.391 -8.133 1 97.44 95 LYS B C 1
ATOM 2923 O O . LYS B 1 95 ? 1.144 -28.312 -8.148 1 97.44 95 LYS B O 1
ATOM 2928 N N . LEU B 1 96 ? 3.15 -27.406 -8.461 1 98.56 96 LEU B N 1
ATOM 2929 C CA . LEU B 1 96 ? 2.623 -26.125 -8.883 1 98.56 96 LEU B CA 1
ATOM 2930 C C . LEU B 1 96 ? 1.853 -26.25 -10.195 1 98.56 96 LEU B C 1
ATOM 2932 O O . LEU B 1 96 ? 0.795 -25.641 -10.359 1 98.56 96 LEU B O 1
ATOM 2936 N N . ILE B 1 97 ? 2.387 -27.062 -11.125 1 98.31 97 ILE B N 1
ATOM 2937 C CA . ILE B 1 97 ? 1.713 -27.297 -12.391 1 98.31 97 ILE B CA 1
ATOM 2938 C C . ILE B 1 97 ? 0.346 -27.938 -12.141 1 98.31 97 ILE B C 1
ATOM 2940 O O . ILE B 1 97 ? -0.65 -27.531 -12.75 1 98.31 97 ILE B O 1
ATOM 2944 N N . GLY B 1 98 ? 0.278 -28.875 -11.25 1 97.19 98 GLY B N 1
ATOM 2945 C CA . GLY B 1 98 ? -0.986 -29.5 -10.891 1 97.19 98 GLY B CA 1
ATOM 2946 C C . GLY B 1 98 ? -2.018 -28.516 -10.383 1 97.19 98 GLY B C 1
ATOM 2947 O O . GLY B 1 98 ? -3.184 -28.578 -10.773 1 97.19 98 GLY B O 1
ATOM 2948 N N . LEU B 1 99 ? -1.594 -27.625 -9.492 1 97.44 99 LEU B N 1
ATOM 2949 C CA . LEU B 1 99 ? -2.475 -26.594 -8.969 1 97.44 99 LEU B CA 1
ATOM 2950 C C . LEU B 1 99 ? -2.984 -25.703 -10.094 1 97.44 99 LEU B C 1
ATOM 2952 O O . LEU B 1 99 ? -4.18 -25.391 -10.156 1 97.44 99 LEU B O 1
ATOM 2956 N N . ASP B 1 100 ? -2.08 -25.312 -10.93 1 97.94 100 ASP B N 1
ATOM 2957 C CA . ASP B 1 100 ? -2.379 -24.359 -12.008 1 97.94 100 ASP B CA 1
ATOM 2958 C C . ASP B 1 100 ? -3.369 -24.969 -13 1 97.94 100 ASP B C 1
ATOM 2960 O O . ASP B 1 100 ? -4.312 -24.297 -13.422 1 97.94 100 ASP B O 1
ATOM 2964 N N . GLU B 1 101 ? -3.188 -26.172 -13.344 1 96.31 101 GLU B N 1
ATOM 2965 C CA . GLU B 1 101 ? -4.086 -26.875 -14.25 1 96.31 101 GLU B CA 1
ATOM 2966 C C . GLU B 1 101 ? -5.473 -27.047 -13.641 1 96.31 101 GLU B C 1
ATOM 2968 O O . GLU B 1 101 ? -6.484 -26.906 -14.328 1 96.31 101 GLU B O 1
ATOM 2973 N N . LEU B 1 102 ? -5.504 -27.344 -12.352 1 93.94 102 LEU B N 1
ATOM 2974 C CA . LEU B 1 102 ? -6.785 -27.469 -11.672 1 93.94 102 LEU B CA 1
ATOM 2975 C C . LEU B 1 102 ? -7.535 -26.141 -11.672 1 93.94 102 LEU B C 1
ATOM 2977 O O . LEU B 1 102 ? -8.742 -26.109 -11.906 1 93.94 102 LEU B O 1
ATOM 2981 N N . TYR B 1 103 ? -6.824 -25.031 -11.406 1 94.31 103 TYR B N 1
ATOM 2982 C CA . TYR B 1 103 ? -7.461 -23.734 -11.438 1 94.31 103 TYR B CA 1
ATOM 2983 C C . TYR B 1 103 ? -8.008 -23.422 -12.828 1 94.31 103 TYR B C 1
ATOM 2985 O O . TYR B 1 103 ? -9.078 -22.828 -12.961 1 94.31 103 TYR B O 1
ATOM 2993 N N . GLU B 1 104 ? -7.238 -23.812 -13.836 1 93.25 104 GLU B N 1
ATOM 2994 C CA . GLU B 1 104 ? -7.672 -23.625 -15.219 1 93.25 104 GLU B CA 1
ATOM 2995 C C . GLU B 1 104 ? -9.016 -24.312 -15.469 1 93.25 104 GLU B C 1
ATOM 2997 O O . GLU B 1 104 ? -9.906 -23.719 -16.078 1 93.25 104 GLU B O 1
ATOM 3002 N N . VAL B 1 105 ? -9.172 -25.469 -14.984 1 90.38 105 VAL B N 1
ATOM 3003 C CA . VAL B 1 105 ? -10.375 -26.266 -15.227 1 90.38 105 VAL B CA 1
ATOM 3004 C C . VAL B 1 105 ? -11.539 -25.688 -14.414 1 90.38 105 VAL B C 1
ATOM 3006 O O . VAL B 1 105 ? -12.688 -25.703 -14.859 1 90.38 105 VAL B O 1
ATOM 3009 N N . MET B 1 106 ? -11.25 -25.047 -13.328 1 87.88 106 MET B N 1
ATOM 3010 C CA . MET B 1 106 ? -12.297 -24.594 -12.414 1 87.88 106 MET B CA 1
ATOM 3011 C C . MET B 1 106 ? -12.773 -23.203 -12.789 1 87.88 106 MET B C 1
ATOM 3013 O O . MET B 1 106 ? -13.82 -22.75 -12.328 1 87.88 106 MET B O 1
ATOM 3017 N N . THR B 1 107 ? -11.922 -22.484 -13.477 1 84.19 107 THR B N 1
ATOM 3018 C CA . THR B 1 107 ? -12.305 -21.156 -13.938 1 84.19 107 THR B CA 1
ATOM 3019 C C . THR B 1 107 ? -12.969 -21.234 -15.305 1 84.19 107 THR B C 1
ATOM 3021 O O . THR B 1 107 ? -12.289 -21.344 -16.328 1 84.19 107 THR B O 1
ATOM 3024 N N . LEU B 1 108 ? -14.234 -21.094 -15.391 1 73.88 108 LEU B N 1
ATOM 3025 C CA . LEU B 1 108 ? -15.008 -21.406 -16.594 1 73.88 108 LEU B CA 1
ATOM 3026 C C . LEU B 1 108 ? -15.062 -20.203 -17.531 1 73.88 108 LEU B C 1
ATOM 3028 O O . LEU B 1 108 ? -15.156 -20.375 -18.75 1 73.88 108 LEU B O 1
ATOM 3032 N N . ASN B 1 109 ? -14.945 -19.078 -17.062 1 75.81 109 ASN B N 1
A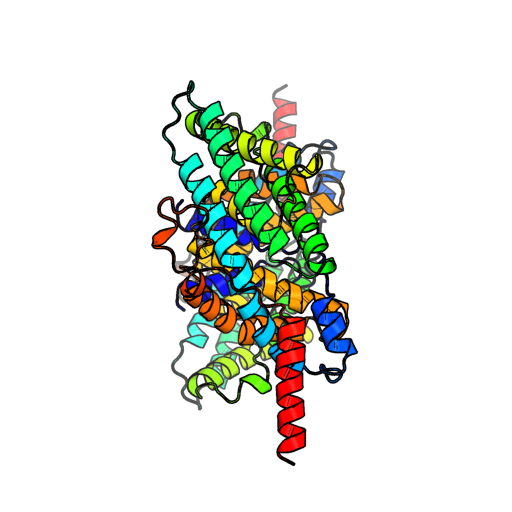TOM 3033 C CA . ASN B 1 109 ? -15.008 -17.859 -17.859 1 75.81 109 ASN B CA 1
ATOM 3034 C C . ASN B 1 109 ? -13.68 -17.578 -18.562 1 75.81 109 ASN B C 1
ATOM 3036 O O . ASN B 1 109 ? -12.656 -17.391 -17.891 1 75.81 109 ASN B O 1
ATOM 3040 N N . HIS B 1 110 ? -13.727 -17.484 -19.906 1 80 110 HIS B N 1
ATOM 3041 C CA . HIS B 1 110 ? -12.508 -17.312 -20.688 1 80 110 HIS B CA 1
ATOM 3042 C C . HIS B 1 110 ? -11.883 -15.938 -20.453 1 80 110 HIS B C 1
ATOM 3044 O O . HIS B 1 110 ? -10.656 -15.797 -20.5 1 80 110 HIS B O 1
ATOM 3050 N N . VAL B 1 111 ? -12.734 -14.992 -20.234 1 79.19 111 VAL B N 1
ATOM 3051 C CA . VAL B 1 111 ? -12.234 -13.648 -19.984 1 79.19 111 VAL B CA 1
ATOM 3052 C C . VAL B 1 111 ? -11.492 -13.625 -18.641 1 79.19 111 VAL B C 1
ATOM 3054 O O . VAL B 1 111 ? -10.398 -13.055 -18.547 1 79.19 111 VAL B O 1
ATOM 3057 N N . ALA B 1 112 ? -12.039 -14.289 -17.672 1 82.25 112 ALA B N 1
ATOM 3058 C CA . ALA B 1 112 ? -11.414 -14.391 -16.359 1 82.25 112 ALA B CA 1
ATOM 3059 C C . ALA B 1 112 ? -10.102 -15.164 -16.422 1 82.25 112 ALA B C 1
ATOM 3061 O O . ALA B 1 112 ? -9.125 -14.82 -15.758 1 82.25 112 ALA B O 1
ATOM 3062 N N . ARG B 1 113 ? -10.062 -16.203 -17.25 1 88.06 113 ARG B N 1
ATOM 3063 C CA . ARG B 1 113 ? -8.852 -17 -17.438 1 88.06 113 ARG B CA 1
ATOM 3064 C C . ARG B 1 113 ? -7.727 -16.156 -18.031 1 88.06 113 ARG B C 1
ATOM 3066 O O . ARG B 1 113 ? -6.598 -16.188 -17.531 1 88.06 113 ARG B O 1
ATOM 3073 N N . ARG B 1 114 ? -8.086 -15.469 -19.031 1 87.38 114 ARG B N 1
ATOM 3074 C CA . ARG B 1 114 ? -7.098 -14.648 -19.719 1 87.38 114 ARG B CA 1
ATOM 3075 C C . ARG B 1 114 ? -6.516 -13.586 -18.781 1 87.38 114 ARG B C 1
ATOM 3077 O O . ARG B 1 114 ? -5.297 -13.391 -18.75 1 87.38 114 ARG B O 1
ATOM 3084 N N . ALA B 1 115 ? -7.371 -12.922 -18.047 1 86.94 115 ALA B N 1
ATOM 3085 C CA . ALA B 1 115 ? -6.93 -11.898 -17.094 1 86.94 115 ALA B CA 1
ATOM 3086 C C . ALA B 1 115 ? -6.059 -12.516 -16.016 1 86.94 115 ALA B C 1
ATOM 3088 O O . ALA B 1 115 ? -5.023 -11.945 -15.641 1 86.94 115 ALA B O 1
ATOM 3089 N N . SER B 1 116 ? -6.488 -13.656 -15.516 1 91.62 116 SER B N 1
ATOM 3090 C CA . SER B 1 116 ? -5.758 -14.352 -14.461 1 91.62 116 SER B CA 1
ATOM 3091 C C . SER B 1 116 ? -4.355 -14.742 -14.93 1 91.62 116 SER B C 1
ATOM 3093 O O . SER B 1 116 ? -3.377 -14.516 -14.211 1 91.62 116 SER B O 1
ATOM 3095 N N . LYS B 1 117 ? -4.258 -15.297 -16.156 1 95 117 LYS B N 1
ATOM 3096 C CA . LYS B 1 117 ? -2.98 -15.734 -16.703 1 95 117 LYS B CA 1
ATOM 3097 C C . LYS B 1 117 ? -2.053 -14.547 -16.938 1 95 117 LYS B C 1
ATOM 3099 O O . LYS B 1 117 ? -0.865 -14.602 -16.609 1 95 117 LYS B O 1
ATOM 3104 N N . ALA B 1 118 ? -2.605 -13.484 -17.484 1 92.75 118 ALA B N 1
ATOM 3105 C CA . ALA B 1 118 ? -1.816 -12.281 -17.75 1 92.75 118 ALA B CA 1
ATOM 3106 C C . ALA B 1 118 ? -1.246 -11.703 -16.453 1 92.75 118 ALA B C 1
ATOM 3108 O O . ALA B 1 118 ? -0.072 -11.328 -16.406 1 92.75 118 ALA B O 1
ATOM 3109 N N . GLN B 1 119 ? -2.025 -11.656 -15.422 1 93.81 119 GLN B N 1
ATOM 3110 C CA . GLN B 1 119 ? -1.581 -11.125 -14.141 1 93.81 119 GLN B CA 1
ATOM 3111 C C . GLN B 1 119 ? -0.579 -12.07 -13.477 1 93.81 119 GLN B C 1
ATOM 3113 O O . GLN B 1 119 ? 0.355 -11.617 -12.812 1 93.81 119 GLN B O 1
ATOM 3118 N N . GLY B 1 120 ? -0.786 -13.367 -13.664 1 96.75 120 GLY B N 1
ATOM 3119 C CA . GLY B 1 120 ? 0.127 -14.336 -13.086 1 96.75 120 GLY B CA 1
ATOM 3120 C C . GLY B 1 120 ? 1.548 -14.203 -13.594 1 96.75 120 GLY B C 1
ATOM 3121 O O . GLY B 1 120 ? 2.488 -14.07 -12.812 1 96.75 120 GLY B O 1
ATOM 3122 N N . ILE B 1 121 ? 1.679 -14.172 -14.883 1 96.19 121 ILE B N 1
ATOM 3123 C CA . ILE B 1 121 ? 3.008 -14.086 -15.484 1 96.19 121 ILE B CA 1
ATOM 3124 C C . ILE B 1 121 ? 3.646 -12.75 -15.125 1 96.19 121 ILE B C 1
ATOM 3126 O O . ILE B 1 121 ? 4.863 -12.664 -14.938 1 96.19 121 ILE B O 1
ATOM 3130 N N . ALA B 1 122 ? 2.855 -11.695 -15.055 1 95.38 122 ALA B N 1
ATOM 3131 C CA . ALA B 1 122 ? 3.359 -10.375 -14.672 1 95.38 122 ALA B CA 1
ATOM 3132 C C . ALA B 1 122 ? 3.936 -10.398 -13.266 1 95.38 122 ALA B C 1
ATOM 3134 O O . ALA B 1 122 ? 4.957 -9.758 -12.992 1 95.38 122 ALA B O 1
ATOM 3135 N N . LEU B 1 123 ? 3.324 -11.117 -12.352 1 96.94 123 LEU B N 1
ATOM 3136 C CA . LEU B 1 123 ? 3.803 -11.219 -10.977 1 96.94 123 LEU B CA 1
ATOM 3137 C C . LEU B 1 123 ? 5.156 -11.914 -10.922 1 96.94 123 LEU B C 1
ATOM 3139 O O . LEU B 1 123 ? 6.055 -11.484 -10.188 1 96.94 123 LEU B O 1
ATOM 3143 N N . LEU B 1 124 ? 5.297 -13 -11.672 1 97.38 124 LEU B N 1
ATOM 3144 C CA . LEU B 1 124 ? 6.566 -13.719 -11.664 1 97.38 124 LEU B CA 1
ATOM 3145 C C . LEU B 1 124 ? 7.664 -12.891 -12.32 1 97.38 124 LEU B C 1
ATOM 3147 O O . LEU B 1 124 ? 8.828 -12.945 -11.906 1 97.38 124 LEU B O 1
ATOM 3151 N N . THR B 1 125 ? 7.27 -12.102 -13.336 1 96.19 125 THR B N 1
ATOM 3152 C CA . THR B 1 125 ? 8.219 -11.188 -13.953 1 96.19 125 THR B CA 1
ATOM 3153 C C . THR B 1 125 ? 8.648 -10.109 -12.961 1 96.19 125 THR B C 1
ATOM 3155 O O . THR B 1 125 ? 9.828 -9.758 -12.883 1 96.19 125 THR B O 1
ATOM 3158 N N . LEU B 1 126 ? 7.699 -9.625 -12.203 1 96.12 126 LEU B N 1
ATOM 3159 C CA . LEU B 1 126 ? 8 -8.648 -11.164 1 96.12 126 LEU B CA 1
ATOM 3160 C C . LEU B 1 126 ? 9.008 -9.211 -10.164 1 96.12 126 LEU B C 1
ATOM 3162 O O . LEU B 1 126 ? 9.953 -8.523 -9.773 1 96.12 126 LEU B O 1
ATOM 3166 N N . TYR B 1 127 ? 8.844 -10.438 -9.742 1 96.81 127 TYR B N 1
ATOM 3167 C CA . TYR B 1 127 ? 9.781 -11.062 -8.805 1 96.81 127 TYR B CA 1
ATOM 3168 C C . TYR B 1 127 ? 11.188 -11.125 -9.406 1 96.81 127 TYR B C 1
ATOM 3170 O O . TYR B 1 127 ? 12.156 -10.711 -8.766 1 96.81 127 TYR B O 1
ATOM 3178 N N . SER B 1 128 ? 11.289 -11.617 -10.672 1 95.25 128 SER B N 1
ATOM 3179 C CA . SER B 1 128 ? 12.562 -11.883 -11.336 1 95.25 128 SER B CA 1
ATOM 3180 C C . SER B 1 128 ? 13.297 -10.586 -11.664 1 95.25 128 SER B C 1
ATOM 3182 O O . SER B 1 128 ? 14.523 -10.523 -11.578 1 95.25 128 SER B O 1
ATOM 3184 N N . LYS B 1 129 ? 12.516 -9.578 -11.992 1 94.19 129 LYS B N 1
ATOM 3185 C CA . LYS B 1 129 ? 13.148 -8.359 -12.469 1 94.19 129 LYS B CA 1
ATOM 3186 C C . LYS B 1 129 ? 13.086 -7.254 -11.414 1 94.19 129 LYS B C 1
ATOM 3188 O O . LYS B 1 129 ? 14.078 -6.574 -11.164 1 94.19 129 LYS B O 1
ATOM 3193 N N . GLY B 1 130 ? 11.969 -7.105 -10.758 1 94.44 130 GLY B N 1
ATOM 3194 C CA . GLY B 1 130 ? 11.727 -5.977 -9.875 1 94.44 130 GLY B CA 1
ATOM 3195 C C . GLY B 1 130 ? 12.164 -6.234 -8.445 1 94.44 130 GLY B C 1
ATOM 3196 O O . GLY B 1 130 ? 12.492 -5.301 -7.715 1 94.44 130 GLY B O 1
ATOM 3197 N N . PHE B 1 131 ? 12.141 -7.453 -8.016 1 95.44 131 PHE B N 1
ATOM 3198 C CA . PHE B 1 131 ? 12.43 -7.734 -6.613 1 95.44 131 PHE B CA 1
ATOM 3199 C C . PHE B 1 131 ? 13.758 -8.469 -6.477 1 95.44 131 PHE B C 1
ATOM 3201 O O . PHE B 1 131 ? 14.133 -8.891 -5.379 1 95.44 131 PHE B O 1
ATOM 3208 N N . SER B 1 132 ? 14.484 -8.625 -7.621 1 91.62 132 SER B N 1
ATOM 3209 C CA . SER B 1 132 ? 15.836 -9.172 -7.578 1 91.62 132 SER B CA 1
ATOM 3210 C C . SER B 1 132 ? 16.828 -8.164 -7 1 91.62 132 SER B C 1
ATOM 3212 O O . SER B 1 132 ? 16.625 -6.953 -7.121 1 91.62 132 SER B O 1
ATOM 3214 N N . ARG B 1 133 ? 17.75 -8.625 -6.379 1 89.06 133 ARG B N 1
ATOM 3215 C CA . ARG B 1 133 ? 18.75 -7.75 -5.785 1 89.06 133 ARG B CA 1
ATOM 3216 C C . ARG B 1 133 ? 19.703 -7.215 -6.848 1 89.06 133 ARG B C 1
ATOM 3218 O O . ARG B 1 133 ? 20.281 -7.984 -7.617 1 89.06 133 ARG B O 1
ATOM 3225 N N . PRO B 1 134 ? 19.828 -5.887 -6.875 1 82 134 PRO B N 1
ATOM 3226 C CA . PRO B 1 134 ? 20.797 -5.34 -7.824 1 82 134 PRO B CA 1
ATOM 3227 C C . PRO B 1 134 ? 22.234 -5.758 -7.516 1 82 134 PRO B C 1
ATOM 3229 O O . PRO B 1 134 ? 22.594 -5.953 -6.348 1 82 134 PRO B O 1
ATOM 3232 N N . LEU B 1 135 ? 23.016 -5.852 -8.547 1 76.75 135 LEU B N 1
ATOM 3233 C CA . LEU B 1 135 ? 24.406 -6.277 -8.406 1 76.75 135 LEU B CA 1
ATOM 3234 C C . LEU B 1 135 ? 25.172 -5.336 -7.488 1 76.75 135 LEU B C 1
ATOM 3236 O O . LEU B 1 135 ? 26.047 -5.773 -6.734 1 76.75 135 LEU B O 1
ATOM 3240 N N . SER B 1 136 ? 24.812 -4.082 -7.562 1 75.69 136 SER B N 1
ATOM 3241 C CA . SER B 1 136 ? 25.531 -3.061 -6.801 1 75.69 136 SER B CA 1
ATOM 3242 C C . SER B 1 136 ? 25.328 -3.252 -5.301 1 75.69 136 SER B C 1
ATOM 3244 O O . SER B 1 136 ? 26.125 -2.764 -4.496 1 75.69 136 SER B O 1
ATOM 3246 N N . ILE B 1 137 ? 24.359 -3.922 -4.898 1 78.06 137 ILE B N 1
ATOM 3247 C CA . ILE B 1 137 ? 24.031 -4.117 -3.488 1 78.06 137 ILE B CA 1
ATOM 3248 C C . ILE B 1 137 ? 24.375 -5.551 -3.078 1 78.06 137 ILE B C 1
ATOM 3250 O O . ILE B 1 137 ? 24.578 -5.832 -1.897 1 78.06 137 ILE B O 1
ATOM 3254 N N . SER B 1 138 ? 24.562 -6.453 -3.916 1 74.5 138 SER B N 1
ATOM 3255 C CA . SER B 1 138 ? 24.703 -7.887 -3.689 1 74.5 138 SER B CA 1
ATOM 3256 C C . SER B 1 138 ? 26.047 -8.219 -3.043 1 74.5 138 SER B C 1
ATOM 3258 O O . SER B 1 138 ? 26.188 -9.25 -2.381 1 74.5 138 SER B O 1
ATOM 3260 N N . SER B 1 139 ? 26.969 -7.332 -3.188 1 71.5 139 SER B N 1
ATOM 3261 C CA . SER B 1 139 ? 28.312 -7.645 -2.744 1 71.5 139 SER B CA 1
ATOM 3262 C C . SER B 1 139 ? 28.406 -7.695 -1.223 1 71.5 139 SER B C 1
ATOM 3264 O O . SER B 1 139 ? 29.297 -8.344 -0.667 1 71.5 139 SER B O 1
ATOM 3266 N N . ASN B 1 140 ? 27.453 -7.172 -0.501 1 74.75 140 ASN B N 1
ATOM 3267 C CA . ASN B 1 140 ? 27.547 -7.059 0.95 1 74.75 140 ASN B CA 1
ATOM 3268 C C . ASN B 1 140 ? 26.609 -8.031 1.651 1 74.75 140 ASN B C 1
ATOM 3270 O O . ASN B 1 140 ? 26.438 -7.973 2.871 1 74.75 140 ASN B O 1
ATOM 3274 N N . ILE B 1 141 ? 26.156 -9.008 0.851 1 82.25 141 ILE B N 1
ATOM 3275 C CA . ILE B 1 141 ? 25.156 -9.891 1.448 1 82.25 141 ILE B CA 1
ATOM 3276 C C . ILE B 1 141 ? 25.812 -11.219 1.817 1 82.25 141 ILE B C 1
ATOM 3278 O O . ILE B 1 141 ? 26.641 -11.742 1.07 1 82.25 141 ILE B O 1
ATOM 3282 N N . ASP B 1 142 ? 25.438 -11.734 2.918 1 86.81 142 ASP B N 1
ATOM 3283 C CA . ASP B 1 142 ? 25.922 -13.016 3.41 1 86.81 142 ASP B CA 1
ATOM 3284 C C . ASP B 1 142 ? 25.641 -14.141 2.41 1 86.81 142 ASP B C 1
ATOM 3286 O O . ASP B 1 142 ? 24.578 -14.156 1.784 1 86.81 142 ASP B O 1
ATOM 3290 N N . GLU B 1 143 ? 26.516 -15.016 2.256 1 85.94 143 GLU B N 1
ATOM 3291 C CA . GLU B 1 143 ? 26.453 -16.094 1.269 1 85.94 143 GLU B CA 1
ATOM 3292 C C . GLU B 1 143 ? 25.203 -16.938 1.442 1 85.94 143 GLU B C 1
ATOM 3294 O O . GLU B 1 143 ? 24.516 -17.25 0.466 1 85.94 143 GLU B O 1
ATOM 3299 N N . PRO B 1 144 ? 24.875 -17.25 2.65 1 85.06 144 PRO B N 1
ATOM 3300 C CA . PRO B 1 144 ? 23.672 -18.062 2.803 1 85.06 144 PRO B CA 1
ATOM 3301 C C . PRO B 1 144 ? 22.406 -17.375 2.281 1 85.06 144 PRO B C 1
ATOM 3303 O O . PRO B 1 144 ? 21.531 -18.031 1.723 1 85.06 144 PRO B O 1
ATOM 3306 N N . ILE B 1 145 ? 22.344 -16.094 2.443 1 86.44 145 ILE B N 1
ATOM 3307 C CA . ILE B 1 145 ? 21.203 -15.328 1.963 1 86.44 145 ILE B CA 1
ATOM 3308 C C . ILE B 1 145 ? 21.219 -15.273 0.437 1 86.44 145 ILE B C 1
ATOM 3310 O O . ILE B 1 145 ? 20.172 -15.445 -0.209 1 86.44 145 ILE B O 1
ATOM 3314 N N . ARG B 1 146 ? 22.328 -15.133 -0.091 1 87 146 ARG B N 1
ATOM 3315 C CA . ARG B 1 146 ? 22.484 -15.094 -1.541 1 87 146 ARG B CA 1
ATOM 3316 C C . ARG B 1 146 ? 22.078 -16.406 -2.178 1 87 146 ARG B C 1
ATOM 3318 O O . ARG B 1 146 ? 21.406 -16.422 -3.219 1 87 146 ARG B O 1
ATOM 3325 N N . LEU B 1 147 ? 22.5 -17.484 -1.586 1 86.62 147 LEU B N 1
ATOM 3326 C CA . LEU B 1 147 ? 22.188 -18.812 -2.109 1 86.62 147 LEU B CA 1
ATOM 3327 C C . LEU B 1 147 ? 20.688 -19.094 -2.008 1 86.62 147 LEU B C 1
ATOM 3329 O O . LEU B 1 147 ? 20.094 -19.656 -2.926 1 86.62 147 LEU B O 1
ATOM 3333 N N . HIS B 1 148 ? 20.125 -18.688 -0.878 1 89.12 148 HIS B N 1
ATOM 3334 C CA . HIS B 1 148 ? 18.688 -18.844 -0.675 1 89.12 148 HIS B CA 1
ATOM 3335 C C . HIS B 1 148 ? 17.891 -18.094 -1.738 1 89.12 148 HIS B C 1
ATOM 3337 O O . HIS B 1 148 ? 16.984 -18.656 -2.357 1 89.12 148 HIS B O 1
ATOM 3343 N N . GLU B 1 149 ? 18.281 -16.875 -1.96 1 89.75 149 GLU B N 1
ATOM 3344 C CA . GLU B 1 149 ? 17.609 -16.047 -2.967 1 89.75 149 GLU B CA 1
ATOM 3345 C C . GLU B 1 149 ? 17.797 -16.641 -4.363 1 89.75 149 GLU B C 1
ATOM 3347 O O . GLU B 1 149 ? 16.859 -16.625 -5.172 1 89.75 149 GLU B O 1
ATOM 3352 N N . ALA B 1 150 ? 18.984 -17.156 -4.648 1 89.44 150 ALA B N 1
ATOM 3353 C CA . ALA B 1 150 ? 19.281 -17.75 -5.949 1 89.44 150 ALA B CA 1
ATOM 3354 C C . ALA B 1 150 ? 18.438 -18.984 -6.199 1 89.44 150 ALA B C 1
ATOM 3356 O O . ALA B 1 150 ? 17.969 -19.219 -7.316 1 89.44 150 ALA B O 1
ATOM 3357 N N . ARG B 1 151 ? 18.266 -19.766 -5.184 1 90.81 151 ARG B N 1
ATOM 3358 C CA . ARG B 1 151 ? 17.469 -20.984 -5.285 1 90.81 151 ARG B CA 1
ATOM 3359 C C . ARG B 1 151 ? 16.016 -20.656 -5.598 1 90.81 151 ARG B C 1
ATOM 3361 O O . ARG B 1 151 ? 15.398 -21.297 -6.457 1 90.81 151 ARG B O 1
ATOM 3368 N N . LEU B 1 152 ? 15.461 -19.719 -4.922 1 94.38 152 LEU B N 1
ATOM 3369 C CA . LEU B 1 152 ? 14.078 -19.312 -5.156 1 94.38 152 LEU B CA 1
ATOM 3370 C C . LEU B 1 152 ? 13.922 -18.703 -6.543 1 94.38 152 LEU B C 1
ATOM 3372 O O . LEU B 1 152 ? 12.953 -19 -7.25 1 94.38 152 LEU B O 1
ATOM 3376 N N . THR B 1 153 ? 14.898 -17.922 -6.914 1 93.94 153 THR B N 1
ATOM 3377 C CA . THR B 1 153 ? 14.867 -17.297 -8.234 1 93.94 153 THR B CA 1
ATOM 3378 C C . THR B 1 153 ? 14.898 -18.375 -9.328 1 93.94 153 THR B C 1
ATOM 3380 O O . THR B 1 153 ? 14.18 -18.266 -10.32 1 93.94 153 THR B O 1
ATOM 3383 N N . GLN B 1 154 ? 15.656 -19.375 -9.117 1 92.88 154 GLN B N 1
ATOM 3384 C CA . GLN B 1 154 ? 15.75 -20.453 -10.086 1 92.88 154 GLN B CA 1
ATOM 3385 C C . GLN B 1 154 ? 14.398 -21.141 -10.266 1 92.88 154 GLN B C 1
ATOM 3387 O O . GLN B 1 154 ? 13.969 -21.375 -11.398 1 92.88 154 GLN B O 1
ATOM 3392 N N . LEU B 1 155 ? 13.773 -21.422 -9.188 1 95.81 155 LEU B N 1
ATOM 3393 C CA . LEU B 1 155 ? 12.484 -22.109 -9.25 1 95.81 155 LEU B CA 1
ATOM 3394 C C . LEU B 1 155 ? 11.445 -21.25 -9.961 1 95.81 155 LEU B C 1
ATOM 3396 O O . LEU B 1 155 ? 10.75 -21.719 -10.867 1 95.81 155 LEU B O 1
ATOM 3400 N N . LEU B 1 156 ? 11.32 -20 -9.57 1 97.5 156 LEU B N 1
ATOM 3401 C CA . LEU B 1 156 ? 10.312 -19.125 -10.156 1 97.5 156 LEU B CA 1
ATOM 3402 C C . LEU B 1 156 ? 10.617 -18.844 -11.625 1 97.5 156 LEU B C 1
ATOM 3404 O O . LEU B 1 156 ? 9.703 -18.766 -12.445 1 97.5 156 LEU B O 1
ATOM 3408 N N . ASP B 1 157 ? 11.891 -18.766 -11.969 1 96.12 157 ASP B N 1
ATOM 3409 C CA . ASP B 1 157 ? 12.266 -18.562 -13.359 1 96.12 157 ASP B CA 1
ATOM 3410 C C . ASP B 1 157 ? 11.938 -19.781 -14.211 1 96.12 157 ASP B C 1
ATOM 3412 O O . ASP B 1 157 ? 11.477 -19.656 -15.344 1 96.12 157 ASP B O 1
ATOM 3416 N N . GLN B 1 158 ? 12.227 -20.906 -13.672 1 96.69 158 GLN B N 1
ATOM 3417 C CA . GLN B 1 158 ? 11.867 -22.141 -14.383 1 96.69 158 GLN B CA 1
ATOM 3418 C C . GLN B 1 158 ? 10.367 -22.203 -14.641 1 96.69 158 GLN B C 1
ATOM 3420 O O . GLN B 1 158 ? 9.93 -22.578 -15.727 1 96.69 158 GLN B O 1
ATOM 3425 N N . TYR B 1 159 ? 9.609 -21.859 -13.617 1 98.38 159 TYR B N 1
ATOM 3426 C CA . TYR B 1 159 ? 8.156 -21.891 -13.773 1 98.38 159 TYR B CA 1
ATOM 3427 C C . TYR B 1 159 ? 7.711 -20.875 -14.82 1 98.38 159 TYR B C 1
ATOM 3429 O O . TYR B 1 159 ? 6.812 -21.141 -15.617 1 98.38 159 TYR B O 1
ATOM 3437 N N . LYS B 1 160 ? 8.289 -19.734 -14.797 1 97.75 160 LYS B N 1
ATOM 3438 C CA . LYS B 1 160 ? 8 -18.703 -15.781 1 97.75 160 LYS B CA 1
ATOM 3439 C C . LYS B 1 160 ? 8.25 -19.203 -17.203 1 97.75 160 LYS B C 1
ATOM 3441 O O . LYS B 1 160 ? 7.484 -18.906 -18.109 1 97.75 160 LYS B O 1
ATOM 3446 N N . VAL B 1 161 ? 9.305 -19.922 -17.422 1 97.25 161 VAL B N 1
ATOM 3447 C CA . VAL B 1 161 ? 9.641 -20.484 -18.719 1 97.25 161 VAL B CA 1
ATOM 3448 C C . VAL B 1 161 ? 8.539 -21.453 -19.156 1 97.25 161 VAL B C 1
ATOM 3450 O O . VAL B 1 161 ? 8.141 -21.469 -20.328 1 97.25 161 VAL B O 1
ATOM 3453 N N . LEU B 1 162 ? 8.078 -22.219 -18.234 1 98.38 162 LEU B N 1
ATOM 3454 C CA . LEU B 1 162 ? 7.023 -23.188 -18.531 1 98.38 162 LEU B CA 1
ATOM 3455 C C . LEU B 1 162 ? 5.738 -22.469 -18.938 1 98.38 162 LEU B C 1
ATOM 3457 O O . LEU B 1 162 ? 5.02 -22.938 -19.812 1 98.38 162 LEU B O 1
ATOM 3461 N N . ILE B 1 163 ? 5.426 -21.359 -18.266 1 98.31 163 ILE B N 1
ATOM 3462 C CA . ILE B 1 163 ? 4.254 -20.578 -18.641 1 98.31 163 ILE B CA 1
ATOM 3463 C C . ILE B 1 163 ? 4.422 -20.047 -20.062 1 98.31 163 ILE B C 1
ATOM 3465 O O . ILE B 1 163 ? 3.502 -20.141 -20.875 1 98.31 163 ILE B O 1
ATOM 3469 N N . ARG B 1 164 ? 5.559 -19.547 -20.359 1 96.75 164 ARG B N 1
ATOM 3470 C CA . ARG B 1 164 ? 5.828 -18.953 -21.672 1 96.75 164 ARG B CA 1
ATOM 3471 C C . ARG B 1 164 ? 5.77 -20 -22.766 1 96.75 164 ARG B C 1
ATOM 3473 O O . ARG B 1 164 ? 5.359 -19.703 -23.891 1 96.75 164 ARG B O 1
ATOM 3480 N N . SER B 1 165 ? 6.172 -21.172 -22.453 1 97.5 165 SER B N 1
ATOM 3481 C CA . SER B 1 165 ? 6.129 -22.281 -23.422 1 97.5 165 SER B CA 1
ATOM 3482 C C . SER B 1 165 ? 4.758 -22.938 -23.438 1 97.5 165 SER B C 1
ATOM 3484 O O . SER B 1 165 ? 4.57 -23.969 -24.078 1 97.5 165 SER B O 1
ATOM 3486 N N . GLU B 1 166 ? 3.807 -22.406 -22.641 1 96.69 166 GLU B N 1
ATOM 3487 C CA . GLU B 1 166 ? 2.414 -22.844 -22.594 1 96.69 166 GLU B CA 1
ATOM 3488 C C . GLU B 1 166 ? 2.305 -24.266 -22.031 1 96.69 166 GLU B C 1
ATOM 3490 O O . GLU B 1 166 ? 1.412 -25.016 -22.422 1 96.69 166 GLU B O 1
ATOM 3495 N N . GLU B 1 167 ? 3.283 -24.672 -21.219 1 97.62 167 GLU B N 1
ATOM 3496 C CA . GLU B 1 167 ? 3.248 -25.969 -20.547 1 97.62 167 GLU B CA 1
ATOM 3497 C C . GLU B 1 167 ? 2.408 -25.922 -19.281 1 97.62 167 GLU B C 1
ATOM 3499 O O . GLU B 1 167 ? 2.037 -26.953 -18.734 1 97.62 167 GLU B O 1
ATOM 3504 N N . THR B 1 168 ? 2.123 -24.797 -18.797 1 98.12 168 THR B N 1
ATOM 3505 C CA . THR B 1 168 ? 1.211 -24.516 -17.688 1 98.12 168 THR B CA 1
ATOM 3506 C C . THR B 1 168 ? 0.567 -23.141 -17.859 1 98.12 168 THR B C 1
ATOM 3508 O O . THR B 1 168 ? 1.15 -22.25 -18.469 1 98.12 168 THR B O 1
ATOM 3511 N N . PRO B 1 169 ? -0.606 -22.875 -17.391 1 97.69 169 PRO B N 1
ATOM 3512 C CA . PRO B 1 169 ? -1.346 -21.641 -17.656 1 97.69 169 PRO B CA 1
ATOM 3513 C C . PRO B 1 169 ? -0.728 -20.422 -16.969 1 97.69 169 PRO B C 1
ATOM 3515 O O . PRO B 1 169 ? -0.603 -19.359 -17.594 1 97.69 169 PRO B O 1
ATOM 3518 N N . GLY B 1 170 ? -0.315 -20.547 -15.633 1 98.12 170 GLY B N 1
ATOM 3519 C CA . GLY B 1 170 ? 0.227 -19.422 -14.898 1 98.12 170 GLY B CA 1
ATOM 3520 C C . GLY B 1 170 ? -0.845 -18.516 -14.328 1 98.12 170 GLY B C 1
ATOM 3521 O O . GLY B 1 170 ? -0.806 -17.297 -14.523 1 98.12 170 GLY B O 1
ATOM 3522 N N . HIS B 1 171 ? -1.778 -19.047 -13.586 1 97.06 171 HIS B N 1
ATOM 3523 C CA . HIS B 1 171 ? -2.908 -18.297 -13.062 1 97.06 171 HIS B CA 1
ATOM 3524 C C . HIS B 1 171 ? -2.492 -17.438 -11.883 1 97.06 171 HIS B C 1
ATOM 3526 O O . HIS B 1 171 ? -1.611 -17.812 -11.109 1 97.06 171 HIS B O 1
ATOM 3532 N N . LEU B 1 172 ? -3.217 -16.359 -11.711 1 96.69 172 LEU B N 1
ATOM 3533 C CA . LEU B 1 172 ? -2.943 -15.32 -10.727 1 96.69 172 LEU B CA 1
ATOM 3534 C C . LEU B 1 172 ? -2.871 -15.906 -9.32 1 96.69 172 LEU B C 1
ATOM 3536 O O . LEU B 1 172 ? -1.899 -15.688 -8.602 1 96.69 172 LEU B O 1
ATOM 3540 N N . PRO B 1 173 ? -3.799 -16.75 -8.82 1 97.62 173 PRO B N 1
ATOM 3541 C CA . PRO B 1 173 ? -3.732 -17.234 -7.441 1 97.62 173 PRO B CA 1
ATOM 3542 C C . PRO B 1 173 ? -2.492 -18.078 -7.176 1 97.62 173 PRO B C 1
ATOM 3544 O O . PRO B 1 173 ? -1.863 -17.953 -6.121 1 97.62 173 PRO B O 1
ATOM 3547 N N . VAL B 1 174 ? -2.141 -18.906 -8.148 1 98.62 174 VAL B N 1
ATOM 3548 C CA . VAL B 1 174 ? -0.976 -19.766 -8 1 98.62 174 VAL B CA 1
ATOM 3549 C C . VAL B 1 174 ? 0.298 -18.938 -7.992 1 98.62 174 VAL B C 1
ATOM 3551 O O . VAL B 1 174 ? 1.122 -19.047 -7.082 1 98.62 174 VAL B O 1
ATOM 3554 N N . CYS B 1 175 ? 0.431 -18.016 -8.945 1 98.69 175 CYS B N 1
ATOM 3555 C CA . CYS B 1 175 ? 1.617 -17.172 -9.055 1 98.69 175 CYS B CA 1
ATOM 3556 C C . CYS B 1 175 ? 1.727 -16.234 -7.867 1 98.69 175 CYS B C 1
ATOM 3558 O O . CYS B 1 175 ? 2.83 -15.906 -7.422 1 98.69 175 CYS B O 1
ATOM 3560 N N . TRP B 1 176 ? 0.583 -15.75 -7.379 1 98.44 176 TRP B N 1
ATOM 3561 C CA . TRP B 1 176 ? 0.574 -14.922 -6.18 1 98.44 176 TRP B CA 1
ATOM 3562 C C . TRP B 1 176 ? 1.115 -15.688 -4.98 1 98.44 176 TRP B C 1
ATOM 3564 O O . TRP B 1 176 ? 1.965 -15.188 -4.242 1 98.44 176 TRP B O 1
ATOM 3574 N N . GLY B 1 177 ? 0.587 -16.938 -4.809 1 98.75 177 GLY B N 1
ATOM 3575 C CA . GLY B 1 177 ? 1.119 -17.766 -3.746 1 98.75 177 GLY B CA 1
ATOM 3576 C C . GLY B 1 177 ? 2.617 -17.984 -3.846 1 98.75 177 GLY B C 1
ATOM 3577 O O . GLY B 1 177 ? 3.326 -17.938 -2.84 1 98.75 177 GLY B O 1
ATOM 3578 N N . MET B 1 178 ? 3.066 -18.203 -5.082 1 98.75 178 MET B N 1
ATOM 3579 C CA . MET B 1 178 ? 4.496 -18.375 -5.316 1 98.75 178 MET B CA 1
ATOM 3580 C C . MET B 1 178 ? 5.27 -17.125 -4.918 1 98.75 178 MET B C 1
ATOM 3582 O O . MET B 1 178 ? 6.246 -17.203 -4.176 1 98.75 178 MET B O 1
ATOM 3586 N N . LEU B 1 179 ? 4.801 -16 -5.363 1 98.25 179 LEU B N 1
ATOM 3587 C CA . LEU B 1 179 ? 5.473 -14.734 -5.129 1 98.25 179 LEU B CA 1
ATOM 3588 C C . LEU B 1 179 ? 5.559 -14.43 -3.635 1 98.25 179 LEU B C 1
ATOM 3590 O O . LEU B 1 179 ? 6.637 -14.125 -3.119 1 98.25 179 LEU B O 1
ATOM 3594 N N . THR B 1 180 ? 4.457 -14.523 -2.947 1 98.25 180 THR B N 1
ATOM 3595 C CA . THR B 1 180 ? 4.414 -14.133 -1.542 1 98.25 180 THR B CA 1
ATOM 3596 C C . THR B 1 180 ? 5.172 -15.141 -0.678 1 98.25 180 THR B C 1
ATOM 3598 O O . THR B 1 180 ? 5.785 -14.766 0.323 1 98.25 180 THR B O 1
ATOM 3601 N N . GLY B 1 181 ? 5.141 -16.438 -1.068 1 97.62 181 GLY B N 1
ATOM 3602 C CA . GLY B 1 181 ? 5.988 -17.406 -0.4 1 97.62 181 GLY B CA 1
ATOM 3603 C C . GLY B 1 181 ? 7.469 -17.109 -0.547 1 97.62 181 GLY B C 1
ATOM 3604 O O . GLY B 1 181 ? 8.227 -17.203 0.422 1 97.62 181 GLY B O 1
ATOM 3605 N N . ALA B 1 182 ? 7.832 -16.766 -1.724 1 97 182 ALA B N 1
ATOM 3606 C CA . ALA B 1 182 ? 9.234 -16.469 -2.016 1 97 182 ALA B CA 1
ATOM 3607 C C . ALA B 1 182 ? 9.695 -15.219 -1.277 1 97 182 ALA B C 1
ATOM 3609 O O . ALA B 1 182 ? 10.867 -15.109 -0.9 1 97 182 ALA B O 1
ATOM 3610 N N . LEU B 1 183 ? 8.766 -14.281 -1.036 1 96.19 183 LEU B N 1
ATOM 3611 C CA . LEU B 1 183 ? 9.094 -13.031 -0.361 1 96.19 183 LEU B CA 1
ATOM 3612 C C . LEU B 1 183 ? 9.055 -13.203 1.153 1 96.19 183 LEU B C 1
ATOM 3614 O O . LEU B 1 183 ? 9.398 -12.281 1.897 1 96.19 183 LEU B O 1
ATOM 3618 N N . GLY B 1 184 ? 8.523 -14.32 1.591 1 94.75 184 GLY B N 1
ATOM 3619 C CA . GLY B 1 184 ? 8.562 -14.648 3.008 1 94.75 184 GLY B CA 1
ATOM 3620 C C . GLY B 1 184 ? 7.344 -14.164 3.766 1 94.75 184 GLY B C 1
ATOM 3621 O O . GLY B 1 184 ? 7.348 -14.125 4.996 1 94.75 184 GLY B O 1
ATOM 3622 N N . LEU B 1 185 ? 6.297 -13.758 3.105 1 96.69 185 LEU B N 1
ATOM 3623 C CA . LEU B 1 185 ? 5.066 -13.398 3.797 1 96.69 185 LEU B CA 1
ATOM 3624 C C . LEU B 1 185 ? 4.43 -14.617 4.453 1 96.69 185 LEU B C 1
ATOM 3626 O O . LEU B 1 185 ? 4.52 -15.727 3.93 1 96.69 185 LEU B O 1
ATOM 3630 N N . THR B 1 186 ? 3.783 -14.391 5.586 1 96.62 186 THR B N 1
ATOM 3631 C CA . THR B 1 186 ? 2.986 -15.469 6.164 1 96.62 186 THR B CA 1
ATOM 3632 C C . THR B 1 186 ? 1.792 -15.797 5.273 1 96.62 186 THR B C 1
ATOM 3634 O O . THR B 1 186 ? 1.349 -14.953 4.488 1 96.62 186 THR B O 1
ATOM 3637 N N . LEU B 1 187 ? 1.322 -17.016 5.359 1 97.5 187 LEU B N 1
ATOM 3638 C CA . LEU B 1 187 ? 0.17 -17.438 4.574 1 97.5 187 LEU B CA 1
ATOM 3639 C C . LEU B 1 187 ? -1.035 -16.547 4.844 1 97.5 187 LEU B C 1
ATOM 3641 O O . LEU B 1 187 ? -1.736 -16.141 3.91 1 97.5 187 LEU B O 1
ATOM 3645 N N . GLU B 1 188 ? -1.235 -16.203 6.09 1 96.62 188 GLU B N 1
ATOM 3646 C CA . GLU B 1 188 ? -2.363 -15.367 6.484 1 96.62 188 GLU B CA 1
ATOM 3647 C C . GLU B 1 188 ? -2.314 -14.016 5.785 1 96.62 188 GLU B C 1
ATOM 3649 O O . GLU B 1 188 ? -3.32 -13.555 5.242 1 96.62 188 GLU B O 1
ATOM 3654 N N . ARG B 1 189 ? -1.168 -13.359 5.758 1 96.69 189 ARG B N 1
ATOM 3655 C CA . ARG B 1 189 ? -1.011 -12.055 5.125 1 96.69 189 ARG B CA 1
ATOM 3656 C C . ARG B 1 189 ? -1.126 -12.164 3.609 1 96.69 189 ARG B C 1
ATOM 3658 O O . ARG B 1 189 ? -1.638 -11.25 2.955 1 96.69 189 ARG B O 1
ATOM 3665 N N . SER B 1 190 ? -0.6 -13.273 3.107 1 98 190 SER B N 1
ATOM 3666 C CA . SER B 1 190 ? -0.726 -13.523 1.675 1 98 190 SER B CA 1
ATOM 3667 C C . SER B 1 190 ? -2.189 -13.586 1.252 1 98 190 SER B C 1
ATOM 3669 O O . SER B 1 190 ? -2.596 -12.93 0.294 1 98 190 SER B O 1
ATOM 3671 N N . GLN B 1 191 ? -2.986 -14.367 2.002 1 98.19 191 GLN B N 1
ATOM 3672 C CA . GLN B 1 191 ? -4.41 -14.531 1.725 1 98.19 191 GLN B CA 1
ATOM 3673 C C . GLN B 1 191 ? -5.152 -13.211 1.862 1 98.19 191 GLN B C 1
ATOM 3675 O O . GLN B 1 191 ? -5.93 -12.836 0.982 1 98.19 191 GLN B O 1
ATOM 3680 N N . TYR B 1 192 ? -4.852 -12.539 2.92 1 97.75 192 TYR B N 1
ATOM 3681 C CA . TYR B 1 192 ? -5.523 -11.281 3.227 1 97.75 192 TYR B CA 1
ATOM 3682 C C . TYR B 1 192 ? -5.258 -10.242 2.145 1 97.75 192 TYR B C 1
ATOM 3684 O O . TYR B 1 192 ? -6.188 -9.625 1.625 1 97.75 192 TYR B O 1
ATOM 3692 N N . LEU B 1 193 ? -3.992 -10.055 1.805 1 97.88 193 LEU B N 1
ATOM 3693 C CA . LEU B 1 193 ? -3.617 -9.055 0.813 1 97.88 193 LEU B CA 1
ATOM 3694 C C . LEU B 1 193 ? -4.199 -9.398 -0.553 1 97.88 193 LEU B C 1
ATOM 3696 O O . LEU B 1 193 ? -4.598 -8.5 -1.305 1 97.88 193 LEU B O 1
ATOM 3700 N N . HIS B 1 194 ? -4.242 -10.664 -0.864 1 97.56 194 HIS B N 1
ATOM 3701 C CA . HIS B 1 194 ? -4.812 -11.094 -2.137 1 97.56 194 HIS B CA 1
ATOM 3702 C C . HIS B 1 194 ? -6.262 -10.633 -2.271 1 97.56 194 HIS B C 1
ATOM 3704 O O . HIS B 1 194 ? -6.648 -10.078 -3.299 1 97.56 194 HIS B O 1
ATOM 3710 N N . LEU B 1 195 ? -7.047 -10.875 -1.249 1 96.56 195 LEU B N 1
ATOM 3711 C CA . LEU B 1 195 ? -8.453 -10.492 -1.267 1 96.56 195 LEU B CA 1
ATOM 3712 C C . LEU B 1 195 ? -8.609 -8.977 -1.271 1 96.56 195 LEU B C 1
ATOM 3714 O O . LEU B 1 195 ? -9.461 -8.438 -1.975 1 96.56 195 LEU B O 1
ATOM 3718 N N . PHE B 1 196 ? -7.793 -8.297 -0.508 1 97.12 196 PHE B N 1
ATOM 3719 C CA . PHE B 1 196 ? -7.809 -6.836 -0.479 1 97.12 196 PHE B CA 1
ATOM 3720 C C . PHE B 1 196 ? -7.566 -6.266 -1.871 1 97.12 196 PHE B C 1
ATOM 3722 O O . PHE B 1 196 ? -8.312 -5.398 -2.33 1 97.12 196 PHE B O 1
ATOM 3729 N N . LEU B 1 197 ? -6.535 -6.785 -2.516 1 96.31 197 LEU B N 1
ATOM 3730 C CA . LEU B 1 197 ? -6.164 -6.281 -3.834 1 96.31 197 LEU B CA 1
ATOM 3731 C C . LEU B 1 197 ? -7.246 -6.594 -4.859 1 96.31 197 LEU B C 1
ATOM 3733 O O . LEU B 1 197 ? -7.488 -5.805 -5.777 1 96.31 197 LEU B O 1
ATOM 3737 N N . HIS B 1 198 ? -7.836 -7.746 -4.723 1 93.62 198 HIS B N 1
ATOM 3738 C CA . HIS B 1 198 ? -8.93 -8.086 -5.625 1 93.62 198 HIS B CA 1
ATOM 3739 C C . HIS B 1 198 ? -10.094 -7.105 -5.473 1 93.62 198 HIS B C 1
ATOM 3741 O O . HIS B 1 198 ? -10.594 -6.574 -6.465 1 93.62 198 HIS B O 1
ATOM 3747 N N . ALA B 1 199 ? -10.492 -6.844 -4.262 1 93.81 199 ALA B N 1
ATOM 3748 C CA . ALA B 1 199 ? -11.586 -5.902 -4.004 1 93.81 199 ALA B CA 1
ATOM 3749 C C . ALA B 1 199 ? -11.242 -4.512 -4.531 1 93.81 199 ALA B C 1
ATOM 3751 O O . ALA B 1 199 ? -12.086 -3.848 -5.141 1 93.81 199 ALA B O 1
ATOM 3752 N N . ARG B 1 200 ? -10.047 -4.094 -4.23 1 94.5 200 ARG B N 1
ATOM 3753 C CA . ARG B 1 200 ? -9.609 -2.791 -4.723 1 94.5 200 ARG B CA 1
ATOM 3754 C C . ARG B 1 200 ? -9.664 -2.734 -6.246 1 94.5 200 ARG B C 1
ATOM 3756 O O . ARG B 1 200 ? -10 -1.7 -6.824 1 94.5 200 ARG B O 1
ATOM 3763 N N . SER B 1 201 ? -9.281 -3.826 -6.875 1 90.88 201 SER B N 1
ATOM 3764 C CA . SER B 1 201 ? -9.305 -3.857 -8.336 1 90.88 201 SER B CA 1
ATOM 3765 C C . SER B 1 201 ? -10.727 -3.734 -8.867 1 90.88 201 SER B C 1
ATOM 3767 O O . SER B 1 201 ? -10.953 -3.127 -9.922 1 90.88 201 SER B O 1
ATOM 3769 N N . LEU B 1 202 ? -11.703 -4.332 -8.227 1 89.31 202 LEU B N 1
ATOM 3770 C CA . LEU B 1 202 ? -13.102 -4.191 -8.609 1 89.31 202 LEU B CA 1
ATOM 3771 C C . LEU B 1 202 ? -13.547 -2.732 -8.523 1 89.31 202 LEU B C 1
ATOM 3773 O O . LEU B 1 202 ? -14.227 -2.232 -9.422 1 89.31 202 LEU B O 1
ATOM 3777 N N . LEU B 1 203 ? -13.141 -2.084 -7.469 1 91.62 203 LEU B N 1
ATOM 3778 C CA . LEU B 1 203 ? -13.5 -0.684 -7.277 1 91.62 203 LEU B CA 1
ATOM 3779 C C . LEU B 1 203 ? -12.805 0.201 -8.305 1 91.62 203 LEU B C 1
ATOM 3781 O O . LEU B 1 203 ? -13.398 1.144 -8.828 1 91.62 203 LEU B O 1
ATOM 3785 N N . SER B 1 204 ? -11.539 -0.109 -8.547 1 90 204 SER B N 1
ATOM 3786 C CA . SER B 1 204 ? -10.805 0.628 -9.57 1 90 204 SER B CA 1
ATOM 3787 C C . SER B 1 204 ? -11.477 0.497 -10.938 1 90 204 SER B C 1
ATOM 3789 O O . SER B 1 204 ? -11.57 1.472 -11.688 1 90 204 SER B O 1
ATOM 3791 N N . ALA B 1 205 ? -11.922 -0.705 -11.227 1 86 205 ALA B N 1
ATOM 3792 C CA . ALA B 1 205 ? -12.656 -0.927 -12.477 1 86 205 ALA B CA 1
ATOM 3793 C C . ALA B 1 205 ? -13.938 -0.106 -12.508 1 86 205 ALA B C 1
ATOM 3795 O O . ALA B 1 205 ? -14.297 0.454 -13.547 1 86 205 ALA B O 1
ATOM 3796 N N . SER B 1 206 ? -14.617 0.029 -11.422 1 88 206 SER B N 1
ATOM 3797 C CA . SER B 1 206 ? -15.852 0.806 -11.328 1 88 206 SER B CA 1
ATOM 3798 C C . SER B 1 206 ? -15.586 2.287 -11.578 1 88 206 SER B C 1
ATOM 3800 O O . SER B 1 206 ? -16.406 2.971 -12.203 1 88 206 SER B O 1
ATOM 3802 N N . VAL B 1 207 ? -14.477 2.793 -11.07 1 89.31 207 VAL B N 1
ATOM 3803 C CA . VAL B 1 207 ? -14.102 4.184 -11.297 1 89.31 207 VAL B CA 1
ATOM 3804 C C . VAL B 1 207 ? -13.805 4.41 -12.773 1 89.31 207 VAL B C 1
ATOM 3806 O O . VAL B 1 207 ? -14.281 5.387 -13.367 1 89.31 207 VAL B O 1
ATOM 3809 N N . ARG B 1 208 ? -13.102 3.506 -13.352 1 84.38 208 ARG B N 1
ATOM 3810 C CA . ARG B 1 208 ? -12.727 3.623 -14.758 1 84.38 208 ARG B CA 1
ATOM 3811 C C . ARG B 1 208 ? -13.953 3.582 -15.656 1 84.38 208 ARG B C 1
ATOM 3813 O O . ARG B 1 208 ? -13.977 4.219 -16.719 1 84.38 208 ARG B O 1
ATOM 3820 N N . LEU B 1 209 ? -14.969 2.852 -15.203 1 81.81 209 LEU B N 1
ATOM 3821 C CA . LEU B 1 209 ? -16.203 2.736 -15.961 1 81.81 209 LEU B CA 1
ATOM 3822 C C . LEU B 1 209 ? -17.156 3.879 -15.625 1 81.81 209 LEU B C 1
ATOM 3824 O O . LEU B 1 209 ? -18.297 3.906 -16.094 1 81.81 209 LEU B O 1
ATOM 3828 N N . ASN B 1 210 ? -16.719 4.797 -14.719 1 84.94 210 ASN B N 1
ATOM 3829 C CA . ASN B 1 210 ? -17.438 5.996 -14.32 1 84.94 210 ASN B CA 1
ATOM 3830 C C . ASN B 1 210 ? -18.719 5.652 -13.555 1 84.94 210 ASN B C 1
ATOM 3832 O O . ASN B 1 210 ? -19.719 6.383 -13.633 1 84.94 210 ASN B O 1
ATOM 3836 N N . ASN B 1 211 ? -18.703 4.516 -12.922 1 85.75 211 ASN B N 1
ATOM 3837 C CA . ASN B 1 211 ? -19.844 4.137 -12.086 1 85.75 211 ASN B CA 1
ATOM 3838 C C . ASN B 1 211 ? -19.781 4.832 -10.727 1 85.75 211 ASN B C 1
ATOM 3840 O O . ASN B 1 211 ? -20.812 5.02 -10.078 1 85.75 211 ASN B O 1
ATOM 3844 N N . ILE B 1 212 ? -18.656 5.172 -10.32 1 89.31 212 ILE B N 1
ATOM 3845 C CA . ILE B 1 212 ? -18.422 5.824 -9.031 1 89.31 212 ILE B CA 1
ATOM 3846 C C . ILE B 1 212 ? -17.188 6.715 -9.125 1 89.31 212 ILE B C 1
ATOM 3848 O O . ILE B 1 212 ? -16.297 6.477 -9.945 1 89.31 212 ILE B O 1
ATOM 3852 N N . GLY B 1 213 ? -17.203 7.789 -8.367 1 91.38 213 GLY B N 1
ATOM 3853 C CA . GLY B 1 213 ? -16.047 8.656 -8.336 1 91.38 213 GLY B CA 1
ATOM 3854 C C . GLY B 1 213 ? -14.906 8.094 -7.496 1 91.38 213 GLY B C 1
ATOM 3855 O O . GLY B 1 213 ? -15.109 7.156 -6.723 1 91.38 213 GLY B O 1
ATOM 3856 N N . PRO B 1 214 ? -13.727 8.688 -7.676 1 93 214 PRO B N 1
ATOM 3857 C CA . PRO B 1 214 ? -12.562 8.211 -6.934 1 93 214 PRO B CA 1
ATOM 3858 C C . PRO B 1 214 ? -12.758 8.266 -5.422 1 93 214 PRO B C 1
ATOM 3860 O O . PRO B 1 214 ? -12.352 7.348 -4.707 1 93 214 PRO B O 1
ATOM 3863 N N . TYR B 1 215 ? -13.359 9.32 -4.883 1 94 215 TYR B N 1
ATOM 3864 C CA . TYR B 1 215 ? -13.57 9.438 -3.445 1 94 215 TYR B CA 1
ATOM 3865 C C . TYR B 1 215 ? -14.609 8.43 -2.963 1 94 215 TYR B C 1
ATOM 3867 O O . TYR B 1 215 ? -14.461 7.848 -1.883 1 94 215 TYR B O 1
ATOM 3875 N N . GLY B 1 216 ? -15.617 8.25 -3.791 1 93.06 216 GLY B N 1
ATOM 3876 C CA . GLY B 1 216 ? -16.594 7.219 -3.469 1 93.06 216 GLY B CA 1
ATOM 3877 C C . GLY B 1 216 ? -15.992 5.832 -3.377 1 93.06 216 GLY B C 1
ATOM 3878 O O . GLY B 1 216 ? -16.344 5.051 -2.494 1 93.06 216 GLY B O 1
ATOM 3879 N N . SER B 1 217 ? -15.109 5.527 -4.281 1 93.75 217 SER B N 1
ATOM 3880 C CA . SER B 1 217 ? -14.414 4.246 -4.277 1 93.75 217 SER B CA 1
ATOM 3881 C C . SER B 1 217 ? -13.609 4.055 -2.992 1 93.75 217 SER B C 1
ATOM 3883 O O . SER B 1 217 ? -13.562 2.953 -2.439 1 93.75 217 SER B O 1
ATOM 3885 N N . GLN B 1 218 ? -12.984 5.125 -2.527 1 95.56 218 GLN B N 1
ATOM 3886 C CA . GLN B 1 218 ? -12.203 5.059 -1.299 1 95.56 218 GLN B CA 1
ATOM 3887 C C . GLN B 1 218 ? -13.102 4.871 -0.081 1 95.56 218 GLN B C 1
ATOM 3889 O O . GLN B 1 218 ? -12.734 4.164 0.862 1 95.56 218 GLN B O 1
ATOM 3894 N N . GLN B 1 219 ? -14.289 5.484 -0.091 1 95.19 219 GLN B N 1
ATOM 3895 C CA . GLN B 1 219 ? -15.25 5.297 0.985 1 95.19 219 GLN B CA 1
ATOM 3896 C C . GLN B 1 219 ? -15.656 3.83 1.113 1 95.19 219 GLN B C 1
ATOM 3898 O O . GLN B 1 219 ? -15.648 3.271 2.213 1 95.19 219 GLN B O 1
ATOM 3903 N N . ILE B 1 220 ? -15.945 3.287 -0.039 1 94.56 220 ILE B N 1
ATOM 3904 C CA . ILE B 1 220 ? -16.391 1.896 -0.059 1 94.56 220 ILE B CA 1
ATOM 3905 C C . ILE B 1 220 ? -15.25 0.986 0.394 1 94.56 220 ILE B C 1
ATOM 3907 O O . ILE B 1 220 ? -15.461 0.054 1.173 1 94.56 220 ILE B O 1
ATOM 3911 N N . LEU B 1 221 ? -14.07 1.264 -0.086 1 96.44 221 LEU B N 1
ATOM 3912 C CA . LEU B 1 221 ? -12.906 0.451 0.246 1 96.44 221 LEU B CA 1
ATOM 3913 C C . LEU B 1 221 ? -12.641 0.461 1.749 1 96.44 221 LEU B C 1
ATOM 3915 O O . LEU B 1 221 ? -12.391 -0.587 2.346 1 96.44 221 LEU B O 1
ATOM 3919 N N . LEU B 1 222 ? -12.766 1.604 2.395 1 96.12 222 LEU B N 1
ATOM 3920 C CA . LEU B 1 222 ? -12.445 1.741 3.811 1 96.12 222 LEU B CA 1
ATOM 3921 C C . LEU B 1 222 ? -13.57 1.185 4.676 1 96.12 222 LEU B C 1
ATOM 3923 O O . LEU B 1 222 ? -13.32 0.478 5.652 1 96.12 222 LEU B O 1
ATOM 3927 N N . HIS B 1 223 ? -14.805 1.413 4.297 1 93.81 223 HIS B N 1
ATOM 3928 C CA . HIS B 1 223 ? -15.875 1.192 5.254 1 93.81 223 HIS B CA 1
ATOM 3929 C C . HIS B 1 223 ? -16.641 -0.085 4.938 1 93.81 223 HIS B C 1
ATOM 3931 O O . HIS B 1 223 ? -17.141 -0.755 5.848 1 93.81 223 HIS B O 1
ATOM 3937 N N . ALA B 1 224 ? -16.797 -0.406 3.672 1 93.12 224 ALA B N 1
ATOM 3938 C CA . ALA B 1 224 ? -17.594 -1.582 3.307 1 93.12 224 ALA B CA 1
ATOM 3939 C C . ALA B 1 224 ? -16.688 -2.787 3.051 1 93.12 224 ALA B C 1
ATOM 3941 O O . ALA B 1 224 ? -16.984 -3.895 3.508 1 93.12 224 ALA B O 1
ATOM 3942 N N . VAL B 1 225 ? -15.578 -2.594 2.404 1 95.06 225 VAL B N 1
ATOM 3943 C CA . VAL B 1 225 ? -14.727 -3.682 1.945 1 95.06 225 VAL B CA 1
ATOM 3944 C C . VAL B 1 225 ? -13.898 -4.211 3.113 1 95.06 225 VAL B C 1
ATOM 3946 O O . VAL B 1 225 ? -13.633 -5.414 3.197 1 95.06 225 VAL B O 1
ATOM 3949 N N . ARG B 1 226 ? -13.469 -3.318 4 1 95.44 226 ARG B N 1
ATOM 3950 C CA . ARG B 1 226 ? -12.578 -3.684 5.094 1 95.44 226 ARG B CA 1
ATOM 3951 C C . ARG B 1 226 ? -13.141 -4.852 5.898 1 95.44 226 ARG B C 1
ATOM 3953 O O . ARG B 1 226 ? -12.492 -5.891 6.027 1 95.44 226 ARG B O 1
ATOM 3960 N N . PRO B 1 227 ? -14.391 -4.746 6.465 1 93.56 227 PRO B N 1
ATOM 3961 C CA . PRO B 1 227 ? -14.906 -5.887 7.223 1 93.56 227 PRO B CA 1
ATOM 3962 C C . PRO B 1 227 ? -15.148 -7.113 6.348 1 93.56 227 PRO B C 1
ATOM 3964 O O . PRO B 1 227 ? -15.016 -8.25 6.82 1 93.56 227 PRO B O 1
ATOM 3967 N N . LEU B 1 228 ? -15.469 -6.906 5.094 1 94.88 228 LEU B N 1
ATOM 3968 C CA . LEU B 1 228 ? -15.734 -8.008 4.176 1 94.88 228 LEU B CA 1
ATOM 3969 C C . LEU B 1 228 ? -14.477 -8.82 3.918 1 94.88 228 LEU B C 1
ATOM 3971 O O . LEU B 1 228 ? -14.508 -10.055 3.953 1 94.88 228 LEU B O 1
ATOM 3975 N N . VAL B 1 229 ? -13.352 -8.141 3.707 1 96.88 229 VAL B N 1
ATOM 3976 C CA . VAL B 1 229 ? -12.078 -8.812 3.459 1 96.88 229 VAL B CA 1
ATOM 3977 C C . VAL B 1 229 ? -11.664 -9.602 4.695 1 96.88 229 VAL B C 1
ATOM 3979 O O . VAL B 1 229 ? -11.242 -10.758 4.586 1 96.88 229 VAL B O 1
ATOM 3982 N N . ALA B 1 230 ? -11.797 -9.008 5.852 1 95.75 230 ALA B N 1
ATOM 3983 C CA . ALA B 1 230 ? -11.438 -9.672 7.098 1 95.75 230 ALA B CA 1
ATOM 3984 C C . ALA B 1 230 ? -12.273 -10.938 7.297 1 95.75 230 ALA B C 1
ATOM 3986 O O . ALA B 1 230 ? -11.734 -12 7.633 1 95.75 230 ALA B O 1
ATOM 3987 N N . THR B 1 231 ? -13.547 -10.844 7.062 1 95.88 231 THR B N 1
ATOM 3988 C CA . THR B 1 231 ? -14.461 -11.961 7.258 1 95.88 231 THR B CA 1
ATOM 3989 C C . THR B 1 231 ? -14.156 -13.086 6.281 1 95.88 231 THR B C 1
ATOM 3991 O O . THR B 1 231 ? -14.031 -14.25 6.684 1 95.88 231 THR B O 1
ATOM 3994 N N . GLU B 1 232 ? -13.992 -12.742 5.012 1 94.69 232 GLU B N 1
ATOM 3995 C CA . GLU B 1 232 ? -13.781 -13.766 3.992 1 94.69 232 GLU B CA 1
ATOM 3996 C C . GLU B 1 232 ? -12.406 -14.406 4.129 1 94.69 232 GLU B C 1
ATOM 3998 O O . GLU B 1 232 ? -12.242 -15.602 3.881 1 94.69 232 GLU B O 1
ATOM 4003 N N . ALA B 1 233 ? -11.43 -13.594 4.477 1 95.94 233 ALA B N 1
ATOM 4004 C CA . ALA B 1 233 ? -10.102 -14.148 4.73 1 95.94 233 ALA B CA 1
ATOM 4005 C C . ALA B 1 233 ? -10.141 -15.164 5.871 1 95.94 233 ALA B C 1
ATOM 4007 O O . ALA B 1 233 ? -9.523 -16.234 5.785 1 95.94 233 ALA B O 1
ATOM 4008 N N . ALA B 1 234 ? -10.883 -14.852 6.922 1 95.19 234 ALA B N 1
ATOM 4009 C CA . ALA B 1 234 ? -11.008 -15.742 8.07 1 95.19 234 ALA B CA 1
ATOM 4010 C C . ALA B 1 234 ? -11.773 -17.016 7.707 1 95.19 234 ALA B C 1
ATOM 4012 O O . ALA B 1 234 ? -11.367 -18.109 8.07 1 95.19 234 ALA B O 1
ATOM 4013 N N . LYS B 1 235 ? -12.812 -16.875 6.988 1 94.31 235 LYS B N 1
ATOM 4014 C CA . LYS B 1 235 ? -13.672 -18 6.598 1 94.31 235 LYS B CA 1
ATOM 4015 C C . LYS B 1 235 ? -12.922 -18.984 5.715 1 94.31 235 LYS B C 1
ATOM 4017 O O . LYS B 1 235 ? -13.117 -20.203 5.824 1 94.31 235 LYS B O 1
ATOM 4022 N N . CYS B 1 236 ? -12.016 -18.453 4.883 1 94.38 236 CYS B N 1
ATOM 4023 C CA . CYS B 1 236 ? -11.398 -19.281 3.859 1 94.38 236 CYS B CA 1
ATOM 4024 C C . CYS B 1 236 ? -9.961 -19.625 4.23 1 94.38 236 CYS B C 1
ATOM 4026 O O . CYS B 1 236 ? -9.219 -20.188 3.418 1 94.38 236 CYS B O 1
ATOM 4028 N N . ARG B 1 237 ? -9.562 -19.297 5.438 1 94.44 237 ARG B N 1
ATOM 4029 C CA . ARG B 1 237 ? -8.164 -19.359 5.859 1 94.44 237 ARG B CA 1
ATOM 4030 C C . ARG B 1 237 ? -7.625 -20.781 5.762 1 94.44 237 ARG B C 1
ATOM 4032 O O . ARG B 1 237 ? -6.445 -20.984 5.465 1 94.44 237 ARG B O 1
ATOM 4039 N N . MET B 1 238 ? -8.461 -21.75 5.949 1 93 238 MET B N 1
ATOM 4040 C CA . MET B 1 238 ? -7.988 -23.125 6.078 1 93 238 MET B CA 1
ATOM 4041 C C . MET B 1 238 ? -8.297 -23.922 4.816 1 93 238 MET B C 1
ATOM 4043 O O . MET B 1 238 ? -7.957 -25.109 4.727 1 93 238 MET B O 1
ATOM 4047 N N . LEU B 1 239 ? -8.898 -23.281 3.865 1 91 239 LEU B N 1
ATOM 4048 C CA . LEU B 1 239 ? -9.25 -24 2.641 1 91 239 LEU B CA 1
ATOM 4049 C C . LEU B 1 239 ? -7.996 -24.375 1.86 1 91 239 LEU B C 1
ATOM 4051 O O . LEU B 1 239 ? -7.02 -23.625 1.834 1 91 239 LEU B O 1
ATOM 4055 N N . ARG B 1 240 ? -8.07 -25.578 1.3 1 93.38 240 ARG B N 1
ATOM 4056 C CA . ARG B 1 240 ? -7.008 -26.141 0.482 1 93.38 240 ARG B CA 1
ATOM 4057 C C . ARG B 1 240 ? -7.574 -26.797 -0.775 1 93.38 240 ARG B C 1
ATOM 4059 O O . ARG B 1 240 ? -8.781 -27.047 -0.859 1 93.38 240 ARG B O 1
ATOM 4066 N N . THR B 1 241 ? -6.715 -27.047 -1.735 1 91.31 241 THR B N 1
ATOM 4067 C CA . THR B 1 241 ? -7.191 -27.641 -2.984 1 91.31 241 THR B CA 1
ATOM 4068 C C . THR B 1 241 ? -7.359 -29.141 -2.846 1 91.31 241 THR B C 1
ATOM 4070 O O . THR B 1 241 ? -8.094 -29.766 -3.615 1 91.31 241 THR B O 1
ATOM 4073 N N . GLY B 1 242 ? -6.648 -29.75 -1.88 1 87.25 242 GLY B N 1
ATOM 4074 C CA . GLY B 1 242 ? -6.602 -31.188 -1.755 1 87.25 242 GLY B CA 1
ATOM 4075 C C . GLY B 1 242 ? -5.559 -31.828 -2.648 1 87.25 242 GLY B C 1
ATOM 4076 O O . GLY B 1 242 ? -5.328 -33.031 -2.57 1 87.25 242 GLY B O 1
ATOM 4077 N N . GLU B 1 243 ? -4.859 -31.031 -3.451 1 83.75 243 GLU B N 1
ATOM 4078 C CA . GLU B 1 243 ? -3.889 -31.547 -4.41 1 83.75 243 GLU B CA 1
ATOM 4079 C C . GLU B 1 243 ? -2.59 -31.953 -3.717 1 83.75 243 GLU B C 1
ATOM 4081 O O . GLU B 1 243 ? -1.814 -32.75 -4.25 1 83.75 243 GLU B O 1
ATOM 4086 N N . LEU B 1 244 ? -2.336 -31.328 -2.531 1 81.19 244 LEU B N 1
ATOM 4087 C CA . LEU B 1 244 ? -1.077 -31.594 -1.845 1 81.19 244 LEU B CA 1
ATOM 4088 C C . LEU B 1 244 ? -1.23 -32.75 -0.854 1 81.19 244 LEU B C 1
ATOM 4090 O O . LEU B 1 244 ? -0.24 -33.219 -0.3 1 81.19 244 LEU B O 1
ATOM 4094 N N . ASP B 1 245 ? -2.473 -33 -0.475 1 71.12 245 ASP B N 1
ATOM 4095 C CA . ASP B 1 245 ? -2.709 -34.031 0.516 1 71.12 245 ASP B CA 1
ATOM 4096 C C . ASP B 1 245 ? -2.549 -35.438 -0.102 1 71.12 245 ASP B C 1
ATOM 4098 O O . ASP B 1 245 ? -2.965 -35.656 -1.24 1 71.12 245 ASP B O 1
ATOM 4102 N N . GLU B 1 246 ? -1.481 -36.062 0.319 1 57.91 246 GLU B N 1
ATOM 4103 C CA . GLU B 1 246 ? -1.225 -37.438 -0.105 1 57.91 246 GLU B CA 1
ATOM 4104 C C . GLU B 1 246 ? -2.465 -38.312 0.068 1 57.91 246 GLU B C 1
ATOM 4106 O O . GLU B 1 246 ? -2.713 -39.219 -0.735 1 57.91 246 GLU B O 1
ATOM 4111 N N . ASP B 1 247 ? -3.117 -38.25 1.225 1 52.31 247 ASP B N 1
ATOM 4112 C CA . ASP B 1 247 ? -4.262 -39.125 1.47 1 52.31 247 ASP B CA 1
ATOM 4113 C C . ASP B 1 247 ? -5.559 -38.469 0.989 1 52.31 247 ASP B C 1
ATOM 4115 O O . ASP B 1 247 ? -6.191 -37.719 1.727 1 52.31 247 ASP B O 1
ATOM 4119 N N . LYS B 1 248 ? -5.688 -38.344 -0.319 1 53.25 248 LYS B N 1
ATOM 4120 C CA . LYS B 1 248 ? -6.84 -37.844 -1.047 1 53.25 248 LYS B CA 1
ATOM 4121 C C . LYS B 1 248 ? -8.148 -38.25 -0.385 1 53.25 248 LYS B C 1
ATOM 4123 O O . LYS B 1 248 ? -9.172 -37.594 -0.547 1 53.25 248 LYS B O 1
ATOM 4128 N N . ASP B 1 249 ? -8.023 -39.312 0.309 1 53.03 249 ASP B N 1
ATOM 4129 C CA . ASP B 1 249 ? -9.258 -39.906 0.805 1 53.03 249 ASP B CA 1
ATOM 4130 C C . ASP B 1 249 ? -9.898 -39.031 1.882 1 53.03 249 ASP B C 1
ATOM 4132 O O . ASP B 1 249 ? -11.125 -39 2.002 1 53.03 249 ASP B O 1
ATOM 4136 N N . GLY B 1 250 ? -9.07 -38.375 2.686 1 52.28 250 GLY B N 1
ATOM 4137 C CA . GLY B 1 250 ? -9.641 -37.688 3.832 1 52.28 250 GLY B CA 1
ATOM 4138 C C . GLY B 1 250 ? -9.961 -36.25 3.553 1 52.28 250 GLY B C 1
ATOM 4139 O O . GLY B 1 250 ? -10.492 -35.531 4.418 1 52.28 250 GLY B O 1
ATOM 4140 N N . PHE B 1 251 ? -9.539 -35.812 2.453 1 53.09 251 PHE B N 1
ATOM 4141 C CA . PHE B 1 251 ? -9.805 -34.406 2.162 1 53.09 251 PHE B CA 1
ATOM 4142 C C . PHE B 1 251 ? -11.219 -34.219 1.625 1 53.09 251 PHE B C 1
ATOM 4144 O O . PHE B 1 251 ? -11.586 -34.812 0.61 1 53.09 251 PHE B O 1
ATOM 4151 N N . ASN B 1 252 ? -12.133 -33.656 2.498 1 56.44 252 ASN B N 1
ATOM 4152 C CA . ASN B 1 252 ? -13.484 -33.375 2.055 1 56.44 252 ASN B CA 1
ATOM 4153 C C . ASN B 1 252 ? -13.516 -32.125 1.159 1 56.44 252 ASN B C 1
ATOM 4155 O O . ASN B 1 252 ? -13.602 -31 1.651 1 56.44 252 ASN B O 1
ATOM 4159 N N . ARG B 1 253 ? -13.453 -32.375 -0.115 1 56.72 253 ARG B N 1
ATOM 4160 C CA . ARG B 1 253 ? -13.367 -31.328 -1.121 1 56.72 253 ARG B CA 1
ATOM 4161 C C . ARG B 1 253 ? -14.562 -30.391 -1.032 1 56.72 253 ARG B C 1
ATOM 4163 O O . ARG B 1 253 ? -14.453 -29.203 -1.34 1 56.72 253 ARG B O 1
ATOM 4170 N N . THR B 1 254 ? -15.617 -31.031 -0.651 1 54.16 254 THR B N 1
ATOM 4171 C CA . THR B 1 254 ? -16.844 -30.234 -0.612 1 54.16 254 THR B CA 1
ATOM 4172 C C . THR B 1 254 ? -16.75 -29.172 0.471 1 54.16 254 THR B C 1
ATOM 4174 O O . THR B 1 254 ? -17.172 -28.031 0.257 1 54.16 254 THR B O 1
ATOM 4177 N N . THR B 1 255 ? -16.109 -29.609 1.581 1 55.03 255 THR B N 1
ATOM 4178 C CA . THR B 1 255 ? -16.078 -28.719 2.73 1 55.03 255 THR B CA 1
ATOM 4179 C C . THR B 1 255 ? -14.812 -27.875 2.738 1 55.03 255 THR B C 1
ATOM 4181 O O . THR B 1 255 ? -14.82 -26.719 3.184 1 55.03 255 THR B O 1
ATOM 4184 N N . HIS B 1 256 ? -13.828 -28.453 2.1 1 67.31 256 HIS B N 1
ATOM 4185 C CA . HIS B 1 256 ? -12.547 -27.797 2.332 1 67.31 256 HIS B CA 1
ATOM 4186 C C . HIS B 1 256 ? -11.914 -27.344 1.022 1 67.31 256 HIS B C 1
ATOM 4188 O O . HIS B 1 256 ? -10.859 -26.703 1.028 1 67.31 256 HIS B O 1
ATOM 4194 N N . GLY B 1 257 ? -12.695 -27.688 -0.014 1 72.56 257 GLY B N 1
ATOM 4195 C CA . GLY B 1 257 ? -12.109 -27.422 -1.317 1 72.56 257 GLY B CA 1
ATOM 4196 C C . GLY B 1 257 ? -12.648 -26.172 -1.976 1 72.56 257 GLY B C 1
ATOM 4197 O O . GLY B 1 257 ? -13.484 -25.469 -1.396 1 72.56 257 GLY B O 1
ATOM 4198 N N . PRO B 1 258 ? -11.961 -25.859 -3.1 1 76.38 258 PRO B N 1
ATOM 4199 C CA . PRO B 1 258 ? -12.422 -24.688 -3.85 1 76.38 258 PRO B CA 1
ATOM 4200 C C . PRO B 1 258 ? -13.828 -24.875 -4.418 1 76.38 258 PRO B C 1
ATOM 4202 O O . PRO B 1 258 ? -14.25 -26 -4.68 1 76.38 258 PRO B O 1
ATOM 4205 N N . ALA B 1 259 ? -14.672 -23.938 -4.234 1 63.88 259 ALA B N 1
ATOM 4206 C CA . ALA B 1 259 ? -16 -23.969 -4.844 1 63.88 259 ALA B CA 1
ATOM 4207 C C . ALA B 1 259 ? -16.016 -23.172 -6.145 1 63.88 259 ALA B C 1
ATOM 4209 O O . ALA B 1 259 ? -15.359 -22.125 -6.258 1 63.88 259 ALA B O 1
ATOM 4210 N N . ASN B 1 260 ? -16.438 -23.875 -7.316 1 57.66 260 ASN B N 1
ATOM 4211 C CA . ASN B 1 260 ? -16.609 -23.156 -8.578 1 57.66 260 ASN B CA 1
ATOM 4212 C C . ASN B 1 260 ? -17.688 -22.078 -8.453 1 57.66 260 ASN B C 1
ATOM 4214 O O . ASN B 1 260 ? -18.812 -22.359 -8.031 1 57.66 260 ASN B O 1
ATOM 4218 N N . THR B 1 261 ? -17.406 -20.906 -7.988 1 53.25 261 THR B N 1
ATOM 4219 C CA . THR B 1 261 ? -18.5 -19.953 -7.938 1 53.25 261 THR B CA 1
ATOM 4220 C C . THR B 1 261 ? -18.359 -18.906 -9.039 1 53.25 261 THR B C 1
ATOM 4222 O O . THR B 1 261 ? -17.25 -18.5 -9.375 1 53.25 261 THR B O 1
ATOM 4225 N N . TRP B 1 262 ? -19 -19.062 -10.289 1 50.16 262 TRP B N 1
ATOM 4226 C CA . TRP B 1 262 ? -18.984 -17.938 -11.219 1 50.16 262 TRP B CA 1
ATOM 4227 C C . TRP B 1 262 ? -19.734 -16.734 -10.633 1 50.16 262 TRP B C 1
ATOM 4229 O O . TRP B 1 262 ? -20.953 -16.75 -10.523 1 50.16 262 TRP B O 1
ATOM 4239 N N . PRO B 1 263 ? -18.969 -15.852 -10.086 1 51.75 263 PRO B N 1
ATOM 4240 C CA . PRO B 1 263 ? -19.578 -14.734 -9.375 1 51.75 263 PRO B CA 1
ATOM 4241 C C . PRO B 1 263 ? -20.734 -14.102 -10.148 1 51.75 263 PRO B C 1
ATOM 4243 O O . PRO B 1 263 ? -21.812 -13.875 -9.594 1 51.75 263 PRO B O 1
ATOM 4246 N N . LEU B 1 264 ? -20.469 -13.719 -11.516 1 51.78 264 LEU B N 1
ATOM 4247 C CA . LEU B 1 264 ? -21.562 -13.086 -12.25 1 51.78 264 LEU B CA 1
ATOM 4248 C C . LEU B 1 264 ? -22.734 -14.055 -12.422 1 51.78 264 LEU B C 1
ATOM 4250 O O . LEU B 1 264 ? -23.891 -13.664 -12.266 1 51.78 264 LEU B O 1
ATOM 4254 N N . GLY B 1 265 ? -22.344 -15.242 -12.828 1 50.75 265 GLY B N 1
ATOM 4255 C CA . GLY B 1 265 ? -23.391 -16.234 -12.984 1 50.75 265 GLY B CA 1
ATOM 4256 C C . GLY B 1 265 ? -24.141 -16.5 -11.695 1 50.75 265 GLY B C 1
ATOM 4257 O O . GLY B 1 265 ? -25.375 -16.562 -11.68 1 50.75 265 GLY B O 1
ATOM 4258 N N . ASP B 1 266 ? -23.297 -16.531 -10.695 1 50.84 266 ASP B N 1
ATOM 4259 C CA . ASP B 1 266 ? -23.906 -16.766 -9.391 1 50.84 266 ASP B CA 1
ATOM 4260 C C . ASP B 1 266 ? -24.672 -15.531 -8.922 1 50.84 266 ASP B C 1
ATOM 4262 O O . ASP B 1 266 ? -25.766 -15.656 -8.352 1 50.84 266 ASP B O 1
ATOM 4266 N N . ILE B 1 267 ? -24.109 -14.43 -9.312 1 51.88 267 ILE B N 1
ATOM 4267 C CA . ILE B 1 267 ? -24.766 -13.172 -8.953 1 51.88 267 ILE B CA 1
ATOM 4268 C C . ILE B 1 267 ? -26.047 -13.008 -9.773 1 51.88 267 ILE B C 1
ATOM 4270 O O . ILE B 1 267 ? -27.094 -12.656 -9.234 1 51.88 267 ILE B O 1
ATOM 4274 N N . LEU B 1 268 ? -25.781 -13.25 -11.109 1 53.28 268 LEU B N 1
ATOM 4275 C CA . LEU B 1 268 ? -26.953 -13.164 -11.984 1 53.28 268 LEU B CA 1
ATOM 4276 C C . LEU B 1 268 ? -27.984 -14.219 -11.625 1 53.28 268 LEU B C 1
ATOM 4278 O O . LEU B 1 268 ? -29.188 -13.945 -11.633 1 53.28 268 LEU B O 1
ATOM 4282 N N . ALA B 1 269 ? -27.453 -15.32 -11.281 1 47.5 269 ALA B N 1
ATOM 4283 C CA . ALA B 1 269 ? -28.344 -16.406 -10.891 1 47.5 269 ALA B CA 1
ATOM 4284 C C . ALA B 1 269 ? -29.016 -16.094 -9.555 1 47.5 269 ALA B C 1
ATOM 4286 O O . ALA B 1 269 ? -30.234 -16.297 -9.398 1 47.5 269 ALA B O 1
ATOM 4287 N N . ALA B 1 270 ? -28.234 -15.602 -8.648 1 47.75 270 ALA B N 1
ATOM 4288 C CA . ALA B 1 270 ? -28.781 -15.234 -7.348 1 47.75 270 ALA B CA 1
ATOM 4289 C C . ALA B 1 270 ? -29.781 -14.086 -7.477 1 47.75 270 ALA B C 1
ATOM 4291 O O . ALA B 1 270 ? -30.828 -14.086 -6.812 1 47.75 270 ALA B O 1
ATOM 4292 N N . ARG B 1 271 ? -29.438 -13.195 -8.234 1 48.28 271 ARG B N 1
ATOM 4293 C CA . ARG B 1 271 ? -30.344 -12.07 -8.438 1 48.28 271 ARG B CA 1
ATOM 4294 C C . ARG B 1 271 ? -31.562 -12.484 -9.273 1 48.28 271 ARG B C 1
ATOM 4296 O O . ARG B 1 271 ? -32.656 -12.008 -9.031 1 48.28 271 ARG B O 1
ATOM 4303 N N . HIS B 1 272 ? -31.234 -13.211 -10.273 1 48.41 272 HIS B N 1
ATOM 4304 C CA . HIS B 1 272 ? -32.375 -13.781 -10.984 1 48.41 272 HIS B CA 1
ATOM 4305 C C . HIS B 1 272 ? -33.312 -14.5 -10.031 1 48.41 272 HIS B C 1
ATOM 4307 O O . HIS B 1 272 ? -34.531 -14.359 -10.141 1 48.41 272 HIS B O 1
ATOM 4313 N N . ASP B 1 273 ? -32.75 -15.141 -9.141 1 46.25 273 ASP B N 1
ATOM 4314 C CA . ASP B 1 273 ? -33.562 -15.812 -8.148 1 46.25 273 ASP B CA 1
ATOM 4315 C C . ASP B 1 273 ? -34.281 -14.805 -7.254 1 46.25 273 ASP B C 1
ATOM 4317 O O . ASP B 1 273 ? -35.438 -15.008 -6.859 1 46.25 273 ASP B O 1
ATOM 4321 N N . GLN B 1 274 ? -33.562 -13.789 -6.996 1 45 274 GLN B N 1
ATOM 4322 C CA . GLN B 1 274 ? -34.188 -12.75 -6.172 1 45 274 GLN B CA 1
ATOM 4323 C C . GLN B 1 274 ? -35.25 -11.992 -6.953 1 45 274 GLN B C 1
ATOM 4325 O O . GLN B 1 274 ? -36.281 -11.648 -6.406 1 45 274 GLN B O 1
ATOM 4330 N N . GLN B 1 275 ? -34.875 -11.688 -8.164 1 45.22 275 GLN B N 1
ATOM 4331 C CA . GLN B 1 275 ? -35.906 -11.07 -9.008 1 45.22 275 GLN B CA 1
ATOM 4332 C C . GLN B 1 275 ? -37.062 -12.031 -9.273 1 45.22 275 GLN B C 1
ATOM 4334 O O . GLN B 1 275 ? -38.219 -11.617 -9.281 1 45.22 275 GLN B O 1
ATOM 4339 N N . HIS B 1 276 ? -36.719 -13.18 -9.469 1 41.09 276 HIS B N 1
ATOM 4340 C CA . HIS B 1 276 ? -37.781 -14.164 -9.617 1 41.09 276 HIS B CA 1
ATOM 4341 C C . HIS B 1 276 ? -38.594 -14.312 -8.336 1 41.09 276 HIS B C 1
ATOM 4343 O O . HIS B 1 276 ? -39.812 -14.453 -8.375 1 41.09 276 HIS B O 1
ATOM 4349 N N . SER B 1 277 ? -37.938 -14.344 -7.301 1 41.38 277 SER B N 1
ATOM 4350 C CA . SER B 1 277 ? -38.688 -14.445 -6.062 1 41.38 277 SER B CA 1
ATOM 4351 C C . SER B 1 277 ? -39.594 -13.219 -5.863 1 41.38 277 SER B C 1
ATOM 4353 O O . SER B 1 277 ? -40.656 -13.312 -5.246 1 41.38 277 SER B O 1
ATOM 4355 N N . ARG B 1 278 ? -39.156 -12.148 -6.363 1 41.72 278 ARG B N 1
ATOM 4356 C CA . ARG B 1 278 ? -40 -10.961 -6.293 1 41.72 278 ARG B CA 1
ATOM 4357 C C . ARG B 1 278 ? -41.188 -11.078 -7.246 1 41.72 278 ARG B C 1
ATOM 4359 O O . ARG B 1 278 ? -42.281 -10.57 -6.957 1 41.72 278 ARG B O 1
ATOM 4366 N N . ILE B 1 279 ? -40.844 -11.57 -8.312 1 39.5 279 ILE B N 1
ATOM 4367 C CA . ILE B 1 279 ? -41.938 -11.734 -9.266 1 39.5 279 ILE B CA 1
ATOM 4368 C C . ILE B 1 279 ? -42.969 -12.727 -8.703 1 39.5 279 ILE B C 1
ATOM 4370 O O . ILE B 1 279 ? -44.188 -12.547 -8.867 1 39.5 279 ILE B O 1
ATOM 4374 N N . PHE B 1 280 ? -42.562 -13.641 -8 1 41.03 280 PHE B N 1
ATOM 4375 C CA . PHE B 1 280 ? -43.531 -14.617 -7.523 1 41.03 280 PHE B CA 1
ATOM 4376 C C . PHE B 1 280 ? -44.156 -14.156 -6.223 1 41.03 280 PHE B C 1
ATOM 4378 O O . PHE B 1 280 ? -45.188 -14.695 -5.801 1 41.03 280 PHE B O 1
ATOM 4385 N N . ASN B 1 281 ? -43.469 -13.352 -5.504 1 38.12 281 ASN B N 1
ATOM 4386 C CA . ASN B 1 281 ? -44.125 -12.914 -4.277 1 38.12 281 ASN B CA 1
ATOM 4387 C C . ASN B 1 281 ? -45 -11.695 -4.52 1 38.12 281 ASN B C 1
ATOM 4389 O O . ASN B 1 281 ? -45.562 -11.117 -3.576 1 38.12 281 ASN B O 1
ATOM 4393 N N . SER B 1 282 ? -44.906 -11.148 -5.691 1 33.75 282 SER B N 1
ATOM 4394 C CA . SER B 1 282 ? -46.031 -10.234 -5.957 1 33.75 282 SER B CA 1
ATOM 4395 C C . SER B 1 282 ? -47.25 -10.984 -6.48 1 33.75 282 SER B C 1
ATOM 4397 O O . SER B 1 282 ? -47.125 -11.992 -7.176 1 33.75 282 SER B O 1
#

pLDDT: mean 83.2, std 17.19, range [33.75, 98.75]

Organism: Agaricus bisporus var. burnettii (strain JB137-S8 / ATCC MYA-4627 / FGSC 10392) (NCBI:txid597362)

Solvent-accessible surface area (backbone atoms only — not comparable to full-atom values): 29608 Å² total; per-residue (Å²): 121,56,74,66,56,45,49,51,51,49,42,59,72,43,26,72,75,51,80,30,71,80,64,61,65,43,55,59,58,49,51,44,41,70,70,56,64,38,58,88,70,36,72,62,41,53,51,52,47,48,67,53,34,48,54,27,45,41,40,39,38,37,8,41,21,46,50,28,18,49,51,36,40,52,60,69,66,48,83,81,50,82,87,57,47,62,65,50,44,53,51,50,50,52,53,48,44,52,53,30,51,51,50,54,69,54,48,79,48,66,64,58,45,51,39,28,23,55,34,9,51,26,45,51,47,35,46,68,54,14,65,34,78,50,75,90,60,50,79,78,53,56,63,71,58,52,52,52,53,50,52,50,48,51,48,53,49,53,51,49,50,35,31,74,69,66,75,35,70,38,33,31,40,38,36,48,12,37,51,36,21,71,72,55,44,54,70,69,57,46,50,39,50,51,49,46,53,50,53,51,41,54,42,51,40,34,36,76,69,65,48,40,52,72,38,56,40,39,18,42,49,62,66,57,41,44,63,49,40,54,50,44,38,61,74,38,62,80,31,32,63,50,81,83,48,83,63,57,82,75,53,52,48,85,82,34,23,50,43,79,49,54,36,55,59,47,44,50,48,49,42,47,48,49,52,47,47,50,57,66,71,93,122,56,74,65,59,46,50,50,51,50,43,60,72,42,25,71,72,52,79,28,73,80,65,58,66,42,55,60,57,48,51,44,42,69,70,57,63,36,58,88,70,35,72,63,41,52,50,50,49,50,67,55,34,48,55,28,47,43,39,38,38,36,9,41,22,45,48,30,18,48,48,36,40,54,59,69,65,46,83,81,51,83,85,58,48,62,64,51,43,52,52,50,50,52,54,48,44,52,53,30,51,51,50,54,71,55,48,78,49,66,66,59,45,52,38,29,24,54,34,8,52,26,45,51,47,35,47,68,56,14,64,34,76,50,73,91,62,52,79,80,53,57,63,72,57,53,51,51,52,50,52,52,48,49,48,54,49,54,50,50,50,34,31,75,70,65,75,36,70,36,33,32,40,38,36,47,12,36,50,34,21,71,72,55,47,53,69,68,58,44,49,40,51,50,49,46,52,50,53,50,40,55,41,50,39,33,35,76,69,65,48,39,52,71,40,55,40,38,19,42,48,62,65,56,40,45,63,48,40,54,50,46,37,62,74,38,62,80,29,31,64,52,79,81,48,83,64,57,82,75,51,52,48,86,82,34,23,50,44,79,48,52,35,57,58,48,44,49,47,49,42,47,47,48,53,46,48,48,59,66,70,96